Protein AF-A0A970IYX7-F1 (afdb_monomer_lite)

Foldseek 3Di:
DDDDQQWDFDDWDDDDPPDPDDDDIDTDTDGDWAWEWEDEPNHTDDDIDIHGAQAFDDDDDDDDDQQKDFDDKPDGRGRDRYYYYIYTDIDGHKAAEWEDAQPDTDPDPPGIDTQPDWFFDDFDDDPQKDWDAKDQDSVCPPDHDGTDRNRVVYHGYIYIDIFGLPQAQFAAEAAVQFFQKWAAAFDPDLLFARQVGTCVVVQVLVLLLVLCQVVVNLCDQLAPNVLRDNAPCQQQFFDPVQPRAGSQQQLDDPVNPLPDLRHNLPQQFDAWDDDLVQLATDATDGGQCRDPPNVLQCVQVVRLLSNLCQQQCCPPPVSDGCGNPSSSSSVSSVSVSCNHGSSDGPPRTDPLNSQSSSDDAMSQWHWGQDPNDTDIDGHCSDLRCRDSQDAVDKAFHHFTTDRQKDFPAKDLDPVRDDDGDGIDHPPDPDRNYIYTDIDGGD

Secondary structure (DSSP, 8-state):
---BTTEEEEEE-S--SS--S-----EEEEE-EEEEEEEETTEEEEEEEEEETTPPP-PPPPPPBTTEEEEEESS--SS--S-EEEEEEEEE--EEEEEEETTEEE--S--EE-TT--EEPPP---TTEEEEEEESSTT--S--BSEE-GGG-S-EEEEEEEEETT-----EEE-TT-BSS--BPPPS-GGG-STTTBSHHHHHHHHHHHHHHHTT-TT-TTS-GGG---SHHHHHSB-TTTTT-BS--TT--TTSSSSS--SGGGGS-SEEEE-TTT--EEEEEBTTTBSTTHHHHHHHHHHHHHHHHHHHHTTTTTT--TTSHHHHHHHHHHHHHHHHH--S-STTS-HHHHHHHT---BTTEEEEEETTEEEEEE----SS------TT-EEEPPPPB-TTEEEEEEESSTT--SPPBSEEETTS---SEEEEEEEE--

pLDDT: mean 88.24, std 10.52, range [48.34, 98.56]

Structure (mmCIF, N/CA/C/O backbone):
data_AF-A0A970IYX7-F1
#
_entry.id   AF-A0A970IYX7-F1
#
loop_
_atom_site.group_PDB
_atom_site.id
_atom_site.type_symbol
_atom_site.label_atom_id
_atom_site.label_alt_id
_atom_site.label_comp_id
_atom_site.label_asym_id
_atom_site.label_entity_id
_atom_site.label_seq_id
_atom_site.pdbx_PDB_ins_code
_atom_site.Cartn_x
_atom_site.Cartn_y
_atom_site.Cartn_z
_atom_site.occupancy
_atom_site.B_iso_or_equiv
_atom_site.auth_seq_id
_atom_site.auth_comp_id
_atom_site.auth_asym_id
_atom_site.auth_atom_id
_atom_site.pdbx_PDB_model_num
ATOM 1 N N . PRO A 1 1 ? -21.327 4.834 78.340 1.00 75.06 1 PRO A N 1
ATOM 2 C CA . PRO A 1 1 ? -22.727 5.330 78.280 1.00 75.06 1 PRO A CA 1
ATOM 3 C C . PRO A 1 1 ? -23.659 4.145 77.993 1.00 75.06 1 PRO A C 1
ATOM 5 O O . PRO A 1 1 ? -23.183 3.182 77.394 1.00 75.06 1 PRO A O 1
ATOM 8 N N . PRO A 1 2 ? -24.928 4.165 78.430 1.00 85.44 2 PRO A N 1
ATOM 9 C CA . PRO A 1 2 ? -25.876 3.100 78.114 1.00 85.44 2 PRO A CA 1
ATOM 10 C C . PRO A 1 2 ? -26.173 3.076 76.608 1.00 85.44 2 PRO A C 1
ATOM 12 O O . PRO A 1 2 ? -26.309 4.127 75.982 1.00 85.44 2 PRO A O 1
ATOM 15 N N . THR A 1 3 ? -26.286 1.885 76.025 1.00 85.75 3 THR A N 1
ATOM 16 C CA . THR A 1 3 ? -26.580 1.690 74.599 1.00 85.75 3 THR A CA 1
ATOM 17 C C . THR A 1 3 ? -28.064 1.389 74.385 1.00 85.75 3 THR A C 1
ATOM 19 O O . THR A 1 3 ? -28.708 0.752 75.217 1.00 85.75 3 THR A O 1
ATOM 22 N N . LYS A 1 4 ? -28.621 1.872 73.271 1.00 88.81 4 LYS A N 1
ATOM 23 C CA . LYS A 1 4 ? -29.986 1.578 72.818 1.00 88.81 4 LYS A CA 1
ATOM 24 C C . LYS A 1 4 ? -29.964 1.486 71.293 1.00 88.81 4 LYS A C 1
ATOM 26 O O . LYS A 1 4 ? -29.510 2.421 70.642 1.00 88.81 4 LYS A O 1
ATOM 31 N N . GLU A 1 5 ? -30.405 0.366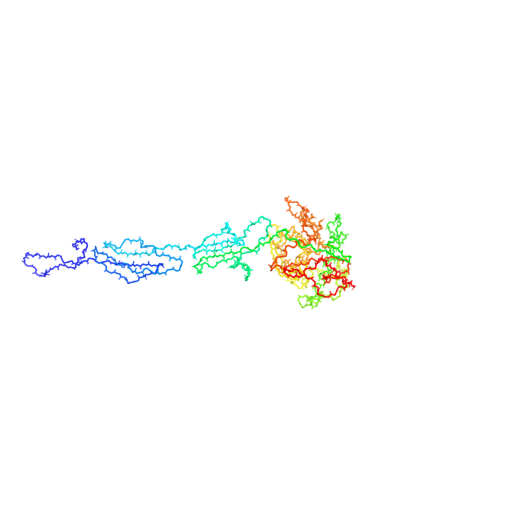 70.726 1.00 90.38 5 GLU A N 1
ATOM 32 C CA . GLU A 1 5 ? -30.377 0.161 69.271 1.00 90.38 5 GLU A CA 1
ATOM 33 C C . GLU A 1 5 ? -31.152 1.269 68.541 1.00 90.38 5 GLU A C 1
ATOM 35 O O . GLU A 1 5 ? -32.268 1.600 68.931 1.00 90.38 5 GLU A O 1
ATOM 40 N N . GLY A 1 6 ? -30.539 1.860 67.511 1.00 88.94 6 GLY A N 1
ATOM 41 C CA . GLY A 1 6 ? -31.109 2.964 66.731 1.00 88.94 6 GLY A CA 1
ATOM 42 C C . GLY A 1 6 ? -31.064 4.342 67.389 1.00 88.94 6 GLY A C 1
ATOM 43 O O . GLY A 1 6 ? -31.562 5.314 66.824 1.00 88.94 6 GLY A O 1
ATOM 44 N N . PHE A 1 7 ? -30.435 4.456 68.558 1.00 90.88 7 PHE A N 1
ATOM 45 C CA . PHE A 1 7 ? -30.369 5.692 69.323 1.00 90.88 7 PHE A CA 1
ATOM 46 C C . PHE A 1 7 ? -28.944 5.982 69.816 1.00 90.88 7 PHE A C 1
ATOM 48 O O . PHE A 1 7 ? -28.245 5.106 70.320 1.00 90.88 7 PHE A O 1
ATOM 55 N N . GLN A 1 8 ? -28.527 7.244 69.733 1.00 90.06 8 GLN A N 1
ATOM 56 C CA . GLN A 1 8 ? -27.300 7.747 70.346 1.00 90.06 8 GLN A CA 1
ATOM 57 C C . GLN A 1 8 ? -27.609 8.325 71.731 1.00 90.06 8 GLN A C 1
ATOM 59 O O . GLN A 1 8 ? -28.576 9.071 71.907 1.00 90.06 8 GLN A O 1
ATOM 64 N N . PHE A 1 9 ? -26.803 7.964 72.733 1.00 92.50 9 PHE A N 1
ATOM 65 C CA . PHE A 1 9 ? -26.903 8.541 74.075 1.00 92.50 9 PHE A CA 1
ATOM 66 C C . PHE A 1 9 ? -26.534 10.029 74.024 1.00 92.50 9 PHE A C 1
ATOM 68 O O . PHE A 1 9 ? -25.432 10.367 73.604 1.00 92.50 9 PHE A O 1
ATOM 75 N N . ASP A 1 10 ? -27.446 10.899 74.460 1.00 91.56 10 ASP A N 1
ATOM 76 C CA . ASP A 1 10 ? -27.241 12.352 74.470 1.00 91.56 10 ASP A CA 1
ATOM 77 C C . ASP A 1 10 ? -26.738 12.813 75.842 1.00 91.56 10 ASP A C 1
ATOM 79 O O . ASP A 1 10 ? -25.661 13.392 75.963 1.00 91.56 10 ASP A O 1
ATOM 83 N N . ARG A 1 11 ? -27.504 12.522 76.899 1.00 91.19 11 ARG A N 1
ATOM 84 C CA . ARG A 1 11 ? -27.172 12.894 78.281 1.00 91.19 11 ARG A CA 1
ATOM 85 C C . ARG A 1 11 ? -28.008 12.122 79.292 1.00 91.19 11 ARG A C 1
ATOM 87 O O . ARG A 1 11 ? -29.001 11.492 78.939 1.00 91.19 11 ARG A O 1
ATOM 94 N N . TRP A 1 12 ? -27.645 12.224 80.564 1.00 91.00 12 TRP A N 1
ATOM 95 C CA . TRP A 1 12 ? -28.559 11.907 81.662 1.00 91.00 12 TRP A CA 1
ATOM 96 C C . TRP A 1 12 ? -29.498 13.093 81.906 1.00 91.00 12 TRP A C 1
ATOM 98 O O . TRP A 1 12 ? -29.080 14.245 81.774 1.00 91.00 12 TRP A O 1
ATOM 108 N N . ASP A 1 13 ? -30.764 12.825 82.215 1.00 91.19 13 ASP A N 1
ATOM 109 C CA . ASP A 1 13 ? -31.702 13.856 82.655 1.00 91.19 13 ASP A CA 1
ATOM 110 C C . ASP A 1 13 ? -31.477 14.253 84.127 1.00 91.19 13 ASP A C 1
ATOM 112 O O . ASP A 1 13 ? -30.715 13.629 84.869 1.00 91.19 13 ASP A O 1
ATOM 116 N N . GLY A 1 14 ? -32.136 15.335 84.542 1.00 84.88 14 GLY A N 1
ATOM 117 C CA . GLY A 1 14 ? -32.081 15.825 85.918 1.00 84.88 14 GLY A CA 1
ATOM 118 C C . GLY A 1 14 ? -30.776 16.538 86.296 1.00 84.88 14 GLY A C 1
ATOM 119 O O . GLY A 1 14 ? -29.854 16.695 85.499 1.00 84.88 14 GLY A O 1
ATOM 120 N N . ASN A 1 15 ? -30.723 17.019 87.541 1.00 81.44 15 ASN A N 1
ATOM 121 C CA . ASN A 1 15 ? -29.535 17.622 88.141 1.00 81.44 15 ASN A CA 1
ATOM 122 C C . ASN A 1 15 ? -28.977 16.668 89.200 1.00 81.44 15 ASN A C 1
ATOM 124 O O . ASN A 1 15 ? -29.670 16.314 90.151 1.00 81.44 15 ASN A O 1
ATOM 128 N N . TYR A 1 16 ? -27.725 16.266 89.024 1.00 86.75 16 TYR A N 1
ATOM 129 C CA . TYR A 1 16 ? -27.031 15.288 89.862 1.00 86.75 16 TYR A CA 1
ATOM 130 C C . TYR A 1 16 ? -25.838 15.904 90.614 1.00 86.75 16 TYR A C 1
ATOM 132 O O . TYR A 1 16 ? -24.905 15.206 91.004 1.00 86.75 16 TYR A O 1
ATOM 140 N N . THR A 1 17 ? -25.862 17.220 90.842 1.00 84.00 17 THR A N 1
ATOM 141 C CA . THR A 1 17 ? -24.895 17.915 91.707 1.00 84.00 17 THR A CA 1
ATOM 142 C C . THR A 1 17 ? -25.417 17.999 93.152 1.00 84.00 17 THR A C 1
ATOM 144 O O . THR A 1 17 ? -26.604 18.224 93.372 1.00 84.00 17 THR A O 1
ATOM 147 N N . ASN A 1 18 ? -24.543 17.811 94.154 1.00 85.31 18 ASN A N 1
ATOM 148 C CA . ASN A 1 18 ? -24.853 17.919 95.597 1.00 85.31 18 ASN A CA 1
ATOM 149 C C . ASN A 1 18 ? -25.960 16.977 96.145 1.00 85.31 18 ASN A C 1
ATOM 151 O O . ASN A 1 18 ? -26.792 17.387 96.957 1.00 85.31 18 ASN A O 1
ATOM 155 N N . VAL A 1 19 ? -25.964 15.704 95.739 1.00 87.62 19 VAL A N 1
ATOM 156 C CA . VAL A 1 19 ? -26.977 14.697 96.123 1.00 87.62 19 VAL A CA 1
ATOM 157 C C . VAL A 1 19 ? -26.864 14.285 97.610 1.00 87.62 19 VAL A C 1
ATOM 159 O O . VAL A 1 19 ? -25.817 13.805 98.033 1.00 87.62 19 VAL A O 1
ATOM 162 N N . LYS A 1 20 ? -27.942 14.446 98.405 1.00 90.75 20 LYS A N 1
ATOM 163 C CA . LYS A 1 20 ? -28.017 14.099 99.855 1.00 90.75 20 LYS A CA 1
ATOM 164 C C . LYS A 1 20 ? -28.958 12.924 100.192 1.00 90.75 20 LYS A C 1
ATOM 166 O O . LYS A 1 20 ? -29.042 12.519 101.348 1.00 90.75 20 LYS A O 1
ATOM 171 N N . SER A 1 21 ? -29.671 12.393 99.201 1.00 88.62 21 SER A N 1
ATOM 172 C CA . SER A 1 21 ? -30.555 11.222 99.290 1.00 88.62 21 SER A CA 1
ATOM 173 C C . SER A 1 21 ? -30.658 10.548 97.917 1.00 88.62 21 SER A C 1
ATOM 175 O O . SER A 1 21 ? -30.218 11.114 96.918 1.00 88.62 21 SER A O 1
ATOM 177 N N . ASN A 1 22 ? -31.213 9.337 97.847 1.00 91.00 22 ASN A N 1
ATOM 178 C CA . ASN A 1 22 ? -31.310 8.592 96.589 1.00 91.00 22 ASN A CA 1
ATOM 179 C C . ASN A 1 22 ? -32.137 9.354 95.537 1.00 91.00 22 ASN A C 1
ATOM 181 O O . ASN A 1 22 ? -33.258 9.781 95.816 1.00 91.00 22 ASN A O 1
ATOM 185 N N . ILE A 1 23 ? -31.606 9.460 94.315 1.00 91.12 23 ILE A N 1
ATOM 186 C CA . ILE A 1 23 ? -32.285 10.033 93.144 1.00 91.12 23 ILE A CA 1
ATOM 187 C C . ILE A 1 23 ? -32.302 9.027 91.989 1.00 91.12 23 ILE A C 1
ATOM 189 O O . ILE A 1 23 ? -31.470 8.125 91.928 1.00 91.12 23 ILE A O 1
ATOM 193 N N . THR A 1 24 ? -33.243 9.188 91.059 1.00 89.31 24 THR A N 1
ATOM 194 C CA . THR A 1 24 ? -33.297 8.432 89.799 1.00 89.31 24 THR A CA 1
ATOM 195 C C . THR A 1 24 ? -33.079 9.391 88.639 1.00 89.31 24 THR A C 1
ATOM 197 O O . THR A 1 24 ? -33.793 10.385 88.535 1.00 89.31 24 THR A O 1
ATOM 200 N N . VAL A 1 25 ? -32.126 9.068 87.769 1.00 90.38 25 VAL A N 1
ATOM 201 C CA . VAL A 1 25 ? -31.893 9.754 86.491 1.00 90.38 25 VAL A CA 1
ATOM 202 C C . VAL A 1 25 ? -32.106 8.767 85.345 1.00 90.38 25 VAL A C 1
ATOM 204 O O . VAL A 1 25 ? -31.854 7.569 85.485 1.00 90.38 25 VAL A O 1
ATOM 207 N N . LYS A 1 26 ? -32.593 9.259 84.213 1.00 90.69 26 LYS A N 1
ATOM 208 C CA . LYS A 1 26 ? -32.882 8.505 82.994 1.00 90.69 26 LYS A CA 1
ATOM 209 C C . LYS A 1 26 ? -31.971 8.979 81.873 1.00 90.69 26 LYS A C 1
ATOM 211 O O . LYS A 1 26 ? -31.636 10.155 81.757 1.00 90.69 26 LYS A O 1
ATOM 216 N N . ALA A 1 27 ? -31.568 8.045 81.024 1.00 91.00 27 ALA A N 1
ATOM 217 C CA . ALA A 1 27 ? -30.823 8.374 79.823 1.00 91.00 27 ALA A CA 1
ATOM 218 C C . ALA A 1 27 ? -31.756 9.019 78.785 1.00 91.00 27 ALA A C 1
ATOM 220 O O . ALA A 1 27 ? -32.806 8.467 78.449 1.00 91.00 27 ALA A O 1
ATOM 221 N N . VAL A 1 28 ? -31.351 10.176 78.270 1.00 92.56 28 VAL A N 1
ATOM 222 C CA . VAL A 1 28 ? -31.956 10.851 77.122 1.00 92.56 28 VAL A CA 1
ATOM 223 C C . VAL A 1 28 ? -31.189 10.438 75.876 1.00 92.56 28 VAL A C 1
ATOM 225 O O . VAL A 1 28 ? -29.956 10.417 75.861 1.00 92.56 28 VAL A O 1
ATOM 228 N N . TYR A 1 29 ? -31.931 10.121 74.822 1.00 92.62 29 TYR A N 1
ATOM 229 C CA . TYR A 1 29 ? -31.383 9.640 73.565 1.00 92.62 29 TYR A CA 1
ATOM 230 C C . TYR A 1 29 ? -31.840 10.506 72.394 1.00 92.62 29 TYR A C 1
ATOM 232 O O . TYR A 1 29 ? -32.955 11.027 72.404 1.00 92.62 29 TYR A O 1
ATOM 240 N N . LYS A 1 30 ? -31.003 10.580 71.361 1.00 92.75 30 LYS A N 1
ATOM 241 C CA . LYS A 1 30 ? -31.354 11.076 70.025 1.00 92.75 30 LYS A CA 1
ATOM 242 C C . LYS A 1 30 ? -31.402 9.901 69.056 1.00 92.75 30 LYS A C 1
ATOM 244 O O . LYS A 1 30 ? -30.671 8.932 69.245 1.00 92.75 30 LYS A O 1
ATOM 249 N N . VAL A 1 31 ? -32.269 9.956 68.049 1.00 94.00 31 VAL A N 1
ATOM 250 C CA . VAL A 1 31 ? -32.280 8.939 66.987 1.00 94.00 31 VAL A CA 1
ATOM 251 C C . VAL A 1 31 ? -30.930 8.990 66.270 1.00 94.00 31 VAL A C 1
ATOM 253 O O . VAL A 1 31 ? -30.417 10.075 66.000 1.00 94.00 31 VAL A O 1
ATOM 256 N N . ALA A 1 32 ? -30.314 7.832 66.036 1.00 94.12 32 ALA A N 1
ATOM 257 C CA . ALA A 1 32 ? -29.078 7.773 65.267 1.00 94.12 32 ALA A CA 1
ATOM 258 C C . ALA A 1 32 ? -29.369 8.142 63.806 1.00 94.12 32 ALA A C 1
ATOM 260 O O . ALA A 1 32 ? -30.380 7.706 63.257 1.00 94.12 32 ALA A O 1
ATOM 261 N N . THR A 1 33 ? -28.486 8.915 63.183 1.00 95.69 33 THR A N 1
ATOM 262 C CA . THR A 1 33 ? -28.580 9.268 61.765 1.00 95.69 33 THR A CA 1
ATOM 263 C C . THR A 1 33 ? -27.381 8.733 60.993 1.00 95.69 33 THR A C 1
ATOM 265 O O . THR A 1 33 ? -26.294 8.571 61.554 1.00 95.69 33 THR A O 1
ATOM 268 N N . PHE A 1 34 ? -27.587 8.455 59.708 1.00 97.31 34 PHE A N 1
ATOM 269 C CA . PHE A 1 34 ? -26.569 7.930 58.804 1.00 97.31 34 PHE A CA 1
ATOM 270 C C . PHE A 1 34 ? -26.545 8.697 57.489 1.00 97.31 34 PHE A C 1
ATOM 272 O O . PHE A 1 34 ? -27.577 9.161 57.006 1.00 97.31 34 PHE A O 1
ATOM 279 N N . GLU A 1 35 ? -25.356 8.803 56.907 1.00 98.19 35 GLU A N 1
ATOM 280 C CA . GLU A 1 35 ? -25.150 9.411 55.596 1.00 98.19 35 GLU A CA 1
ATOM 281 C C . GLU A 1 35 ? -25.419 8.399 54.481 1.00 98.19 35 GLU A C 1
ATOM 283 O O . GLU A 1 35 ? -24.821 7.320 54.465 1.00 98.19 35 GLU A O 1
ATOM 288 N N . VAL A 1 36 ? -26.257 8.774 53.514 1.00 98.56 36 VAL A N 1
ATOM 289 C CA . VAL A 1 36 ? -26.470 8.030 52.267 1.00 98.56 36 VAL A CA 1
ATOM 290 C C . VAL A 1 36 ? -26.071 8.904 51.079 1.00 98.56 36 VAL A C 1
ATOM 292 O O . VAL A 1 36 ? -26.533 10.040 50.954 1.00 98.56 36 VAL A O 1
ATOM 295 N N . LYS A 1 37 ? -25.196 8.383 50.212 1.00 98.31 37 LYS A N 1
ATOM 296 C CA . LYS A 1 37 ? -24.679 9.080 49.021 1.00 98.31 37 LYS A CA 1
ATOM 297 C C . LYS A 1 37 ? -24.884 8.226 47.775 1.00 98.31 37 LYS A C 1
ATOM 299 O O . LYS A 1 37 ? -24.586 7.032 47.799 1.00 98.31 37 LYS A O 1
ATOM 304 N N . PHE A 1 38 ? -25.350 8.848 46.695 1.00 98.31 38 PHE A N 1
ATOM 305 C CA . PHE A 1 38 ? -25.568 8.201 45.401 1.00 98.31 38 PHE A CA 1
ATOM 306 C C . PHE A 1 38 ? -24.499 8.641 44.402 1.00 98.31 38 PHE A C 1
ATOM 308 O O . PHE A 1 38 ? -24.173 9.822 44.335 1.00 98.31 38 PHE A O 1
ATOM 315 N N . PHE A 1 39 ? -23.961 7.707 43.623 1.00 97.00 39 PHE A N 1
ATOM 316 C CA . PHE A 1 39 ? -22.920 7.967 42.631 1.00 97.00 39 PHE A CA 1
ATOM 317 C C . PHE A 1 39 ? -23.300 7.401 41.264 1.00 97.00 39 PHE A C 1
ATOM 319 O O . PHE A 1 39 ? -23.872 6.318 41.159 1.00 97.00 39 PHE A O 1
ATOM 326 N N . ALA A 1 40 ? -22.923 8.105 40.202 1.00 95.12 40 ALA A N 1
ATOM 327 C CA . ALA A 1 40 ? -22.955 7.609 38.832 1.00 95.12 40 ALA A CA 1
ATOM 328 C C . ALA A 1 40 ? -21.603 7.896 38.171 1.00 95.12 40 ALA A C 1
ATOM 330 O O . ALA A 1 40 ? -21.107 9.019 38.234 1.00 95.12 40 ALA A O 1
ATOM 331 N N . ASN A 1 41 ? -20.988 6.873 37.569 1.00 90.25 41 ASN A N 1
ATOM 332 C CA . ASN A 1 41 ? -19.665 6.966 36.939 1.00 90.25 41 ASN A CA 1
ATOM 333 C C . ASN A 1 41 ? -18.585 7.619 37.839 1.00 90.25 41 ASN A C 1
ATOM 335 O O . ASN A 1 41 ? -17.823 8.478 37.405 1.00 90.25 41 ASN A O 1
ATOM 339 N N . GLY A 1 42 ? -18.567 7.258 39.129 1.00 91.94 42 GLY A N 1
ATOM 340 C CA . GLY A 1 42 ? -17.609 7.780 40.113 1.00 91.94 42 GLY A CA 1
ATOM 341 C C . GLY A 1 42 ? -17.885 9.202 40.623 1.00 91.94 42 GLY A C 1
ATOM 342 O O . GLY A 1 42 ? -17.170 9.670 41.507 1.00 91.94 42 GLY A O 1
ATOM 343 N N . VAL A 1 43 ? -18.931 9.875 40.134 1.00 94.12 43 VAL A N 1
ATOM 344 C CA . VAL A 1 43 ? -19.323 11.228 40.558 1.00 94.12 43 VAL A CA 1
ATOM 345 C C . VAL A 1 43 ? -20.568 11.156 41.435 1.00 94.12 43 VAL A C 1
ATOM 347 O O . VAL A 1 43 ? -21.527 10.463 41.093 1.00 94.12 43 VAL A O 1
ATOM 350 N N . GLN A 1 44 ? -20.563 11.862 42.570 1.00 96.06 44 GLN A N 1
ATOM 351 C CA . GLN A 1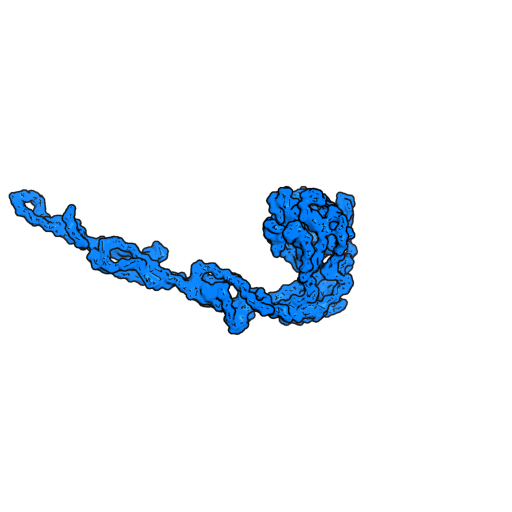 44 ? -21.747 11.943 43.423 1.00 96.06 44 GLN A CA 1
ATOM 352 C C . GLN A 1 44 ? -22.857 12.686 42.678 1.00 96.06 44 GLN A C 1
ATOM 354 O O . GLN A 1 44 ? -22.630 13.767 42.135 1.00 96.06 44 GLN A O 1
ATOM 359 N N . ILE A 1 45 ? -24.058 12.119 42.681 1.00 95.44 45 ILE A N 1
ATOM 360 C CA . ILE A 1 45 ? -25.246 12.748 42.118 1.00 95.44 45 ILE A CA 1
ATOM 361 C C . ILE A 1 45 ? -26.237 13.088 43.231 1.00 95.44 45 ILE A C 1
ATOM 363 O O . ILE A 1 45 ? -26.507 12.287 44.127 1.00 95.44 45 ILE A O 1
ATOM 367 N N . GLY A 1 46 ? -26.780 14.302 43.169 1.00 94.25 46 GLY A N 1
ATOM 368 C CA . GLY A 1 46 ? -27.602 14.849 44.243 1.00 94.25 46 GLY A CA 1
ATOM 369 C C . GLY A 1 46 ? -26.830 15.108 45.545 1.00 94.25 46 GLY A C 1
ATOM 370 O O . GLY A 1 46 ? -25.617 14.909 45.659 1.00 94.25 46 GLY A O 1
ATOM 371 N N . GLU A 1 47 ? -27.569 15.581 46.542 1.00 96.31 47 GLU A N 1
ATOM 372 C CA . GLU A 1 47 ? -27.030 15.923 47.858 1.00 96.31 47 GLU A CA 1
ATOM 373 C C . GLU A 1 47 ? -26.842 14.690 48.754 1.00 96.31 47 GLU A C 1
ATOM 375 O O . GLU A 1 47 ? -27.510 13.665 48.595 1.00 96.31 47 GLU A O 1
ATOM 380 N N . THR A 1 48 ? -25.954 14.810 49.746 1.00 97.75 48 THR A N 1
ATOM 381 C CA . THR A 1 48 ? -25.824 13.792 50.803 1.00 97.75 48 THR A CA 1
ATOM 382 C C . THR A 1 48 ? -27.094 13.769 51.645 1.00 97.75 48 THR A C 1
ATOM 384 O O . THR A 1 48 ? -27.482 14.788 52.216 1.00 97.75 48 THR A O 1
ATOM 387 N N . GLN A 1 49 ? -27.719 12.601 51.772 1.00 98.00 49 GLN A N 1
ATOM 388 C CA . GLN A 1 49 ? -28.916 12.437 52.590 1.00 98.00 49 GLN A CA 1
ATOM 389 C C . GLN A 1 49 ? -28.541 12.016 54.008 1.00 98.00 49 GLN A C 1
ATOM 391 O O . GLN A 1 49 ? -27.726 11.115 54.197 1.00 98.00 49 GLN A O 1
ATOM 396 N N . ILE A 1 50 ? -29.160 12.653 55.004 1.00 97.38 50 ILE A N 1
ATOM 397 C CA . ILE A 1 50 ? -29.035 12.288 56.419 1.00 97.38 50 ILE A CA 1
ATOM 398 C C . ILE A 1 50 ? -30.316 11.570 56.833 1.00 97.38 50 ILE A C 1
ATOM 400 O O . ILE A 1 50 ? -31.368 12.195 56.961 1.00 97.38 50 ILE A O 1
ATOM 404 N N . ILE A 1 51 ? -30.228 10.256 57.019 1.00 97.56 51 ILE A N 1
ATOM 405 C CA . ILE A 1 51 ? -31.379 9.376 57.233 1.00 97.56 51 ILE A CA 1
ATOM 406 C C . ILE A 1 51 ? -31.396 8.885 58.682 1.00 97.56 51 ILE A C 1
ATOM 408 O O . ILE A 1 51 ? -30.390 8.393 59.191 1.00 97.56 51 ILE A O 1
ATOM 412 N N . GLU A 1 52 ? -32.535 9.026 59.363 1.00 97.19 52 GLU A N 1
ATOM 413 C CA . GLU A 1 52 ? -32.757 8.453 60.696 1.00 97.19 52 GLU A CA 1
ATOM 414 C C . GLU A 1 52 ? -32.751 6.914 60.660 1.00 97.19 52 GLU A C 1
ATOM 416 O O . GLU A 1 52 ? -33.196 6.303 59.688 1.00 97.19 52 GLU A O 1
ATOM 421 N N . TYR A 1 53 ? -32.288 6.276 61.739 1.00 96.25 53 TYR A N 1
ATOM 422 C CA . TYR A 1 53 ? -32.219 4.816 61.850 1.00 96.25 53 TYR A CA 1
ATOM 423 C C . TYR A 1 53 ? -33.555 4.146 61.483 1.00 96.25 53 TYR A C 1
ATOM 425 O O . TYR A 1 53 ? -34.603 4.435 62.065 1.00 96.25 53 TYR A O 1
ATOM 433 N N . GLY A 1 54 ? -33.494 3.203 60.543 1.00 94.81 54 GLY A N 1
ATOM 434 C CA . GLY A 1 54 ? -34.621 2.401 60.074 1.00 94.81 54 GLY A CA 1
ATOM 435 C C . GLY A 1 54 ? -35.536 3.090 59.057 1.00 94.81 54 GLY A C 1
ATOM 436 O O . GLY A 1 54 ? -36.547 2.500 58.681 1.00 94.81 54 GLY A O 1
ATOM 437 N N . LYS A 1 55 ? -35.217 4.314 58.614 1.00 97.56 55 LYS A N 1
ATOM 438 C CA . LYS A 1 55 ? -35.914 4.998 57.511 1.00 97.56 55 LYS A CA 1
ATOM 439 C C . LYS A 1 55 ? -35.277 4.679 56.158 1.00 97.56 55 LYS A C 1
ATOM 441 O O . LYS A 1 55 ? -34.166 4.155 56.096 1.00 97.56 55 LYS A O 1
ATOM 446 N N . ASP A 1 56 ? -35.992 5.014 55.090 1.00 98.25 56 ASP A N 1
ATOM 447 C CA . ASP A 1 56 ? -35.562 4.803 53.708 1.00 98.25 56 ASP A CA 1
ATOM 448 C C . ASP A 1 56 ? -34.922 6.076 53.144 1.00 98.25 56 ASP A C 1
ATOM 450 O O . ASP A 1 56 ? -35.337 7.189 53.481 1.00 98.25 56 ASP A O 1
ATOM 454 N N . ALA A 1 57 ? -33.925 5.916 52.277 1.00 97.56 57 ALA A N 1
ATOM 455 C CA . ALA A 1 57 ? -33.417 6.998 51.441 1.00 97.56 57 ALA A CA 1
ATOM 456 C C . ALA A 1 57 ? -34.245 7.120 50.150 1.00 97.56 57 ALA A C 1
ATOM 458 O O . ALA A 1 57 ? -34.981 6.207 49.776 1.00 97.56 57 ALA A O 1
ATOM 459 N N . VAL A 1 58 ? -34.102 8.237 49.437 1.00 96.50 58 VAL A N 1
ATOM 460 C CA . VAL A 1 58 ? -34.778 8.458 48.148 1.00 96.50 58 VAL A CA 1
ATOM 461 C C . VAL A 1 58 ? -33.731 8.649 47.062 1.00 96.50 58 VAL A C 1
ATOM 463 O O . VAL A 1 58 ? -32.981 9.619 47.097 1.00 96.50 58 VAL A O 1
ATOM 466 N N . ALA A 1 59 ? -33.662 7.745 46.089 1.00 96.00 59 ALA A N 1
ATOM 467 C CA . ALA A 1 59 ? -32.695 7.883 45.006 1.00 96.00 59 ALA A CA 1
ATOM 468 C C . ALA A 1 59 ? -32.999 9.112 44.118 1.00 96.00 59 ALA A C 1
ATOM 470 O O . ALA A 1 59 ? -34.166 9.371 43.809 1.00 96.00 59 ALA A O 1
ATOM 471 N N . PRO A 1 60 ? -31.975 9.867 43.677 1.00 95.00 60 PRO A N 1
ATOM 472 C CA . PRO A 1 60 ? -32.142 10.907 42.666 1.00 95.00 60 PRO A CA 1
ATOM 473 C C . PRO A 1 60 ? -32.397 10.294 41.278 1.00 95.00 60 PRO A C 1
ATOM 475 O O . PRO A 1 60 ? -32.232 9.091 41.066 1.00 95.00 60 PRO A O 1
ATOM 478 N N . GLN A 1 61 ? -32.758 11.131 40.302 1.00 93.44 61 GLN A N 1
ATOM 479 C CA . GLN A 1 61 ? -32.809 10.702 38.904 1.00 93.44 61 GLN A CA 1
ATOM 480 C C . GLN A 1 61 ? -31.398 10.333 38.427 1.00 93.44 61 GLN A C 1
ATOM 482 O O . GLN A 1 61 ? -30.470 11.138 38.539 1.00 93.44 61 GLN A O 1
ATOM 487 N N . ALA A 1 62 ? -31.238 9.122 37.893 1.00 91.44 62 ALA A N 1
ATOM 488 C CA . ALA A 1 62 ? -29.978 8.708 37.294 1.00 91.44 62 ALA A CA 1
ATOM 489 C C . ALA A 1 62 ? -29.684 9.558 36.041 1.00 91.44 62 ALA A C 1
ATOM 491 O O . ALA A 1 62 ? -30.598 9.795 35.242 1.00 91.44 62 ALA A O 1
ATOM 492 N N . PRO A 1 63 ? -28.443 10.040 35.857 1.00 91.56 63 PRO A N 1
ATOM 493 C CA . PRO A 1 63 ? -28.082 10.791 34.663 1.00 91.56 63 PRO A CA 1
ATOM 494 C C . PRO A 1 63 ? -28.136 9.904 33.415 1.00 91.56 63 PRO A C 1
ATOM 496 O O . PRO A 1 63 ? -27.916 8.695 33.472 1.00 91.56 63 PRO A O 1
ATOM 499 N N . THR A 1 64 ? -28.385 10.519 32.263 1.00 89.19 64 THR A N 1
ATOM 500 C CA . THR A 1 64 ? -28.208 9.853 30.973 1.00 89.19 64 THR A CA 1
ATOM 501 C C . THR A 1 64 ? -26.723 9.777 30.637 1.00 89.19 64 THR A C 1
ATOM 503 O O . THR A 1 64 ? -25.985 10.752 30.794 1.00 89.19 64 THR A O 1
ATOM 506 N N . LEU A 1 65 ? -26.276 8.615 30.167 1.00 91.62 65 LEU A N 1
ATOM 507 C CA . LEU A 1 65 ? -24.910 8.404 29.701 1.00 91.62 65 LEU A CA 1
ATOM 508 C C . LEU A 1 65 ? -2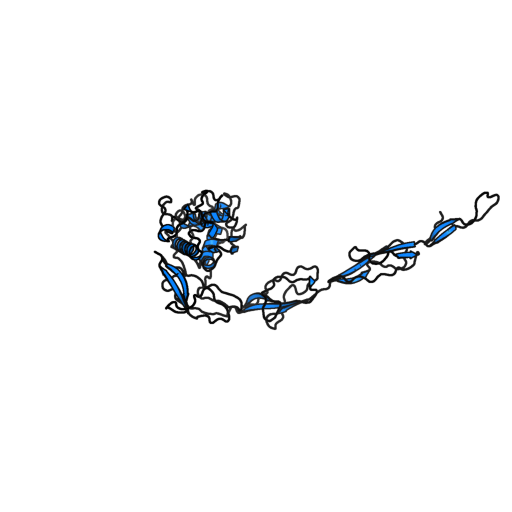4.950 8.034 28.210 1.00 91.62 65 LEU A C 1
ATOM 510 O O . LEU A 1 65 ? -25.729 7.157 27.834 1.00 91.62 65 LEU A O 1
ATOM 514 N N . PRO A 1 66 ? -24.145 8.674 27.340 1.00 93.00 66 PRO A N 1
ATOM 515 C CA . PRO A 1 66 ? -24.078 8.305 25.928 1.00 93.00 66 PRO A CA 1
ATOM 516 C C . PRO A 1 66 ? -23.809 6.805 25.748 1.00 93.00 66 PRO A C 1
ATOM 518 O O . PRO A 1 66 ? -22.903 6.250 26.369 1.00 93.00 66 PRO A O 1
ATOM 521 N N . GLY A 1 67 ? -24.633 6.143 24.932 1.00 94.12 67 GLY A N 1
ATOM 522 C CA . GLY A 1 67 ? -24.515 4.711 24.642 1.00 94.12 67 GLY A CA 1
ATOM 523 C C . GLY A 1 67 ? -24.817 3.767 25.810 1.00 94.12 67 GLY A C 1
ATOM 524 O O . GLY A 1 67 ? -24.530 2.577 25.697 1.00 94.12 67 GLY A O 1
ATOM 525 N N . LYS A 1 68 ? -25.375 4.257 26.926 1.00 94.75 68 LYS A N 1
ATOM 526 C CA . LYS A 1 68 ? -25.666 3.453 28.120 1.00 94.75 68 LYS A CA 1
ATOM 527 C C . LYS A 1 68 ? -27.053 3.780 28.676 1.00 94.75 68 LYS A C 1
ATOM 529 O O . LYS A 1 68 ? -27.437 4.941 28.778 1.00 94.75 68 LYS A O 1
ATOM 534 N N . GLU A 1 69 ? -27.789 2.756 29.085 1.00 93.94 69 GLU A N 1
ATOM 535 C CA . GLU A 1 69 ? -29.094 2.890 29.734 1.00 93.94 69 GLU A CA 1
ATOM 536 C C . GLU A 1 69 ? -28.976 2.582 31.228 1.00 93.94 69 GLU A C 1
ATOM 538 O O . GLU A 1 69 ? -28.286 1.641 31.627 1.00 93.94 69 GLU A O 1
ATOM 543 N N . PHE A 1 70 ? -29.613 3.398 32.073 1.00 95.88 70 PHE A N 1
ATOM 544 C CA . PHE A 1 70 ? -29.658 3.134 33.509 1.00 95.88 70 PHE A CA 1
ATOM 545 C C . PHE A 1 70 ? -30.458 1.858 33.769 1.00 95.88 70 PHE A C 1
ATOM 547 O O . PHE A 1 70 ? -31.616 1.759 33.378 1.00 95.88 70 PHE A O 1
ATOM 554 N N . SER A 1 71 ? -29.846 0.901 34.463 1.00 95.62 71 SER A N 1
ATOM 555 C CA . SER A 1 71 ? -30.483 -0.369 34.792 1.00 95.62 71 SER A CA 1
ATOM 556 C C . SER A 1 71 ? -31.104 -0.324 36.189 1.00 95.62 71 SER A C 1
ATOM 558 O O . SER A 1 71 ? -32.315 -0.461 36.339 1.00 95.62 71 SER A O 1
ATOM 560 N N . HIS A 1 72 ? -30.281 -0.133 37.221 1.00 96.00 72 HIS A N 1
ATOM 561 C CA . HIS A 1 72 ? -30.705 -0.120 38.624 1.00 96.00 72 HIS A CA 1
ATOM 562 C C . HIS A 1 72 ? -29.601 0.451 39.527 1.00 96.00 72 HIS A C 1
ATOM 564 O O . HIS A 1 72 ? -28.500 0.769 39.078 1.00 96.00 72 HIS A O 1
ATOM 570 N N . TRP A 1 73 ? -29.897 0.590 40.817 1.00 97.38 73 TRP A N 1
ATOM 571 C CA . TRP A 1 73 ? -28.917 0.908 41.855 1.00 97.38 73 TRP A CA 1
ATOM 572 C C . TRP A 1 73 ? -28.275 -0.373 42.397 1.00 97.38 73 TRP A C 1
ATOM 574 O O . TRP A 1 73 ? -28.965 -1.369 42.576 1.00 97.38 73 TRP A O 1
ATOM 584 N N . ASP A 1 74 ? -26.974 -0.350 42.692 1.00 98.06 74 ASP A N 1
ATOM 585 C CA . ASP A 1 74 ? -26.204 -1.532 43.121 1.00 98.06 74 ASP A CA 1
ATOM 586 C C . ASP A 1 74 ? -26.592 -2.086 44.505 1.00 98.06 74 ASP A C 1
ATOM 588 O O . ASP A 1 74 ? -26.211 -3.205 44.856 1.00 98.06 74 ASP A O 1
ATOM 592 N N . LYS A 1 75 ? -27.308 -1.298 45.313 1.00 96.94 75 LYS A N 1
ATOM 593 C CA . LYS A 1 75 ? -27.682 -1.623 46.691 1.00 96.94 75 LYS A CA 1
ATOM 594 C C . LYS A 1 75 ? -29.089 -1.149 47.005 1.00 96.94 75 LYS A C 1
ATOM 596 O O . LYS A 1 75 ? -29.510 -0.076 46.576 1.00 96.94 75 LYS A O 1
ATOM 601 N N . GLU A 1 76 ? -29.751 -1.911 47.867 1.00 96.62 76 GLU A N 1
ATOM 602 C CA . GLU A 1 76 ? -30.965 -1.478 48.549 1.00 96.62 76 GLU A CA 1
ATOM 603 C C . GLU A 1 76 ? -30.669 -0.282 49.459 1.00 96.62 76 GLU A C 1
ATOM 605 O O . GLU A 1 76 ? -29.656 -0.247 50.163 1.00 96.62 76 GLU A O 1
ATOM 610 N N . PHE A 1 77 ? -31.576 0.690 49.469 1.00 97.12 77 PHE A N 1
ATOM 611 C CA . PHE A 1 77 ? -31.446 1.923 50.250 1.00 97.12 77 PHE A CA 1
ATOM 612 C C . PHE A 1 77 ? -32.663 2.185 51.152 1.00 97.12 77 PHE A C 1
ATOM 614 O O . PHE A 1 77 ? -32.925 3.313 51.570 1.00 97.12 77 PHE A O 1
ATOM 621 N N . THR A 1 78 ? -33.386 1.119 51.493 1.00 97.06 78 THR A N 1
ATOM 622 C CA . THR A 1 78 ? -34.452 1.099 52.504 1.00 97.06 78 THR A CA 1
ATOM 623 C C . THR A 1 78 ? -33.923 0.622 53.861 1.00 97.06 78 THR A C 1
ATOM 625 O O . THR A 1 78 ? -32.967 -0.153 53.905 1.00 97.06 78 THR A O 1
ATOM 628 N N . ASN A 1 79 ? -34.569 1.006 54.967 1.00 95.94 79 ASN A N 1
ATOM 629 C CA . ASN A 1 79 ? -34.248 0.569 56.334 1.00 95.94 79 ASN A CA 1
ATOM 630 C C . ASN A 1 79 ? -32.768 0.794 56.719 1.00 95.94 79 ASN A C 1
ATOM 632 O O . ASN A 1 79 ? -32.042 -0.135 57.082 1.00 95.94 79 ASN A O 1
ATOM 636 N N . ILE A 1 80 ? -32.308 2.043 56.635 1.00 97.69 80 ILE A N 1
ATOM 637 C CA . ILE A 1 80 ? -30.901 2.417 56.817 1.00 97.69 80 ILE A CA 1
ATOM 638 C C . ILE A 1 80 ? -30.456 2.273 58.280 1.00 97.69 80 ILE A C 1
ATOM 640 O O . ILE A 1 80 ? -31.042 2.855 59.193 1.00 97.69 80 ILE A O 1
ATOM 644 N N . LYS A 1 81 ? -29.372 1.521 58.509 1.00 95.38 81 LYS A N 1
ATOM 645 C CA . LYS A 1 81 ? -28.791 1.256 59.845 1.00 95.38 81 LYS A CA 1
ATOM 646 C C . LYS A 1 81 ? -27.297 1.584 59.962 1.00 95.38 81 LYS A C 1
ATOM 648 O O . LYS A 1 81 ? -26.703 1.371 61.019 1.00 95.38 81 LYS A O 1
ATOM 653 N N . SER A 1 82 ? -26.693 2.065 58.881 1.00 95.94 82 SER A N 1
ATOM 654 C CA . SER A 1 82 ? -25.294 2.485 58.784 1.00 95.94 82 SER A CA 1
ATOM 655 C C . SER A 1 82 ? -25.131 3.438 57.601 1.00 95.94 82 SER A C 1
ATOM 657 O O . SER A 1 82 ? -26.005 3.495 56.738 1.00 95.94 82 SER A O 1
ATOM 659 N N . ASN A 1 83 ? -24.001 4.145 57.521 1.00 97.88 83 ASN A N 1
ATOM 660 C CA . ASN A 1 83 ? -23.678 4.942 56.334 1.00 97.88 83 ASN A CA 1
ATOM 661 C C . ASN A 1 83 ? -23.660 4.056 55.077 1.00 97.88 83 ASN A C 1
ATOM 663 O O . ASN A 1 83 ? -23.204 2.909 55.137 1.00 97.88 83 ASN A O 1
ATOM 667 N N . LEU A 1 84 ? -24.138 4.590 53.953 1.00 98.06 84 LEU A N 1
ATOM 668 C CA . LEU A 1 84 ? -24.315 3.846 52.710 1.00 98.06 84 LEU A CA 1
ATOM 669 C C . LEU A 1 84 ? -23.852 4.665 51.500 1.00 98.06 84 LEU A C 1
ATOM 671 O O . LEU A 1 84 ? -24.168 5.842 51.353 1.00 98.06 84 LEU A O 1
ATOM 675 N N . VAL A 1 85 ? -23.120 4.009 50.604 1.00 98.12 85 VAL A N 1
ATOM 676 C CA . VAL A 1 85 ? -22.777 4.538 49.279 1.00 98.12 85 VAL A CA 1
ATOM 677 C C . VAL A 1 85 ? -23.414 3.628 48.244 1.00 98.12 85 VAL A C 1
ATOM 679 O O . VAL A 1 85 ? -23.129 2.427 48.254 1.00 98.12 85 VAL A O 1
ATOM 682 N N . VAL A 1 86 ? -24.259 4.198 47.392 1.00 98.06 86 VAL A N 1
ATOM 683 C CA . VAL A 1 86 ? -25.047 3.503 46.368 1.00 98.06 86 VAL A CA 1
ATOM 684 C C . VAL A 1 86 ? -24.584 3.972 44.988 1.00 98.06 86 VAL A C 1
ATOM 686 O O . VAL A 1 86 ? -24.460 5.172 44.756 1.00 98.06 86 VAL A O 1
ATOM 689 N N . ASN A 1 87 ? -24.320 3.049 44.069 1.00 97.44 87 ASN A N 1
ATOM 690 C CA . ASN A 1 87 ? -23.817 3.328 42.726 1.00 97.44 87 ASN A CA 1
ATOM 691 C C . ASN A 1 87 ? -24.846 2.944 41.661 1.00 97.44 87 ASN A C 1
ATOM 693 O O . ASN A 1 87 ? -25.498 1.906 41.757 1.00 97.44 87 ASN A O 1
ATOM 697 N N . ALA A 1 88 ? -24.977 3.770 40.627 1.00 97.44 88 ALA A N 1
ATOM 698 C CA . ALA A 1 88 ? -25.794 3.462 39.462 1.00 97.44 88 ALA A CA 1
ATOM 699 C C . ALA A 1 88 ? -25.122 2.379 38.607 1.00 97.44 88 ALA A C 1
ATOM 701 O O . ALA A 1 88 ? -23.939 2.486 38.274 1.00 97.44 88 ALA A O 1
ATOM 702 N N . VAL A 1 89 ? -25.900 1.377 38.210 1.00 96.25 89 VAL A N 1
ATOM 703 C CA . VAL A 1 89 ? -25.513 0.319 37.275 1.00 96.25 89 VAL A CA 1
ATOM 704 C C . VAL A 1 89 ? -26.132 0.627 35.915 1.00 96.25 89 VAL A C 1
ATOM 706 O O . VAL A 1 89 ? -27.331 0.895 35.821 1.00 96.25 89 VAL A O 1
ATOM 709 N N . TYR A 1 90 ? -25.319 0.575 34.860 1.00 95.50 90 TYR A N 1
ATOM 710 C CA . TYR A 1 90 ? -25.741 0.851 33.486 1.00 95.50 90 TYR A CA 1
ATOM 711 C C . TYR A 1 90 ? -25.528 -0.357 32.578 1.00 95.50 90 TYR A C 1
ATOM 713 O O . TYR A 1 90 ? -24.581 -1.123 32.761 1.00 95.50 90 TYR A O 1
ATOM 721 N N . THR A 1 91 ? -26.375 -0.477 31.562 1.00 94.88 91 THR A N 1
ATOM 722 C CA . THR A 1 91 ? -26.256 -1.460 30.483 1.00 94.88 91 THR A CA 1
ATOM 723 C C . THR A 1 91 ? -25.821 -0.754 29.201 1.00 94.88 91 THR A C 1
ATOM 725 O O . THR A 1 91 ? -26.339 0.313 28.878 1.00 94.88 91 THR A O 1
ATOM 728 N N . LEU A 1 92 ? -24.854 -1.326 28.478 1.00 95.69 92 LEU A N 1
ATOM 729 C CA . LEU A 1 92 ? -24.443 -0.821 27.165 1.00 95.69 92 LEU A CA 1
ATOM 730 C C . LEU A 1 92 ? -25.572 -1.004 26.150 1.00 95.69 92 LEU A C 1
ATOM 732 O O . LEU A 1 92 ? -26.138 -2.091 26.033 1.00 95.69 92 LEU A O 1
ATOM 736 N N . LEU A 1 93 ? -25.863 0.052 25.396 1.00 96.25 93 LEU A N 1
ATOM 737 C CA . LEU A 1 93 ? -26.736 -0.032 24.235 1.00 96.25 93 LEU A CA 1
ATOM 738 C C . LEU A 1 93 ? -25.966 -0.651 23.069 1.00 96.25 93 LEU A C 1
ATOM 740 O O . LEU A 1 93 ? -24.809 -0.307 22.824 1.00 96.25 93 LEU A O 1
ATOM 744 N N . THR A 1 94 ? -26.632 -1.560 22.362 1.00 97.12 94 THR A N 1
ATOM 745 C CA . THR A 1 94 ? -26.103 -2.222 21.168 1.00 97.12 94 THR A CA 1
ATOM 746 C C . THR A 1 94 ? -26.812 -1.682 19.932 1.00 97.12 94 THR A C 1
ATOM 748 O O . THR A 1 94 ? -28.032 -1.515 19.928 1.00 97.12 94 THR A O 1
ATOM 751 N N . TYR A 1 95 ? -26.043 -1.396 18.888 1.00 97.88 95 TYR A N 1
ATOM 752 C CA . TYR A 1 95 ? -26.517 -0.872 17.611 1.00 97.88 95 TYR A CA 1
ATOM 753 C C . TYR A 1 95 ? -26.152 -1.845 16.496 1.00 97.88 95 TYR A C 1
ATOM 755 O O . TYR A 1 95 ? -25.084 -2.448 16.526 1.00 97.88 95 TYR A O 1
ATOM 763 N N . GLU A 1 96 ? -27.041 -2.010 15.522 1.00 98.19 96 GLU A N 1
ATOM 764 C CA . GLU A 1 96 ? -26.879 -2.968 14.426 1.00 98.19 96 GLU A CA 1
ATOM 765 C C . GLU A 1 96 ? -26.003 -2.406 13.293 1.00 98.19 96 GLU A C 1
ATOM 767 O O . GLU A 1 96 ? -26.067 -1.219 12.970 1.00 98.19 96 GLU A O 1
ATOM 772 N N . ILE A 1 97 ? -25.230 -3.278 12.648 1.00 98.44 97 ILE A N 1
ATOM 773 C CA . ILE A 1 97 ? -24.522 -3.018 11.393 1.00 98.44 97 ILE A CA 1
ATOM 774 C C . ILE A 1 97 ? -25.059 -4.004 10.354 1.00 98.44 97 ILE A C 1
ATOM 776 O O . ILE A 1 97 ? -24.876 -5.216 10.482 1.00 98.44 97 ILE A O 1
ATOM 780 N N . LYS A 1 98 ? -25.720 -3.490 9.313 1.00 98.19 98 LYS A N 1
ATOM 781 C CA . LYS A 1 98 ? -26.194 -4.291 8.177 1.00 98.19 98 LYS A CA 1
ATOM 782 C C . LYS A 1 98 ? -25.280 -4.127 6.980 1.00 98.19 98 LYS A C 1
ATOM 784 O O . LYS A 1 98 ? -24.899 -3.010 6.648 1.00 98.19 98 LYS A O 1
ATOM 789 N N . TYR A 1 99 ? -25.017 -5.231 6.296 1.00 98.12 99 TYR A N 1
ATOM 790 C CA . TYR A 1 99 ? -24.205 -5.274 5.087 1.00 98.12 99 TYR A CA 1
ATOM 791 C C . TYR A 1 99 ? -25.063 -5.707 3.906 1.00 98.12 99 TYR A C 1
ATOM 793 O O . TYR A 1 99 ? -25.855 -6.640 4.034 1.00 98.12 99 TYR A O 1
ATOM 801 N N . TYR A 1 100 ? -24.878 -5.061 2.762 1.00 96.94 100 TYR A N 1
ATOM 802 C CA . TYR A 1 100 ? -25.590 -5.346 1.525 1.00 96.94 100 TYR A CA 1
ATOM 803 C C . TYR A 1 100 ? -24.618 -5.563 0.370 1.00 96.94 100 TYR A C 1
ATOM 805 O O . TYR A 1 100 ? -23.561 -4.936 0.314 1.00 96.94 100 TYR A O 1
ATOM 813 N N . PHE A 1 101 ? -24.996 -6.423 -0.566 1.00 94.12 101 PHE A N 1
ATOM 814 C CA . PHE A 1 101 ? -24.503 -6.397 -1.937 1.00 94.12 101 PHE A CA 1
ATOM 815 C C . PHE A 1 101 ? -25.718 -6.260 -2.847 1.00 94.12 101 PHE A C 1
ATOM 817 O O . PHE A 1 101 ? -26.592 -7.127 -2.826 1.00 94.12 101 PHE A O 1
ATOM 824 N N . GLU A 1 102 ? -25.793 -5.147 -3.579 1.00 87.88 102 GLU A N 1
ATOM 825 C CA . GLU A 1 102 ? -27.030 -4.719 -4.244 1.00 87.88 102 GLU A CA 1
ATOM 826 C C . GLU A 1 102 ? -28.192 -4.718 -3.229 1.00 87.88 102 GLU A C 1
ATOM 828 O O . GLU A 1 102 ? -28.069 -4.124 -2.157 1.00 87.88 102 GLU A O 1
ATOM 833 N N . ASP A 1 103 ? -29.280 -5.433 -3.513 1.00 89.81 103 ASP A N 1
ATOM 834 C CA . ASP A 1 103 ? -30.442 -5.549 -2.625 1.00 89.81 103 ASP A CA 1
ATOM 835 C C . ASP A 1 103 ? -30.359 -6.741 -1.647 1.00 89.81 103 ASP A C 1
ATOM 837 O O . ASP A 1 103 ? -31.283 -6.979 -0.864 1.00 89.81 103 ASP A O 1
ATOM 841 N N . GLN A 1 104 ? -29.273 -7.524 -1.673 1.00 92.56 104 GLN A N 1
ATOM 842 C CA . GLN A 1 104 ? -29.119 -8.724 -0.844 1.00 92.56 104 GLN A CA 1
ATOM 843 C C . GLN A 1 104 ? -28.397 -8.419 0.468 1.00 92.56 104 GLN A C 1
ATOM 845 O O . GLN A 1 104 ? -27.288 -7.888 0.469 1.00 92.56 104 GLN A O 1
ATOM 850 N N . VAL A 1 105 ? -28.990 -8.829 1.593 1.00 96.19 105 VAL A N 1
ATOM 851 C CA . VAL A 1 105 ? -28.345 -8.746 2.912 1.00 96.19 105 VAL A CA 1
ATOM 852 C C . VAL A 1 105 ? -27.246 -9.803 3.016 1.00 96.19 105 VAL A C 1
ATOM 854 O O . VAL A 1 105 ? -27.491 -10.995 2.826 1.00 96.19 105 VAL A O 1
ATOM 857 N N . LEU A 1 106 ? -26.041 -9.372 3.376 1.00 95.19 106 LEU A N 1
ATOM 858 C CA . LEU A 1 106 ? -24.889 -10.234 3.606 1.00 95.19 106 LEU A CA 1
ATOM 859 C C . LEU A 1 106 ? -24.789 -10.622 5.083 1.00 95.19 106 LEU A C 1
ATOM 861 O O . LEU A 1 106 ? -24.961 -9.795 5.979 1.00 95.19 106 LEU A O 1
ATOM 865 N N . ASN A 1 107 ? -24.440 -11.881 5.344 1.00 95.31 107 ASN A N 1
ATOM 866 C CA . ASN A 1 107 ? -24.128 -12.343 6.694 1.00 95.31 107 ASN A CA 1
ATOM 867 C C . ASN A 1 107 ? -22.651 -12.074 7.012 1.00 95.31 107 ASN A C 1
ATOM 869 O O . ASN A 1 107 ? -21.806 -12.929 6.747 1.00 95.31 107 ASN A O 1
ATOM 873 N N . HIS A 1 108 ? -22.348 -10.888 7.540 1.00 95.62 108 HIS A N 1
ATOM 874 C CA . HIS A 1 108 ? -20.983 -10.439 7.833 1.00 95.62 108 HIS A CA 1
ATOM 875 C C . HIS A 1 108 ? -20.823 -9.956 9.278 1.00 95.62 108 HIS A C 1
ATOM 877 O O . HIS A 1 108 ? -21.807 -9.684 9.966 1.00 95.62 108 HIS A O 1
ATOM 883 N N . THR A 1 109 ? -19.579 -9.864 9.748 1.00 93.75 109 THR A N 1
ATOM 884 C CA . THR A 1 109 ? -19.242 -9.448 11.117 1.00 93.75 109 THR A CA 1
ATOM 885 C C . THR A 1 109 ? -18.198 -8.327 11.122 1.00 93.75 109 THR A C 1
ATOM 887 O O . THR A 1 109 ? -17.262 -8.395 10.321 1.00 93.75 109 THR A O 1
ATOM 890 N N . PRO A 1 110 ? -18.277 -7.364 12.059 1.00 96.31 110 PRO A N 1
ATOM 891 C CA . PRO A 1 110 ? -19.238 -7.279 13.167 1.00 96.31 110 PRO A CA 1
ATOM 892 C C . PRO A 1 110 ? -20.634 -6.836 12.708 1.00 96.31 110 PRO A C 1
ATOM 894 O O . PRO A 1 110 ? -20.759 -5.910 11.927 1.00 96.31 110 PRO A O 1
ATOM 897 N N . ASN A 1 111 ? -21.695 -7.475 13.207 1.00 96.75 111 ASN A N 1
ATOM 898 C CA . ASN A 1 111 ? -23.081 -7.099 12.882 1.00 96.75 111 ASN A CA 1
ATOM 899 C C . ASN A 1 111 ? -23.751 -6.240 13.966 1.00 96.75 111 ASN A C 1
ATOM 901 O O . ASN A 1 111 ? -24.889 -5.815 13.794 1.00 96.75 111 ASN A O 1
ATOM 905 N N . HIS A 1 112 ? -23.057 -5.991 15.077 1.00 97.62 112 HIS A N 1
ATOM 906 C CA . HIS A 1 112 ? -23.477 -5.091 16.142 1.00 97.62 112 HIS A CA 1
ATOM 907 C C . HIS A 1 112 ? -22.256 -4.407 16.756 1.00 97.62 112 HIS A C 1
ATOM 909 O O . HIS A 1 112 ? -21.146 -4.935 16.667 1.00 97.62 112 HIS A O 1
ATOM 915 N N . TYR A 1 113 ? -22.478 -3.268 17.406 1.00 97.44 113 TYR A N 1
ATOM 916 C CA . TYR A 1 113 ? -21.460 -2.551 18.166 1.00 97.44 113 TYR A CA 1
ATOM 917 C C . TYR A 1 113 ? -22.059 -1.810 19.372 1.00 97.44 113 TYR A C 1
ATOM 919 O O . TYR A 1 113 ? -23.270 -1.590 19.455 1.00 97.44 113 TYR A O 1
ATOM 927 N N . THR A 1 114 ? -21.200 -1.404 20.298 1.00 97.81 114 THR A N 1
ATOM 928 C CA . THR A 1 114 ? -21.476 -0.522 21.437 1.00 97.81 114 THR A CA 1
ATOM 929 C C . THR A 1 114 ? -20.562 0.705 21.393 1.00 97.81 114 THR A C 1
ATOM 931 O O . THR A 1 114 ? -19.566 0.723 20.675 1.00 97.81 114 THR A O 1
ATOM 934 N N . ILE A 1 115 ? -20.863 1.734 22.191 1.00 96.12 115 ILE A N 1
ATOM 935 C CA . ILE A 1 115 ? -20.041 2.960 22.248 1.00 96.12 115 ILE A CA 1
ATOM 936 C C . ILE A 1 115 ? -18.569 2.702 22.640 1.00 96.12 115 ILE A C 1
ATOM 938 O O . ILE A 1 115 ? -17.705 3.505 22.306 1.00 96.12 115 ILE A O 1
ATOM 942 N N . ASP A 1 116 ? -18.284 1.593 23.331 1.00 95.12 116 ASP A N 1
ATOM 943 C CA . ASP A 1 116 ? -16.946 1.257 23.833 1.00 95.12 116 ASP A CA 1
ATOM 944 C C . ASP A 1 116 ? -16.117 0.431 22.808 1.00 95.12 116 ASP A C 1
ATOM 946 O O . ASP A 1 116 ? -14.962 0.097 23.081 1.00 95.12 116 ASP A O 1
ATOM 950 N N . ASP A 1 117 ? -16.675 0.103 21.632 1.00 95.88 117 ASP A N 1
ATOM 951 C CA . ASP A 1 117 ? -16.018 -0.734 20.616 1.00 95.88 117 ASP A CA 1
ATOM 952 C C . ASP A 1 117 ? -15.119 0.052 19.649 1.00 95.88 117 ASP A C 1
ATOM 954 O O . ASP A 1 117 ? -15.338 1.221 19.351 1.00 95.88 117 ASP A O 1
ATOM 958 N N . THR A 1 118 ? -14.123 -0.632 19.080 1.00 94.38 118 THR A N 1
ATOM 959 C CA . THR A 1 118 ? -13.410 -0.190 17.869 1.00 94.38 118 THR A CA 1
ATOM 960 C C . THR A 1 118 ? -13.871 -1.053 16.699 1.00 94.38 118 THR A C 1
ATOM 962 O O . THR A 1 118 ? -13.715 -2.274 16.732 1.00 94.38 118 THR A O 1
ATOM 965 N N . ILE A 1 119 ? -14.460 -0.436 15.673 1.00 94.06 119 ILE A N 1
ATOM 966 C CA . ILE A 1 119 ? -15.117 -1.158 14.579 1.00 94.06 119 ILE A CA 1
ATOM 967 C C . ILE A 1 119 ? -14.203 -1.179 13.356 1.00 94.06 119 ILE A C 1
ATOM 969 O O . ILE A 1 119 ? -14.104 -0.190 12.635 1.00 94.06 119 ILE A O 1
ATOM 973 N N . THR A 1 120 ? -13.572 -2.323 13.091 1.00 88.88 120 THR A N 1
ATOM 974 C CA . THR A 1 120 ? -12.774 -2.544 11.876 1.00 88.88 120 THR A CA 1
ATOM 975 C C . THR A 1 120 ? -13.566 -3.362 10.864 1.00 88.88 120 THR A C 1
ATOM 977 O O . THR A 1 120 ? -14.065 -4.446 11.176 1.00 88.88 120 THR A O 1
ATOM 980 N N . LEU A 1 121 ? -13.658 -2.865 9.633 1.00 93.19 121 LEU A N 1
ATOM 981 C CA . LEU A 1 121 ? -14.377 -3.536 8.558 1.00 93.19 121 LEU A CA 1
ATOM 982 C C . LEU A 1 121 ? -13.440 -4.438 7.756 1.00 93.19 121 LEU A C 1
ATOM 984 O O . LEU A 1 121 ? -12.402 -4.006 7.260 1.00 93.19 121 LEU A O 1
ATOM 988 N N . THR A 1 122 ? -13.832 -5.701 7.593 1.00 90.00 122 THR A N 1
ATOM 989 C CA . THR A 1 122 ? -13.086 -6.671 6.782 1.00 90.00 122 THR A CA 1
ATOM 990 C C . THR A 1 122 ? -13.760 -6.898 5.428 1.00 90.00 122 THR A C 1
ATOM 992 O O . THR A 1 122 ? -14.981 -6.728 5.318 1.00 90.00 122 THR A O 1
ATOM 995 N N . PRO A 1 123 ? -13.004 -7.281 4.383 1.00 86.31 123 PRO A N 1
ATOM 996 C CA . PRO A 1 123 ? -13.576 -7.709 3.112 1.00 86.31 123 PRO A CA 1
ATOM 997 C C . PRO A 1 123 ? -14.546 -8.881 3.268 1.00 86.31 123 PRO A C 1
ATOM 999 O O . PRO A 1 123 ? -14.257 -9.827 4.000 1.00 86.31 123 PRO A O 1
ATOM 1002 N N . TYR A 1 124 ? -15.647 -8.862 2.520 1.00 88.38 124 TYR A N 1
ATOM 1003 C CA . TYR A 1 124 ? -16.529 -10.019 2.367 1.00 88.38 124 TYR A CA 1
ATOM 1004 C C . TYR A 1 124 ? -16.309 -10.624 0.983 1.00 88.38 124 TYR A C 1
ATOM 1006 O O . TYR A 1 124 ? -16.241 -9.905 -0.007 1.00 88.38 124 TYR A O 1
ATOM 1014 N N . GLN A 1 125 ? -16.093 -11.936 0.912 1.00 84.88 125 GLN A N 1
ATOM 1015 C CA . GLN A 1 125 ? -15.710 -12.610 -0.329 1.00 84.88 125 GLN A CA 1
ATOM 1016 C C . GLN A 1 125 ? -16.948 -13.210 -0.993 1.00 84.88 125 GLN A C 1
ATOM 1018 O O . GLN A 1 125 ? -17.654 -14.006 -0.375 1.00 84.88 125 GLN A O 1
ATOM 1023 N N . ILE A 1 126 ? -17.180 -12.865 -2.258 1.00 83.12 126 ILE A N 1
ATOM 1024 C CA . ILE A 1 126 ? -18.233 -13.455 -3.090 1.00 83.12 126 ILE A CA 1
ATOM 1025 C C . ILE A 1 126 ? -17.546 -14.164 -4.255 1.00 83.12 126 ILE A C 1
ATOM 1027 O O . ILE A 1 126 ? -16.696 -13.586 -4.930 1.00 83.12 126 ILE A O 1
ATOM 1031 N N . GLN A 1 127 ? -17.880 -15.437 -4.476 1.00 80.75 127 GLN A N 1
ATOM 1032 C CA . GLN A 1 127 ? -17.304 -16.202 -5.579 1.00 80.75 127 GLN A CA 1
ATOM 1033 C C . GLN A 1 127 ? -17.616 -15.519 -6.917 1.00 80.75 127 GLN A C 1
ATOM 1035 O O . GLN A 1 127 ? -18.764 -15.177 -7.175 1.00 80.75 127 GLN A O 1
ATOM 1040 N N . GLY A 1 128 ? -16.597 -15.356 -7.764 1.00 69.44 128 GLY A N 1
ATOM 1041 C CA . GLY A 1 128 ? -16.739 -14.680 -9.056 1.00 69.44 128 GLY A CA 1
ATOM 1042 C C . GLY A 1 128 ? -16.699 -13.155 -8.969 1.00 69.44 128 GLY A C 1
ATOM 1043 O O . GLY A 1 128 ? -16.844 -12.507 -9.992 1.00 69.44 128 GLY A O 1
ATOM 1044 N N . TYR A 1 129 ? -16.461 -12.572 -7.790 1.00 74.75 129 TYR A N 1
ATOM 1045 C CA . TYR A 1 129 ? -16.357 -11.126 -7.632 1.00 74.75 129 TYR A CA 1
ATOM 1046 C C . TYR A 1 129 ? -15.088 -10.702 -6.885 1.00 74.75 129 TYR A C 1
ATOM 1048 O O . TYR A 1 129 ? -14.618 -11.380 -5.972 1.00 74.75 129 TYR A O 1
ATOM 1056 N N . ILE A 1 130 ? -14.559 -9.532 -7.240 1.00 68.94 130 ILE A N 1
ATOM 1057 C CA . ILE A 1 130 ? -13.486 -8.842 -6.519 1.00 68.94 130 ILE A CA 1
ATOM 1058 C C . ILE A 1 130 ? -14.126 -7.805 -5.588 1.00 68.94 130 ILE A C 1
ATOM 1060 O O . ILE A 1 130 ? -14.883 -6.950 -6.044 1.00 68.94 130 ILE A O 1
ATOM 1064 N N . PHE A 1 131 ? -13.834 -7.878 -4.285 1.00 81.62 131 PHE A N 1
ATOM 1065 C CA . PHE A 1 131 ? -14.315 -6.914 -3.287 1.00 81.62 131 PHE A CA 1
ATOM 1066 C C . PHE A 1 131 ? -13.491 -5.626 -3.316 1.00 81.62 131 PHE A C 1
ATOM 1068 O O . PHE A 1 131 ? -12.263 -5.675 -3.249 1.00 81.62 131 PHE A O 1
ATOM 1075 N N . LEU A 1 132 ? -14.165 -4.477 -3.358 1.00 77.06 132 LEU A N 1
ATOM 1076 C CA . LEU A 1 132 ? -13.531 -3.169 -3.556 1.00 77.06 132 LEU A CA 1
ATOM 1077 C C . LEU A 1 132 ? -13.713 -2.204 -2.385 1.00 77.06 132 LEU A C 1
ATOM 1079 O O . LEU A 1 132 ? -13.073 -1.156 -2.356 1.00 77.06 132 LEU A O 1
ATOM 1083 N N . GLY A 1 133 ? -14.565 -2.545 -1.418 1.00 87.12 133 GLY A N 1
ATOM 1084 C CA . GLY A 1 133 ? -14.764 -1.756 -0.206 1.00 87.12 133 GLY A CA 1
ATOM 1085 C C . GLY A 1 133 ? -16.222 -1.664 0.231 1.00 87.12 133 GLY A C 1
ATOM 1086 O O . GLY A 1 133 ? -17.142 -2.012 -0.510 1.00 87.12 133 GLY A O 1
ATOM 1087 N N . TRP A 1 134 ? -16.416 -1.180 1.457 1.00 95.12 134 TRP A N 1
ATOM 1088 C CA . TRP A 1 134 ? -17.727 -0.878 2.031 1.00 95.12 134 TRP A CA 1
ATOM 1089 C C . TRP A 1 134 ? -18.060 0.598 1.864 1.00 95.12 134 TRP A C 1
ATOM 1091 O O . TRP A 1 134 ? -17.192 1.439 2.048 1.00 95.12 134 TRP A O 1
ATOM 1101 N N . TYR A 1 135 ? -19.315 0.921 1.576 1.00 95.69 135 TYR A N 1
ATOM 1102 C CA . TYR A 1 135 ? -19.800 2.284 1.373 1.00 95.69 135 TYR A CA 1
ATOM 1103 C C . TYR A 1 135 ? -21.010 2.559 2.264 1.00 95.69 135 TYR A C 1
ATOM 1105 O O . TYR A 1 135 ? -21.818 1.672 2.514 1.00 95.69 135 TYR A O 1
ATOM 1113 N N . LEU A 1 136 ? -21.170 3.806 2.710 1.00 95.69 136 LEU A N 1
ATOM 1114 C CA . LEU A 1 136 ? -22.297 4.230 3.559 1.00 95.69 136 LEU A CA 1
ATOM 1115 C C . LEU A 1 136 ? -23.586 4.539 2.769 1.00 95.69 136 LEU A C 1
ATOM 1117 O O . LEU A 1 136 ? -24.592 4.929 3.355 1.00 95.69 136 LEU A O 1
ATOM 1121 N N . ASN A 1 137 ? -23.554 4.420 1.439 1.00 92.56 137 ASN A N 1
ATOM 1122 C CA . ASN A 1 137 ? -24.680 4.691 0.545 1.00 92.56 137 ASN A CA 1
ATOM 1123 C C . ASN A 1 137 ? -24.735 3.655 -0.583 1.00 92.56 137 ASN A C 1
ATOM 1125 O O . ASN A 1 137 ? -23.689 3.182 -1.030 1.00 92.56 137 ASN A O 1
ATOM 1129 N N . SER A 1 138 ? -25.946 3.346 -1.050 1.00 92.12 138 SER A N 1
ATOM 1130 C CA . SER A 1 138 ? -26.204 2.405 -2.150 1.00 92.12 138 SER A CA 1
ATOM 1131 C C . SER A 1 138 ? -25.619 2.868 -3.484 1.00 92.12 138 SER A C 1
ATOM 1133 O O . SER A 1 138 ? -25.348 2.048 -4.353 1.00 92.12 138 SER A O 1
ATOM 1135 N N . GLU A 1 139 ? -25.339 4.166 -3.613 1.00 88.81 139 GLU A N 1
ATOM 1136 C CA . GLU A 1 139 ? -24.821 4.775 -4.840 1.00 88.81 139 GLU A CA 1
ATOM 1137 C C . GLU A 1 139 ? -23.295 4.622 -4.940 1.00 88.81 139 GLU A C 1
ATOM 1139 O O . GLU A 1 139 ? -22.690 5.013 -5.936 1.00 88.81 139 GLU A O 1
ATOM 1144 N N . LEU A 1 140 ? -22.665 4.042 -3.910 1.00 84.44 140 LEU A N 1
ATOM 1145 C CA . LEU A 1 140 ? -21.237 3.730 -3.847 1.00 84.44 140 LEU A CA 1
ATOM 1146 C C . LEU A 1 140 ? -20.337 4.959 -4.080 1.00 84.44 140 LEU A C 1
ATOM 1148 O O . LEU A 1 140 ? -19.263 4.878 -4.684 1.00 84.44 140 LEU A O 1
ATOM 1152 N N . THR A 1 141 ? -20.778 6.111 -3.569 1.00 78.62 141 THR A N 1
ATOM 1153 C CA . THR A 1 141 ? -20.085 7.408 -3.650 1.00 78.62 141 THR A CA 1
ATOM 1154 C C . THR A 1 141 ? -19.372 7.769 -2.341 1.00 78.62 141 THR A C 1
ATOM 1156 O O . THR A 1 141 ? -19.602 7.141 -1.309 1.00 78.62 141 THR A O 1
ATOM 1159 N N . ASN A 1 142 ? -18.527 8.810 -2.366 1.00 79.38 142 ASN A N 1
ATOM 1160 C CA . ASN A 1 142 ? -17.751 9.328 -1.220 1.00 79.38 142 ASN A CA 1
ATOM 1161 C C . ASN A 1 142 ? -16.633 8.410 -0.691 1.00 79.38 142 ASN A C 1
ATOM 1163 O O . ASN A 1 142 ? -16.097 8.653 0.386 1.00 79.38 142 ASN A O 1
ATOM 1167 N N . GLY A 1 143 ? -16.232 7.414 -1.486 1.00 78.56 143 GLY A N 1
ATOM 1168 C CA . GLY A 1 143 ? -15.122 6.514 -1.170 1.00 78.56 143 GLY A CA 1
ATOM 1169 C C . GLY A 1 143 ? -15.481 5.415 -0.159 1.00 78.56 143 GLY A C 1
ATOM 1170 O O . GLY A 1 143 ? -16.492 5.516 0.540 1.00 78.56 143 GLY A O 1
ATOM 1171 N N . PRO A 1 144 ? -14.683 4.334 -0.108 1.00 87.50 144 PRO A N 1
ATOM 1172 C CA . PRO A 1 144 ? -14.928 3.242 0.816 1.00 87.50 144 PRO A CA 1
ATOM 1173 C C . PRO A 1 144 ? -14.550 3.625 2.254 1.00 87.50 144 PRO A C 1
ATOM 1175 O O . PRO A 1 144 ? -13.610 4.385 2.484 1.00 87.50 144 PRO A O 1
ATOM 1178 N N . VAL A 1 145 ? -15.251 3.044 3.224 1.00 91.25 145 VAL A N 1
ATOM 1179 C CA . VAL A 1 145 ? -14.952 3.145 4.655 1.00 91.25 145 VAL A CA 1
ATOM 1180 C C . VAL A 1 145 ? -14.264 1.876 5.152 1.00 91.25 145 VAL A C 1
ATOM 1182 O O . VAL A 1 145 ? -14.605 0.761 4.751 1.00 91.25 145 VAL A O 1
ATOM 1185 N N . THR A 1 146 ? -13.294 2.046 6.047 1.00 88.81 146 THR A N 1
ATOM 1186 C CA . THR A 1 146 ? -12.574 0.945 6.711 1.00 88.81 146 THR A CA 1
ATOM 1187 C C . THR A 1 146 ? -12.899 0.845 8.200 1.00 88.81 146 THR A C 1
ATOM 1189 O O . THR A 1 146 ? -12.679 -0.203 8.807 1.00 88.81 146 THR A O 1
ATOM 1192 N N . GLU A 1 147 ? -13.456 1.912 8.776 1.00 91.31 147 GLU A N 1
ATOM 1193 C CA . GLU A 1 147 ? -13.811 2.047 10.189 1.00 91.31 147 GLU A CA 1
ATOM 1194 C C . GLU A 1 147 ? -15.131 2.818 10.328 1.00 91.31 147 GLU A C 1
ATOM 1196 O O . GLU A 1 147 ? -15.515 3.564 9.422 1.00 91.31 147 GLU A O 1
ATOM 1201 N N . LEU A 1 148 ? -15.826 2.628 11.452 1.00 95.62 148 LEU A N 1
ATOM 1202 C CA . LEU A 1 148 ? -17.063 3.338 11.796 1.00 95.62 148 LEU A CA 1
ATOM 1203 C C . LEU A 1 148 ? -16.891 4.083 13.120 1.00 95.62 148 LEU A C 1
ATOM 1205 O O . LEU A 1 148 ? -16.151 3.625 13.990 1.00 95.62 148 LEU A O 1
ATOM 1209 N N . ASP A 1 149 ? -17.603 5.198 13.280 1.00 95.31 149 ASP A N 1
ATOM 1210 C CA . ASP A 1 149 ? -17.576 5.993 14.507 1.00 95.31 149 ASP A CA 1
ATOM 1211 C C . ASP A 1 149 ? -18.651 5.496 15.496 1.00 95.31 149 ASP A C 1
ATOM 1213 O O . ASP A 1 149 ? -19.844 5.770 15.326 1.00 95.31 149 ASP A O 1
ATOM 1217 N N . PRO A 1 150 ? -18.273 4.787 16.575 1.00 95.50 150 PRO A N 1
ATOM 1218 C CA . PRO A 1 150 ? -19.241 4.260 17.530 1.00 95.50 150 PRO A CA 1
ATOM 1219 C C . PRO A 1 150 ? -19.984 5.364 18.306 1.00 95.50 150 PRO A C 1
ATOM 1221 O O . PRO A 1 150 ? -21.027 5.099 18.912 1.00 95.50 150 PRO A O 1
ATOM 1224 N N . THR A 1 151 ? -19.500 6.610 18.280 1.00 95.62 151 THR A N 1
ATOM 1225 C CA . THR A 1 151 ? -20.103 7.734 19.007 1.00 95.62 151 THR A CA 1
ATOM 1226 C C . THR A 1 151 ? -21.329 8.331 18.315 1.00 95.62 151 THR A C 1
ATOM 1228 O O . THR A 1 151 ? -22.053 9.111 18.935 1.00 95.62 151 THR A O 1
ATOM 1231 N N . GLU A 1 152 ? -21.641 7.914 17.081 1.00 94.75 152 GLU A N 1
ATOM 1232 C CA . GLU A 1 152 ? -22.865 8.334 16.383 1.00 94.75 152 GLU A CA 1
ATOM 1233 C C . GLU A 1 152 ? -24.144 7.692 16.953 1.00 94.75 152 GLU A C 1
ATOM 1235 O O . GLU A 1 152 ? -25.241 8.172 16.663 1.00 94.75 152 GLU A O 1
ATOM 1240 N N . LEU A 1 153 ? -24.016 6.636 17.773 1.00 94.88 153 LEU A N 1
ATOM 1241 C CA . LEU A 1 153 ? -25.117 6.001 18.517 1.00 94.88 153 LEU A CA 1
ATOM 1242 C C . LEU A 1 153 ? -26.356 5.683 17.656 1.00 94.88 153 LEU A C 1
ATOM 1244 O O . LEU A 1 153 ? -27.493 5.978 18.035 1.00 94.88 153 LEU A O 1
ATOM 1248 N N . LYS A 1 154 ? -26.137 5.085 16.482 1.00 96.62 154 LYS A N 1
ATOM 1249 C CA . LYS A 1 154 ? -27.190 4.712 15.530 1.00 96.62 154 LYS A CA 1
ATOM 1250 C C . LYS A 1 154 ? -26.827 3.418 14.793 1.00 96.62 154 LYS A C 1
ATOM 1252 O O . LYS A 1 154 ? -25.659 3.066 14.715 1.00 96.62 154 LYS A O 1
ATOM 1257 N N . PRO A 1 155 ? -27.793 2.724 14.179 1.00 97.94 155 PRO A N 1
ATOM 1258 C CA . PRO A 1 155 ? -27.471 1.635 13.267 1.00 97.94 155 PRO A CA 1
ATOM 1259 C C . PRO A 1 155 ? -26.689 2.116 12.036 1.00 97.94 155 PRO A C 1
ATOM 1261 O O . PRO A 1 155 ? -26.939 3.211 11.522 1.00 97.94 155 PRO A O 1
ATOM 1264 N N . TYR A 1 156 ? -25.812 1.258 11.517 1.00 98.06 156 TYR A N 1
ATOM 1265 C CA . TYR A 1 156 ? -25.126 1.457 10.240 1.00 98.06 156 TYR A CA 1
ATOM 1266 C C . TYR A 1 156 ? -25.682 0.539 9.153 1.00 98.06 156 TYR A C 1
ATOM 1268 O O . TYR A 1 156 ? -26.018 -0.621 9.397 1.00 98.06 156 TYR A O 1
ATOM 1276 N N . ILE A 1 157 ? -25.738 1.062 7.929 1.00 97.88 157 ILE A N 1
ATOM 1277 C CA . ILE A 1 157 ? -26.026 0.293 6.718 1.00 97.88 157 ILE A CA 1
ATOM 1278 C C . ILE A 1 157 ? -24.843 0.481 5.772 1.00 97.88 157 ILE A C 1
ATOM 1280 O O . ILE A 1 157 ? -24.493 1.610 5.431 1.00 97.88 157 ILE A O 1
ATOM 1284 N N . LEU A 1 158 ? -24.226 -0.629 5.380 1.00 98.12 158 LEU A N 1
ATOM 1285 C CA . LEU A 1 158 ? -23.056 -0.682 4.520 1.00 98.12 158 LEU A CA 1
ATOM 1286 C C . LEU A 1 158 ? -23.373 -1.429 3.232 1.00 98.12 158 LEU A C 1
ATOM 1288 O O . LEU A 1 158 ? -23.991 -2.488 3.254 1.00 98.12 158 LEU A O 1
ATOM 1292 N N . TYR A 1 159 ? -22.885 -0.899 2.120 1.00 97.50 159 TYR A N 1
ATOM 1293 C CA . TYR A 1 159 ? -23.035 -1.463 0.787 1.00 97.50 159 TYR A CA 1
ATOM 1294 C C . TYR A 1 159 ? -21.659 -1.869 0.276 1.00 97.50 159 TYR A C 1
ATOM 1296 O O . TYR A 1 159 ? -20.741 -1.052 0.203 1.00 97.50 159 TYR A O 1
ATOM 1304 N N . GLY A 1 160 ? -21.481 -3.152 -0.007 1.00 94.50 160 GLY A N 1
ATOM 1305 C CA . GLY A 1 160 ? -20.251 -3.682 -0.562 1.00 94.50 160 GLY A CA 1
ATOM 1306 C C . GLY A 1 160 ? -20.201 -3.396 -2.053 1.00 94.50 160 GLY A C 1
ATOM 1307 O O . GLY A 1 160 ? -21.130 -3.731 -2.788 1.00 94.50 160 GLY A O 1
ATOM 1308 N N . LYS A 1 161 ? -19.103 -2.791 -2.501 1.00 87.00 161 LYS A N 1
ATOM 1309 C CA . LYS A 1 161 ? -18.806 -2.638 -3.919 1.00 87.00 161 LYS A CA 1
ATOM 1310 C C . LYS A 1 161 ? -18.037 -3.858 -4.389 1.00 87.00 161 LYS A C 1
ATOM 1312 O O . LYS A 1 161 ? -16.963 -4.166 -3.868 1.00 87.00 161 LYS A O 1
ATOM 1317 N N . TYR A 1 162 ? -18.601 -4.528 -5.378 1.00 81.44 162 TYR A N 1
ATOM 1318 C CA . TYR A 1 162 ? -18.022 -5.709 -5.986 1.00 81.44 162 TYR A CA 1
ATOM 1319 C C . TYR A 1 162 ? -17.935 -5.526 -7.482 1.00 81.44 162 TYR A C 1
ATOM 1321 O O . TYR A 1 162 ? -18.642 -4.723 -8.087 1.00 81.44 162 TYR A O 1
ATOM 1329 N N . LEU A 1 163 ? -17.055 -6.313 -8.058 1.00 70.19 163 LEU A N 1
ATOM 1330 C CA . LEU A 1 163 ? -16.786 -6.316 -9.469 1.00 70.19 163 LEU A CA 1
ATOM 1331 C C . LEU A 1 163 ? -16.793 -7.745 -9.959 1.00 70.19 163 LEU A C 1
ATOM 1333 O O . LEU A 1 163 ? -16.045 -8.559 -9.425 1.00 70.19 163 LEU A O 1
ATOM 1337 N N . ASP A 1 164 ? -17.617 -8.019 -10.961 1.00 69.31 164 ASP A N 1
ATOM 1338 C CA . ASP A 1 164 ? -17.652 -9.319 -11.613 1.00 69.31 164 ASP A CA 1
ATOM 1339 C C . ASP A 1 164 ? -16.270 -9.614 -12.219 1.00 69.31 164 ASP A C 1
ATOM 1341 O O . ASP A 1 164 ? -15.756 -8.861 -13.053 1.00 69.31 164 ASP A O 1
ATOM 1345 N N . ALA A 1 165 ? -15.651 -10.694 -11.749 1.00 59.66 165 ALA A N 1
ATOM 1346 C CA . ALA A 1 165 ? -14.330 -11.135 -12.170 1.00 59.66 165 ALA A CA 1
ATOM 1347 C C . ALA A 1 165 ? -14.308 -11.587 -13.641 1.00 59.66 165 ALA A C 1
ATOM 1349 O O . ALA A 1 165 ? -13.233 -11.611 -14.242 1.00 59.66 165 ALA A O 1
ATOM 1350 N N . ASP A 1 166 ? -15.475 -11.896 -14.217 1.00 59.38 166 ASP A N 1
ATOM 1351 C CA . ASP A 1 166 ? -15.653 -12.308 -15.607 1.00 59.38 166 ASP A CA 1
ATOM 1352 C C . ASP A 1 166 ? -16.017 -11.128 -16.535 1.00 59.38 166 ASP A C 1
ATOM 1354 O O . ASP A 1 166 ? -16.131 -11.308 -17.751 1.00 59.38 166 ASP A O 1
ATOM 1358 N N . THR A 1 167 ? -16.148 -9.895 -16.017 1.00 58.59 167 THR A N 1
ATOM 1359 C CA . THR A 1 167 ? -16.252 -8.699 -16.873 1.00 58.59 167 THR A CA 1
ATOM 1360 C C . THR A 1 167 ? -14.888 -8.397 -17.492 1.00 58.59 167 THR A C 1
ATOM 1362 O O . THR A 1 167 ? -14.024 -7.771 -16.879 1.00 58.59 167 THR A O 1
ATOM 1365 N N . VAL A 1 168 ? -14.692 -8.857 -18.728 1.00 56.31 168 VAL A N 1
ATOM 1366 C CA . VAL A 1 168 ? -13.428 -8.733 -19.464 1.00 56.31 168 VAL A CA 1
ATOM 1367 C C . VAL A 1 168 ? -13.549 -7.705 -20.586 1.00 56.31 168 VAL A C 1
ATOM 1369 O O . VAL A 1 168 ? -14.337 -7.874 -21.516 1.00 56.31 168 VAL A O 1
ATOM 1372 N N . TYR A 1 169 ? -12.702 -6.677 -20.546 1.00 65.56 169 TYR A N 1
ATOM 1373 C CA . TYR A 1 169 ? -12.475 -5.776 -21.675 1.00 65.56 169 TYR A CA 1
ATOM 1374 C C . TYR A 1 169 ? -11.187 -6.166 -22.395 1.00 65.56 169 TYR A C 1
ATOM 1376 O O . TYR A 1 169 ? -10.099 -5.838 -21.942 1.00 65.56 169 TYR A O 1
ATOM 1384 N N . ASN A 1 170 ? -11.294 -6.856 -23.530 1.00 71.38 170 ASN A N 1
ATOM 1385 C CA . ASN A 1 170 ? -10.113 -7.206 -24.319 1.00 71.38 170 ASN A CA 1
ATOM 1386 C C . ASN A 1 170 ? -9.594 -5.980 -25.078 1.00 71.38 170 ASN A C 1
ATOM 1388 O O . ASN A 1 170 ? -10.349 -5.327 -25.802 1.00 71.38 170 ASN A O 1
ATOM 1392 N N . ILE A 1 171 ? -8.300 -5.698 -24.929 1.00 81.88 171 ILE A N 1
ATOM 1393 C CA . ILE A 1 171 ? -7.598 -4.660 -25.682 1.00 81.88 171 ILE A CA 1
ATOM 1394 C C . ILE A 1 171 ? -6.468 -5.316 -26.452 1.00 81.88 171 ILE A C 1
ATOM 1396 O O . ILE A 1 171 ? -5.570 -5.918 -25.865 1.00 81.88 171 ILE A O 1
ATOM 1400 N N . ASP A 1 172 ? -6.494 -5.147 -27.767 1.00 87.25 172 ASP A N 1
ATOM 1401 C CA . ASP A 1 172 ? -5.408 -5.567 -28.634 1.00 87.25 172 ASP A CA 1
ATOM 1402 C C . ASP A 1 172 ? -4.259 -4.556 -28.541 1.00 87.25 172 ASP A C 1
ATOM 1404 O O . ASP A 1 172 ? -4.438 -3.360 -28.774 1.00 87.25 172 ASP A O 1
ATOM 1408 N N . PHE A 1 173 ? -3.048 -5.023 -28.253 1.00 90.75 173 PHE A N 1
ATOM 1409 C CA . PHE A 1 173 ? -1.865 -4.164 -28.205 1.00 90.75 173 PHE A CA 1
ATOM 1410 C C . PHE A 1 173 ? -0.984 -4.363 -29.437 1.00 90.75 173 PHE A C 1
ATOM 1412 O O . PHE A 1 173 ? -0.384 -5.417 -29.638 1.00 90.75 173 PHE A O 1
ATOM 1419 N N . GLU A 1 174 ? -0.855 -3.315 -30.246 1.00 95.56 174 GLU A N 1
ATOM 1420 C CA . GLU A 1 174 ? 0.122 -3.232 -31.325 1.00 95.56 174 GLU A CA 1
ATOM 1421 C C . GLU A 1 174 ? 1.431 -2.649 -30.792 1.00 95.56 174 GLU A C 1
ATOM 1423 O O . GLU A 1 174 ? 1.568 -1.438 -30.597 1.00 95.56 174 GLU A O 1
ATOM 1428 N N . LEU A 1 175 ? 2.419 -3.514 -30.561 1.00 95.44 175 LEU A N 1
ATOM 1429 C CA . LEU A 1 175 ? 3.686 -3.103 -29.954 1.00 95.44 175 LEU A CA 1
ATOM 1430 C C . LEU A 1 175 ? 4.594 -2.319 -30.902 1.00 95.44 175 LEU A C 1
ATOM 1432 O O . LEU A 1 175 ? 5.588 -1.763 -30.440 1.00 95.44 175 LEU A O 1
ATOM 1436 N N . ASN A 1 176 ? 4.303 -2.274 -32.207 1.00 96.88 176 ASN A N 1
ATOM 1437 C CA . ASN A 1 176 ? 5.098 -1.544 -33.203 1.00 96.88 176 ASN A CA 1
ATOM 1438 C C . ASN A 1 176 ? 6.611 -1.835 -33.095 1.00 96.88 176 ASN A C 1
ATOM 1440 O O . ASN A 1 176 ? 7.440 -0.923 -33.042 1.00 96.88 176 ASN A O 1
ATOM 1444 N N . GLY A 1 177 ? 6.967 -3.122 -33.021 1.00 95.00 177 GLY A N 1
ATOM 1445 C CA . GLY A 1 177 ? 8.353 -3.592 -32.890 1.00 95.00 177 GLY A CA 1
ATOM 1446 C C . GLY A 1 177 ? 8.904 -3.616 -31.460 1.00 95.00 177 GLY A C 1
ATOM 1447 O O . GLY A 1 177 ? 10.077 -3.933 -31.278 1.00 95.00 177 GLY A O 1
ATOM 1448 N N . GLY A 1 178 ? 8.091 -3.277 -30.458 1.00 95.00 178 GLY A N 1
ATOM 1449 C CA . GLY A 1 178 ? 8.404 -3.514 -29.053 1.00 95.00 178 GLY A CA 1
ATOM 1450 C C . GLY A 1 178 ? 8.162 -4.958 -28.616 1.00 95.00 178 GLY A C 1
ATOM 1451 O O . GLY A 1 178 ? 7.651 -5.793 -29.361 1.00 95.00 178 GLY A O 1
ATOM 1452 N N . SER A 1 179 ? 8.513 -5.226 -27.367 1.00 93.25 179 SER A N 1
ATOM 1453 C CA . SER A 1 179 ? 8.304 -6.481 -26.663 1.00 93.25 179 SER A CA 1
ATOM 1454 C C . SER A 1 179 ? 7.731 -6.191 -25.286 1.00 93.25 179 SER A C 1
ATOM 1456 O O . SER A 1 179 ? 7.995 -5.170 -24.663 1.00 93.25 179 SER A O 1
ATOM 1458 N N . TRP A 1 180 ? 6.957 -7.126 -24.781 1.00 90.38 180 TRP A N 1
ATOM 1459 C CA . TRP A 1 180 ? 6.407 -7.096 -23.436 1.00 90.38 180 TRP A CA 1
ATOM 1460 C C . TRP A 1 180 ? 7.406 -7.454 -22.332 1.00 90.38 180 TRP A C 1
ATOM 1462 O O . TRP A 1 180 ? 7.155 -7.291 -21.138 1.00 90.38 180 TRP A O 1
ATOM 1472 N N . THR A 1 181 ? 8.532 -8.007 -22.752 1.00 90.25 181 THR A N 1
ATOM 1473 C CA . THR A 1 181 ? 9.490 -8.685 -21.901 1.00 90.25 181 THR A CA 1
ATOM 1474 C C . THR A 1 181 ? 10.891 -8.373 -22.400 1.00 90.25 181 THR A C 1
ATOM 1476 O O . THR A 1 181 ? 11.105 -8.186 -23.604 1.00 90.25 181 THR A O 1
ATOM 1479 N N . TRP A 1 182 ? 11.845 -8.293 -21.481 1.00 92.94 182 TRP A N 1
ATOM 1480 C CA . TRP A 1 182 ? 13.254 -8.222 -21.841 1.00 92.94 182 TRP A CA 1
ATOM 1481 C C . TRP A 1 182 ? 13.788 -9.629 -22.127 1.00 92.94 182 TRP A C 1
ATOM 1483 O O . TRP A 1 182 ? 13.252 -10.641 -21.669 1.00 92.94 182 TRP A O 1
ATOM 1493 N N . THR A 1 183 ? 14.858 -9.700 -22.906 1.00 92.88 183 THR A N 1
ATOM 1494 C CA . THR A 1 183 ? 15.545 -10.951 -23.220 1.00 92.88 183 THR A CA 1
ATOM 1495 C C . THR A 1 183 ? 16.318 -11.420 -21.996 1.00 92.88 183 THR A C 1
ATOM 1497 O O . THR A 1 183 ? 17.009 -10.621 -21.366 1.00 92.88 183 THR A O 1
ATOM 1500 N N . ALA A 1 184 ? 16.251 -12.710 -21.675 1.00 92.88 184 ALA A N 1
ATOM 1501 C CA . ALA A 1 184 ? 17.012 -13.333 -20.596 1.00 92.88 184 ALA A CA 1
ATOM 1502 C C . ALA A 1 184 ? 17.504 -14.717 -21.040 1.00 92.88 184 ALA A C 1
ATOM 1504 O O . ALA A 1 184 ? 16.704 -15.606 -21.331 1.00 92.88 184 ALA A O 1
ATOM 1505 N N . ASN A 1 185 ? 18.822 -14.888 -21.089 1.00 92.19 185 ASN A N 1
ATOM 1506 C CA . ASN A 1 185 ? 19.500 -16.128 -21.448 1.00 92.19 185 ASN A CA 1
ATOM 1507 C C . ASN A 1 185 ? 19.989 -16.863 -20.187 1.00 92.19 185 ASN A C 1
ATOM 1509 O O . ASN A 1 185 ? 20.220 -16.224 -19.157 1.00 92.19 185 ASN A O 1
ATOM 1513 N N . PRO A 1 186 ? 20.191 -18.193 -20.247 1.00 89.81 186 PRO A N 1
ATOM 1514 C CA . PRO A 1 186 ? 20.764 -18.943 -19.134 1.00 89.81 186 PRO A CA 1
ATOM 1515 C C . PRO A 1 186 ? 22.125 -18.382 -18.705 1.00 89.81 186 PRO A C 1
ATOM 1517 O O . PRO A 1 186 ? 23.021 -18.216 -19.534 1.00 89.81 186 PRO A O 1
ATOM 1520 N N . MET A 1 187 ? 22.289 -18.125 -17.407 1.00 89.62 187 MET A N 1
ATOM 1521 C CA . MET A 1 187 ? 23.565 -17.683 -16.849 1.00 89.62 187 MET A CA 1
ATOM 1522 C C . MET A 1 187 ? 24.519 -18.849 -16.620 1.00 89.62 187 MET A C 1
ATOM 1524 O O . MET A 1 187 ? 24.141 -19.874 -16.056 1.00 89.62 187 MET A O 1
ATOM 1528 N N . THR A 1 188 ? 25.788 -18.640 -16.969 1.00 84.62 188 THR A N 1
ATOM 1529 C CA . THR A 1 188 ? 26.884 -19.574 -16.662 1.00 84.62 188 THR A CA 1
ATOM 1530 C C . THR A 1 188 ? 27.842 -19.061 -15.586 1.00 84.62 188 THR A C 1
ATOM 1532 O O . THR A 1 188 ? 28.550 -19.860 -14.982 1.00 84.62 188 THR A O 1
ATOM 1535 N N . ASP A 1 189 ? 27.857 -17.752 -15.312 1.00 86.19 189 ASP A N 1
ATOM 1536 C CA . ASP A 1 189 ? 28.688 -17.139 -14.268 1.00 86.19 189 ASP A CA 1
ATOM 1537 C C . ASP A 1 189 ? 27.977 -15.939 -13.617 1.00 86.19 189 ASP A C 1
ATOM 1539 O O . ASP A 1 189 ? 27.900 -14.854 -14.193 1.00 86.19 189 ASP A O 1
ATOM 1543 N N . GLY A 1 190 ? 27.483 -16.148 -12.391 1.00 84.00 190 GLY A N 1
ATOM 1544 C CA . GLY A 1 190 ? 26.839 -15.140 -11.538 1.00 84.00 190 GLY A CA 1
ATOM 1545 C C . GLY A 1 190 ? 27.726 -13.955 -11.159 1.00 84.00 190 GLY A C 1
ATOM 1546 O O . GLY A 1 190 ? 27.217 -12.882 -10.844 1.00 84.00 190 GLY A O 1
ATOM 1547 N N . SER A 1 191 ? 29.050 -14.132 -11.169 1.00 85.00 191 SER A N 1
ATOM 1548 C CA . SER A 1 191 ? 29.998 -13.127 -10.677 1.00 85.00 191 SER A CA 1
ATOM 1549 C C . SER A 1 191 ? 30.183 -11.942 -11.624 1.00 85.00 191 SER A C 1
ATOM 1551 O O . SER A 1 191 ? 30.655 -10.895 -11.197 1.00 85.00 191 SER A O 1
ATOM 1553 N N . LYS A 1 192 ? 29.787 -12.085 -12.894 1.00 86.62 192 LYS A N 1
ATOM 1554 C CA . LYS A 1 192 ? 29.946 -11.064 -13.944 1.00 86.62 192 LYS A CA 1
ATOM 1555 C C . LYS A 1 192 ? 28.703 -10.208 -14.176 1.00 86.62 192 LYS A C 1
ATOM 1557 O O . LYS A 1 192 ? 28.653 -9.453 -15.138 1.00 86.62 192 LYS A O 1
ATOM 1562 N N . GLY A 1 193 ? 27.700 -10.337 -13.310 1.00 90.69 193 GLY A N 1
ATOM 1563 C CA . GLY A 1 193 ? 26.416 -9.683 -13.525 1.00 90.69 193 GLY A CA 1
ATOM 1564 C C . GLY A 1 193 ? 25.629 -10.282 -14.688 1.00 90.69 193 GLY A C 1
ATOM 1565 O O . GLY A 1 193 ? 25.983 -11.331 -15.227 1.00 90.69 193 GLY A O 1
ATOM 1566 N N . ILE A 1 194 ? 24.520 -9.633 -15.031 1.00 93.38 194 ILE A N 1
ATOM 1567 C CA . ILE A 1 194 ? 23.560 -10.136 -16.020 1.00 93.38 194 ILE A CA 1
ATOM 1568 C C . ILE A 1 194 ? 23.678 -9.468 -17.395 1.00 93.38 194 ILE A C 1
ATOM 1570 O O . ILE A 1 194 ? 23.026 -9.922 -18.330 1.00 93.38 194 ILE A O 1
ATOM 1574 N N . VAL A 1 195 ? 24.499 -8.423 -17.549 1.00 90.94 195 VAL A N 1
ATOM 1575 C CA . VAL A 1 195 ? 24.563 -7.595 -18.773 1.00 90.94 195 VAL A CA 1
ATOM 1576 C C . VAL A 1 195 ? 24.902 -8.373 -20.052 1.00 90.94 195 VAL A C 1
ATOM 1578 O O . VAL A 1 195 ? 24.462 -8.005 -21.135 1.00 90.94 195 VAL A O 1
ATOM 1581 N N . SER A 1 196 ? 25.637 -9.482 -19.949 1.00 90.94 196 SER A N 1
ATOM 1582 C CA . SER A 1 196 ? 25.962 -10.359 -21.086 1.00 90.94 196 SER A CA 1
ATOM 1583 C C . SER A 1 196 ? 24.898 -11.423 -21.373 1.00 90.94 196 SER A C 1
ATOM 1585 O O . SER A 1 196 ? 24.934 -12.073 -22.417 1.00 90.94 196 SER A O 1
ATOM 1587 N N . TYR A 1 197 ? 23.940 -11.600 -20.463 1.00 94.06 197 TYR A N 1
ATOM 1588 C CA . TYR A 1 197 ? 22.888 -12.613 -20.539 1.00 94.06 197 TYR A CA 1
ATOM 1589 C C . TYR A 1 197 ? 21.500 -12.003 -20.748 1.00 94.06 197 TYR A C 1
ATOM 1591 O O . TYR A 1 197 ? 20.560 -12.725 -21.074 1.00 94.06 197 TYR A O 1
ATOM 1599 N N . SER A 1 198 ? 21.338 -10.695 -20.563 1.00 94.88 198 SER A N 1
ATOM 1600 C CA . SER A 1 198 ? 20.047 -10.026 -20.646 1.00 94.88 198 SER A CA 1
ATOM 1601 C C . SER A 1 198 ? 20.192 -8.575 -21.076 1.00 94.88 198 SER A C 1
ATOM 1603 O O . SER A 1 198 ? 21.135 -7.896 -20.680 1.00 94.88 198 SER A O 1
ATOM 1605 N N . ASN A 1 199 ? 19.206 -8.075 -21.822 1.00 94.38 199 ASN A N 1
ATOM 1606 C CA . ASN A 1 199 ? 19.098 -6.650 -22.128 1.00 94.38 199 ASN A CA 1
ATOM 1607 C C . ASN A 1 199 ? 18.375 -5.847 -21.025 1.00 94.38 199 ASN A C 1
ATOM 1609 O O . ASN A 1 199 ? 18.220 -4.636 -21.168 1.00 94.38 199 ASN A O 1
ATOM 1613 N N . LEU A 1 200 ? 17.985 -6.477 -19.906 1.00 95.12 200 LEU A N 1
ATOM 1614 C CA . LEU A 1 200 ? 17.371 -5.806 -18.755 1.00 95.12 200 LEU A CA 1
ATOM 1615 C C . LEU A 1 200 ? 18.182 -4.604 -18.242 1.00 95.12 200 LEU A C 1
ATOM 1617 O O . LEU A 1 200 ? 17.574 -3.546 -18.090 1.00 95.12 200 LEU A O 1
ATOM 1621 N N . PRO A 1 201 ? 19.513 -4.684 -18.017 1.00 93.50 201 PRO A N 1
ATOM 1622 C CA . PRO A 1 201 ? 20.272 -3.529 -17.531 1.00 93.50 201 PRO A CA 1
ATOM 1623 C C . PRO A 1 201 ? 20.141 -2.319 -18.452 1.00 93.50 201 PRO A C 1
ATOM 1625 O O . PRO A 1 201 ? 19.920 -1.200 -17.994 1.00 93.50 201 PRO A O 1
ATOM 1628 N N . HIS A 1 202 ? 20.188 -2.556 -19.762 1.00 91.12 202 HIS A N 1
ATOM 1629 C CA . HIS A 1 202 ? 20.014 -1.509 -20.755 1.00 91.12 202 HIS A CA 1
ATOM 1630 C C . HIS A 1 202 ? 18.588 -0.934 -20.724 1.00 91.12 202 HIS A C 1
ATOM 1632 O O . HIS A 1 202 ? 18.434 0.284 -20.703 1.00 91.12 202 HIS A O 1
ATOM 1638 N N . MET A 1 203 ? 17.551 -1.779 -20.659 1.00 93.56 203 MET A N 1
ATOM 1639 C CA . MET A 1 203 ? 16.153 -1.316 -20.620 1.00 93.56 203 MET A CA 1
ATOM 1640 C C . MET A 1 203 ? 15.859 -0.496 -19.367 1.00 93.56 203 MET A C 1
ATOM 1642 O O . MET A 1 203 ? 15.269 0.577 -19.462 1.00 93.56 203 MET A O 1
ATOM 1646 N N . PHE A 1 204 ? 16.349 -0.957 -18.216 1.00 95.06 204 PHE A N 1
ATOM 1647 C CA . PHE A 1 204 ? 16.243 -0.237 -16.955 1.00 95.06 204 PHE A CA 1
ATOM 1648 C C . PHE A 1 204 ? 16.957 1.117 -17.022 1.00 95.06 204 PHE A C 1
ATOM 1650 O O . PHE A 1 204 ? 16.383 2.131 -16.635 1.00 95.06 204 PHE A O 1
ATOM 1657 N N . THR A 1 205 ? 18.190 1.148 -17.541 1.00 93.44 205 THR A N 1
ATOM 1658 C CA . THR A 1 205 ? 18.980 2.385 -17.662 1.00 93.44 205 THR A CA 1
ATOM 1659 C C . THR A 1 205 ? 18.286 3.404 -18.560 1.00 93.44 205 THR A C 1
ATOM 1661 O O . THR A 1 205 ? 18.212 4.579 -18.203 1.00 93.44 205 THR A O 1
ATOM 1664 N N . LEU A 1 206 ? 17.757 2.957 -19.703 1.00 93.94 206 LEU A N 1
ATOM 1665 C CA . LEU A 1 206 ? 17.038 3.810 -20.644 1.00 93.94 206 LEU A CA 1
ATOM 1666 C C . LEU A 1 206 ? 15.768 4.375 -20.009 1.00 93.94 206 LEU A C 1
ATOM 1668 O O . LEU A 1 206 ? 15.591 5.588 -19.988 1.00 93.94 206 LEU A O 1
ATOM 1672 N N . ASP A 1 207 ? 14.918 3.526 -19.433 1.00 95.69 207 ASP A N 1
ATOM 1673 C CA . ASP A 1 207 ? 13.684 3.976 -18.783 1.00 95.69 207 ASP A CA 1
ATOM 1674 C C . ASP A 1 207 ? 13.961 4.932 -17.618 1.00 95.69 207 ASP A C 1
ATOM 1676 O O . ASP A 1 207 ? 13.242 5.913 -17.438 1.00 95.69 207 ASP A O 1
ATOM 1680 N N . PHE A 1 208 ? 15.018 4.683 -16.842 1.00 96.00 208 PHE A N 1
ATOM 1681 C CA . PHE A 1 208 ? 15.398 5.570 -15.751 1.00 96.00 208 PHE A CA 1
ATOM 1682 C C . PHE A 1 208 ? 15.892 6.924 -16.269 1.00 96.00 208 PHE A C 1
ATOM 1684 O O . PHE A 1 208 ? 15.474 7.957 -15.753 1.00 96.00 208 PHE A O 1
ATOM 1691 N N . PHE A 1 209 ? 16.707 6.952 -17.328 1.00 95.19 209 PHE A N 1
ATOM 1692 C CA . PHE A 1 209 ? 17.096 8.202 -17.986 1.00 95.19 209 PHE A CA 1
ATOM 1693 C C . PHE A 1 209 ? 15.872 8.994 -18.468 1.00 95.19 209 PHE A C 1
ATOM 1695 O O . PHE A 1 209 ? 15.786 10.198 -18.228 1.00 95.19 209 PHE A O 1
ATOM 1702 N N . ILE A 1 210 ? 14.902 8.322 -19.094 1.00 95.38 210 ILE A N 1
ATOM 1703 C CA . ILE A 1 210 ? 13.660 8.949 -19.562 1.00 95.38 210 ILE A CA 1
ATOM 1704 C C . ILE A 1 210 ? 12.832 9.473 -18.391 1.00 95.38 210 ILE A C 1
ATOM 1706 O O . ILE A 1 210 ? 12.373 10.609 -18.441 1.00 95.38 210 ILE A O 1
ATOM 1710 N N . TYR A 1 211 ? 12.709 8.710 -17.302 1.00 96.44 211 TYR A N 1
ATOM 1711 C CA . TYR A 1 211 ? 12.083 9.188 -16.071 1.00 96.44 211 TYR A CA 1
ATOM 1712 C C . TYR A 1 211 ? 12.760 10.462 -15.552 1.00 96.44 211 TYR A C 1
ATOM 1714 O O . TYR A 1 211 ? 12.072 11.426 -15.222 1.00 96.44 211 TYR A O 1
ATOM 1722 N N . LEU A 1 212 ? 14.094 10.503 -15.509 1.00 96.25 212 LEU A N 1
ATOM 1723 C CA . LEU A 1 212 ? 14.818 11.690 -15.061 1.00 96.25 212 LEU A CA 1
ATOM 1724 C C . LEU A 1 212 ? 14.594 12.882 -15.997 1.00 96.25 212 LEU A C 1
ATOM 1726 O O . LEU A 1 212 ? 14.381 13.992 -15.521 1.00 96.25 212 LEU A O 1
ATOM 1730 N N . ARG A 1 213 ? 14.637 12.663 -17.315 1.00 95.19 213 ARG A N 1
ATOM 1731 C CA . ARG A 1 213 ? 14.403 13.692 -18.335 1.00 95.19 213 ARG A CA 1
ATOM 1732 C C . ARG A 1 213 ? 13.004 14.286 -18.214 1.00 95.19 213 ARG A C 1
ATOM 1734 O O . ARG A 1 213 ? 12.864 15.498 -18.126 1.00 95.19 213 ARG A O 1
ATOM 1741 N N . ASP A 1 214 ? 11.991 13.429 -18.187 1.00 94.56 214 ASP A N 1
ATOM 1742 C CA . ASP A 1 214 ? 10.584 13.831 -18.237 1.00 94.56 214 ASP A CA 1
ATOM 1743 C C . ASP A 1 214 ? 10.110 14.485 -16.925 1.00 94.56 214 ASP A C 1
ATOM 1745 O O . ASP A 1 214 ? 9.067 15.134 -16.909 1.00 94.56 214 ASP A O 1
ATOM 1749 N N . ASN A 1 215 ? 10.876 14.338 -15.837 1.00 96.25 215 ASN A N 1
ATOM 1750 C CA . ASN A 1 215 ? 10.622 14.972 -14.538 1.00 96.25 215 ASN A CA 1
ATOM 1751 C C . ASN A 1 215 ? 11.617 16.104 -14.206 1.00 96.25 215 ASN A C 1
ATOM 1753 O O . ASN A 1 215 ? 11.704 16.513 -13.049 1.00 96.25 215 ASN A O 1
ATOM 1757 N N . ASP A 1 216 ? 12.394 16.592 -15.182 1.00 96.50 216 ASP A N 1
ATOM 1758 C CA . ASP A 1 216 ? 13.388 17.665 -15.003 1.00 96.50 216 ASP A CA 1
ATOM 1759 C C . ASP A 1 216 ? 14.458 17.366 -13.924 1.00 96.50 216 ASP A C 1
ATOM 1761 O O . ASP A 1 216 ? 14.968 18.251 -13.231 1.00 96.50 216 ASP A O 1
ATOM 1765 N N . LEU A 1 217 ? 14.835 16.092 -13.773 1.00 96.31 217 LEU A N 1
ATOM 1766 C CA . LEU A 1 217 ? 15.758 15.615 -12.737 1.00 96.31 217 LEU A CA 1
ATOM 1767 C C . LEU A 1 217 ? 17.217 15.480 -13.194 1.00 96.31 217 LEU A C 1
ATOM 1769 O O . LEU A 1 217 ? 18.095 15.339 -12.344 1.00 96.31 217 LEU A O 1
ATOM 1773 N N . LEU A 1 218 ? 17.513 15.559 -14.497 1.00 95.00 218 LEU A N 1
ATOM 1774 C CA . LEU A 1 218 ? 18.872 15.351 -15.037 1.00 95.00 218 LEU A CA 1
ATOM 1775 C C . LEU A 1 218 ? 19.919 16.351 -14.511 1.00 95.00 218 LEU A C 1
ATOM 1777 O O . LEU A 1 218 ? 21.102 16.019 -14.436 1.00 95.00 218 LEU A O 1
ATOM 1781 N N . THR A 1 219 ? 19.489 17.557 -14.136 1.00 95.12 219 THR A N 1
ATOM 1782 C CA . THR A 1 219 ? 20.329 18.607 -13.529 1.00 95.12 219 THR A CA 1
ATOM 1783 C C . THR A 1 219 ? 19.816 19.036 -12.155 1.00 95.12 219 THR A C 1
ATOM 1785 O O . THR A 1 219 ? 20.140 20.125 -11.678 1.00 95.12 219 THR A O 1
ATOM 1788 N N . SER A 1 220 ? 18.953 18.229 -11.534 1.00 95.12 220 SER A N 1
ATOM 1789 C CA . SER A 1 220 ? 18.341 18.588 -10.258 1.00 95.12 220 SER A CA 1
ATOM 1790 C C . SER A 1 220 ? 19.404 18.689 -9.160 1.00 95.12 220 SER A C 1
ATOM 1792 O O . SER A 1 220 ? 20.274 17.818 -9.072 1.00 95.12 220 SER A O 1
ATOM 1794 N N . PRO A 1 221 ? 19.336 19.709 -8.281 1.00 94.75 221 PRO A N 1
ATOM 1795 C CA . PRO A 1 221 ? 20.299 19.883 -7.195 1.00 94.75 221 PRO A CA 1
ATOM 1796 C C . PRO A 1 221 ? 20.205 18.791 -6.121 1.00 94.75 221 PRO A C 1
ATOM 1798 O O . PRO A 1 221 ? 21.059 18.743 -5.241 1.00 94.75 221 PRO A O 1
ATOM 1801 N N . VAL A 1 222 ? 19.179 17.930 -6.169 1.00 92.25 222 VAL A N 1
ATOM 1802 C CA . VAL A 1 222 ? 19.081 16.763 -5.278 1.00 92.25 222 VAL A CA 1
ATOM 1803 C C . VAL A 1 222 ? 20.175 15.737 -5.583 1.00 92.25 222 VAL A C 1
ATOM 1805 O O . VAL A 1 222 ? 20.667 15.081 -4.670 1.00 92.25 222 VAL A O 1
ATOM 1808 N N . VAL A 1 223 ? 20.599 15.636 -6.848 1.00 93.06 223 VAL A N 1
ATOM 1809 C CA . VAL A 1 223 ? 21.736 14.813 -7.268 1.00 93.06 223 VAL A CA 1
ATOM 1810 C C . VAL A 1 223 ? 22.979 15.690 -7.320 1.00 93.06 223 VAL A C 1
ATOM 1812 O O . VAL A 1 223 ? 22.943 16.801 -7.854 1.00 93.06 223 VAL A O 1
ATOM 1815 N N . ASN A 1 224 ? 24.095 15.191 -6.795 1.00 93.25 224 ASN A N 1
ATOM 1816 C CA . ASN A 1 224 ? 25.367 15.895 -6.851 1.00 93.25 224 ASN A CA 1
ATOM 1817 C C . ASN A 1 224 ? 25.759 16.216 -8.303 1.00 93.25 224 ASN A C 1
ATOM 1819 O O . ASN A 1 224 ? 25.687 15.354 -9.183 1.00 93.25 224 ASN A O 1
ATOM 1823 N N . SER A 1 225 ? 26.220 17.443 -8.553 1.00 93.75 225 SER A N 1
ATOM 1824 C CA . SER A 1 225 ? 26.481 17.935 -9.910 1.00 93.75 225 SER A CA 1
ATOM 1825 C C . SER A 1 225 ? 27.554 17.159 -10.670 1.00 93.75 225 SER A C 1
ATOM 1827 O O . SER A 1 225 ? 27.526 17.130 -11.897 1.00 93.75 225 SER A O 1
ATOM 1829 N N . MET A 1 226 ? 28.466 16.470 -9.977 1.00 90.81 226 MET A N 1
ATOM 1830 C CA . MET A 1 226 ? 29.461 15.612 -10.632 1.00 90.81 226 MET A CA 1
ATOM 1831 C C . MET A 1 226 ? 28.844 14.406 -11.363 1.00 90.81 226 MET A C 1
ATOM 1833 O O . MET A 1 226 ? 29.440 13.886 -12.314 1.00 90.81 226 MET A O 1
ATOM 1837 N N . PHE A 1 227 ? 27.648 13.977 -10.949 1.00 89.94 227 PHE A N 1
ATOM 1838 C CA . PHE A 1 227 ? 26.926 12.863 -11.562 1.00 89.94 227 PHE A CA 1
ATOM 1839 C C . PHE A 1 227 ? 25.976 13.310 -12.667 1.00 89.94 227 PHE A C 1
ATOM 1841 O O . PHE A 1 227 ? 25.474 12.458 -13.384 1.00 89.94 227 PHE A O 1
ATOM 1848 N N . HIS A 1 228 ? 25.751 14.615 -12.859 1.00 92.38 228 HIS A N 1
ATOM 1849 C CA . HIS A 1 228 ? 24.840 15.105 -13.895 1.00 92.38 228 HIS A CA 1
ATOM 1850 C C . HIS A 1 228 ? 25.307 14.652 -15.284 1.00 92.38 228 HIS A C 1
ATOM 1852 O O . HIS A 1 228 ? 26.443 14.899 -15.698 1.00 92.38 228 HIS A O 1
ATOM 1858 N N . ARG A 1 229 ? 24.414 13.972 -16.001 1.00 90.81 229 ARG A N 1
ATOM 1859 C CA . ARG A 1 229 ? 24.556 13.556 -17.399 1.00 90.81 229 ARG A CA 1
ATOM 1860 C C . ARG A 1 229 ? 23.248 13.924 -18.080 1.00 90.81 229 ARG A C 1
ATOM 1862 O O . ARG A 1 229 ? 22.195 13.446 -17.667 1.00 90.81 229 ARG A O 1
ATOM 1869 N N . THR A 1 230 ? 23.291 14.828 -19.052 1.00 92.19 230 THR A N 1
ATOM 1870 C CA . THR A 1 230 ? 22.072 15.435 -19.619 1.00 92.19 230 THR A CA 1
ATOM 1871 C C . THR A 1 230 ? 21.690 14.847 -20.968 1.00 92.19 230 THR A C 1
ATOM 1873 O O . THR A 1 230 ? 20.582 15.074 -21.448 1.00 92.19 230 THR A O 1
ATOM 1876 N N . THR A 1 231 ? 22.581 14.057 -21.563 1.00 93.12 231 THR A N 1
ATOM 1877 C CA . THR A 1 231 ? 22.331 13.328 -22.804 1.00 93.12 231 THR A CA 1
ATOM 1878 C C . THR A 1 231 ? 22.356 11.826 -22.562 1.00 93.12 231 THR A C 1
ATOM 1880 O O . THR A 1 231 ? 23.049 11.339 -21.666 1.00 93.12 231 THR A O 1
ATOM 1883 N N . TRP A 1 232 ? 21.621 11.079 -23.388 1.00 92.00 232 TRP A N 1
ATOM 1884 C CA . TRP A 1 232 ? 21.633 9.619 -23.331 1.00 92.00 232 TRP A CA 1
ATOM 1885 C C . TRP A 1 232 ? 23.039 9.061 -23.545 1.00 92.00 232 TRP A C 1
ATOM 1887 O O . TRP A 1 232 ? 23.499 8.263 -22.737 1.00 92.00 232 TRP A O 1
ATOM 1897 N N . ALA A 1 233 ? 23.745 9.550 -24.570 1.00 91.31 233 ALA A N 1
ATOM 1898 C CA . ALA A 1 233 ? 25.100 9.117 -24.890 1.00 91.31 233 ALA A CA 1
ATOM 1899 C C . ALA A 1 233 ? 26.064 9.237 -23.697 1.00 91.31 233 ALA A C 1
ATOM 1901 O O . ALA A 1 233 ? 26.861 8.335 -23.459 1.00 91.31 233 ALA A O 1
ATOM 1902 N N . GLU A 1 234 ? 25.983 10.320 -22.920 1.00 90.38 234 GLU A N 1
ATOM 1903 C CA . GLU A 1 234 ? 26.794 10.498 -21.711 1.00 90.38 234 GLU A CA 1
ATOM 1904 C C . GLU A 1 234 ? 26.325 9.612 -20.548 1.00 90.38 234 GLU A C 1
ATOM 1906 O O . GLU A 1 234 ? 27.152 9.111 -19.787 1.00 90.38 234 GLU A O 1
ATOM 1911 N N . PHE A 1 235 ? 25.010 9.424 -20.402 1.00 89.88 235 PHE A N 1
ATOM 1912 C CA . PHE A 1 235 ? 24.408 8.619 -19.337 1.00 89.88 235 PHE A CA 1
ATOM 1913 C C . PHE A 1 235 ? 24.727 7.125 -19.506 1.00 89.88 235 PHE A C 1
ATOM 1915 O O . PHE A 1 235 ? 25.061 6.440 -18.539 1.00 89.88 235 PHE A O 1
ATOM 1922 N N . SER A 1 236 ? 24.671 6.627 -20.744 1.00 88.06 236 SER A N 1
ATOM 1923 C CA . SER A 1 236 ? 24.884 5.221 -21.096 1.00 88.06 236 SER A CA 1
ATOM 1924 C C . SER A 1 236 ? 26.329 4.878 -21.468 1.00 88.06 236 SER A C 1
ATOM 1926 O O . SER A 1 236 ? 26.629 3.709 -21.711 1.00 88.06 236 SER A O 1
ATOM 1928 N N . ALA A 1 237 ? 27.220 5.868 -21.588 1.00 86.56 237 ALA A N 1
ATOM 1929 C CA . ALA A 1 237 ? 28.608 5.629 -21.972 1.00 86.56 237 ALA A CA 1
ATOM 1930 C C . ALA A 1 237 ? 29.326 4.729 -20.958 1.00 86.56 237 ALA A C 1
ATOM 1932 O O . ALA A 1 237 ? 29.104 4.822 -19.752 1.00 86.56 237 ALA A O 1
ATOM 1933 N N . GLN A 1 238 ? 30.228 3.884 -21.461 1.00 80.38 238 GLN A N 1
ATOM 1934 C CA . GLN A 1 238 ? 31.071 3.045 -20.616 1.00 80.38 238 GLN A CA 1
ATOM 1935 C C . GLN A 1 238 ? 32.076 3.902 -19.844 1.00 80.38 238 GLN A C 1
ATOM 1937 O O . GLN A 1 238 ? 32.828 4.689 -20.422 1.00 80.38 238 GLN A O 1
ATOM 1942 N N . ASN A 1 239 ? 32.116 3.693 -18.538 1.00 71.94 239 ASN A N 1
ATOM 1943 C CA . ASN A 1 239 ? 33.056 4.274 -17.615 1.00 71.94 239 ASN A CA 1
ATOM 1944 C C . ASN A 1 239 ? 34.390 3.500 -17.680 1.00 71.94 239 ASN A C 1
ATOM 1946 O O . ASN A 1 239 ? 34.472 2.342 -17.253 1.00 71.94 239 ASN A O 1
ATOM 1950 N N . PRO A 1 240 ? 35.473 4.127 -18.174 1.00 63.72 240 PRO A N 1
ATOM 1951 C CA . PRO A 1 240 ? 36.769 3.475 -18.326 1.00 63.72 240 PRO A CA 1
ATOM 1952 C C . PRO A 1 240 ? 37.434 3.152 -16.980 1.00 63.72 240 PRO A C 1
ATOM 1954 O O . PRO A 1 240 ? 38.378 2.366 -16.945 1.00 63.72 240 PRO A O 1
ATOM 1957 N N . TYR A 1 241 ? 36.956 3.735 -15.875 1.00 62.88 241 TYR A N 1
ATOM 1958 C CA . TYR A 1 241 ? 37.486 3.505 -14.529 1.00 62.88 241 TYR A CA 1
ATOM 1959 C C . TYR A 1 241 ? 36.801 2.343 -13.797 1.00 62.88 241 TYR A C 1
ATOM 1961 O O . TYR A 1 241 ? 37.279 1.924 -12.746 1.00 62.88 241 TYR A O 1
ATOM 1969 N N . HIS A 1 242 ? 35.724 1.794 -14.367 1.00 64.88 242 HIS A N 1
ATOM 1970 C CA . HIS A 1 242 ? 34.903 0.745 -13.764 1.00 64.88 242 HIS A CA 1
ATOM 1971 C C . HIS A 1 242 ? 34.691 -0.424 -14.738 1.00 64.88 242 HIS A C 1
ATOM 1973 O O . HIS A 1 242 ? 33.572 -0.804 -15.029 1.00 64.88 242 HIS A O 1
ATOM 1979 N N . ASN A 1 243 ? 35.771 -0.981 -15.303 1.00 62.09 243 ASN A N 1
ATOM 1980 C CA . ASN A 1 243 ? 35.751 -2.221 -16.104 1.00 62.09 243 ASN A CA 1
ATOM 1981 C C . ASN A 1 243 ? 34.662 -2.331 -17.207 1.00 62.09 243 ASN A C 1
ATOM 1983 O O . ASN A 1 243 ? 34.308 -3.444 -17.595 1.00 62.09 243 ASN A O 1
ATOM 1987 N N . GLY A 1 244 ? 34.178 -1.212 -17.761 1.00 60.72 244 GLY A N 1
ATOM 1988 C CA . GLY A 1 244 ? 33.137 -1.207 -18.798 1.00 60.72 244 GLY A CA 1
ATOM 1989 C C . GLY A 1 244 ? 31.695 -1.041 -18.297 1.00 60.72 244 GLY A C 1
ATOM 1990 O O . GLY A 1 244 ? 30.779 -1.161 -19.110 1.00 60.72 244 GLY A O 1
ATOM 1991 N N . ASP A 1 245 ? 31.490 -0.739 -17.012 1.00 69.44 245 ASP A N 1
ATOM 1992 C CA . ASP A 1 245 ? 30.199 -0.333 -16.433 1.00 69.44 245 ASP A CA 1
ATOM 1993 C C . ASP A 1 245 ? 29.712 1.001 -17.032 1.00 69.44 245 ASP A C 1
ATOM 1995 O O . ASP A 1 245 ? 30.542 1.771 -17.511 1.00 69.44 245 ASP A O 1
ATOM 1999 N N . PRO A 1 246 ? 28.411 1.344 -17.018 1.00 72.12 246 PRO A N 1
ATOM 2000 C CA . PRO A 1 246 ? 27.959 2.669 -17.450 1.00 72.12 246 PRO A CA 1
ATOM 2001 C C . PRO A 1 246 ? 28.423 3.784 -16.496 1.00 72.12 246 PRO A C 1
ATOM 2003 O O . PRO A 1 246 ? 28.658 3.554 -15.314 1.00 72.12 246 PRO A O 1
ATOM 2006 N N . TYR A 1 247 ? 28.518 5.023 -16.988 1.00 72.00 247 TYR A N 1
ATOM 2007 C CA . TYR A 1 247 ? 28.813 6.195 -16.151 1.00 72.00 247 TYR A CA 1
ATOM 2008 C C . TYR A 1 247 ? 27.712 6.517 -15.141 1.00 72.00 247 TYR A C 1
ATOM 2010 O O . TYR A 1 247 ? 28.011 7.073 -14.088 1.00 72.00 247 TYR A O 1
ATOM 2018 N N . ALA A 1 248 ? 26.458 6.199 -15.455 1.00 71.19 248 ALA A N 1
ATOM 2019 C CA . ALA A 1 248 ? 25.348 6.327 -14.523 1.00 71.19 248 ALA A CA 1
ATOM 2020 C C . ALA A 1 248 ? 25.281 5.114 -13.583 1.00 71.19 248 ALA A C 1
ATOM 2022 O O . ALA A 1 248 ? 24.350 4.310 -13.653 1.00 71.19 248 ALA A O 1
ATOM 2023 N N . LEU A 1 249 ? 26.283 4.979 -12.715 1.00 79.94 249 LEU A N 1
ATOM 2024 C CA . LEU A 1 249 ? 26.246 4.011 -11.625 1.00 79.94 249 LEU A CA 1
ATOM 2025 C C . LEU A 1 249 ? 25.181 4.429 -10.607 1.00 79.94 249 LEU A C 1
ATOM 2027 O O . LEU A 1 249 ? 25.071 5.598 -10.225 1.00 79.94 249 LEU A O 1
ATOM 2031 N N . TYR A 1 250 ? 24.371 3.478 -10.155 1.00 85.94 250 TYR A N 1
ATOM 2032 C CA . TYR A 1 250 ? 23.278 3.768 -9.228 1.00 85.94 250 TYR A CA 1
ATOM 2033 C C . TYR A 1 250 ? 23.770 3.941 -7.788 1.00 85.94 250 TYR A C 1
ATOM 2035 O O . TYR A 1 250 ? 23.109 4.593 -6.971 1.00 85.94 250 TYR A O 1
ATOM 2043 N N . ASN A 1 251 ? 24.918 3.348 -7.468 1.00 84.06 251 ASN A N 1
ATOM 2044 C CA . ASN A 1 251 ? 25.550 3.385 -6.157 1.00 84.06 251 ASN A CA 1
ATOM 2045 C C . ASN A 1 251 ? 26.450 4.604 -5.916 1.00 84.06 251 ASN A C 1
ATOM 2047 O O . ASN A 1 251 ? 26.912 4.779 -4.787 1.00 84.06 251 ASN A O 1
ATOM 2051 N N . ASP A 1 252 ? 26.718 5.405 -6.944 1.00 86.50 252 ASP A N 1
ATOM 2052 C CA . ASP A 1 252 ? 27.595 6.567 -6.846 1.00 86.50 252 ASP A CA 1
ATOM 2053 C C . ASP A 1 252 ? 27.026 7.607 -5.875 1.00 86.50 252 ASP A C 1
ATOM 2055 O O . ASP A 1 252 ? 25.870 8.013 -5.977 1.00 86.50 252 ASP A O 1
ATOM 2059 N N . THR A 1 253 ? 27.852 8.052 -4.926 1.00 88.00 253 THR A N 1
ATOM 2060 C CA . THR A 1 253 ? 27.549 9.174 -4.028 1.00 88.00 253 THR A CA 1
ATOM 2061 C C . THR A 1 253 ? 28.794 10.024 -3.819 1.00 88.00 253 THR A C 1
ATOM 2063 O O . THR A 1 253 ? 29.914 9.531 -3.946 1.00 88.00 253 THR A O 1
ATOM 2066 N N . SER A 1 254 ? 28.641 11.296 -3.447 1.00 87.25 254 SER A N 1
ATOM 2067 C CA . SER A 1 254 ? 29.805 12.180 -3.260 1.00 87.25 254 SER A CA 1
ATOM 2068 C C . SER A 1 254 ? 30.717 11.764 -2.103 1.00 87.25 254 SER A C 1
ATOM 2070 O O . SER A 1 254 ? 31.883 12.157 -2.050 1.00 87.25 254 SER A O 1
ATOM 2072 N N . SER A 1 255 ? 30.198 10.957 -1.173 1.00 84.94 255 SER A N 1
ATOM 2073 C CA . SER A 1 255 ? 30.934 10.467 -0.008 1.00 84.94 255 SER A CA 1
ATOM 2074 C C . SER A 1 255 ? 31.546 9.079 -0.204 1.00 84.94 255 SER A C 1
ATOM 2076 O O . SER A 1 255 ? 32.251 8.615 0.695 1.00 84.94 255 SER A O 1
ATOM 2078 N N . ASN A 1 256 ? 31.235 8.380 -1.305 1.00 77.94 256 ASN A N 1
ATOM 2079 C CA . ASN A 1 256 ? 31.623 6.987 -1.584 1.00 77.94 256 ASN A CA 1
ATOM 2080 C C . ASN A 1 256 ? 31.270 5.970 -0.473 1.00 77.94 256 ASN A C 1
ATOM 2082 O O . ASN A 1 256 ? 31.818 4.871 -0.428 1.00 77.94 256 ASN A O 1
ATOM 2086 N N . THR A 1 257 ? 30.406 6.338 0.477 1.00 69.06 257 THR A N 1
ATOM 2087 C CA . THR A 1 257 ? 30.174 5.578 1.725 1.00 69.06 257 THR A CA 1
ATOM 2088 C C . THR A 1 257 ? 28.699 5.494 2.119 1.00 69.06 257 THR A C 1
ATOM 2090 O O . THR A 1 257 ? 28.379 4.991 3.193 1.00 69.06 257 THR A O 1
ATOM 2093 N N . GLY A 1 258 ? 27.787 6.015 1.288 1.00 69.19 258 GLY A N 1
ATOM 2094 C CA . GLY A 1 258 ? 26.344 6.074 1.565 1.00 69.19 258 GLY A CA 1
ATOM 2095 C C . GLY A 1 258 ? 25.932 6.928 2.766 1.00 69.19 258 GLY A C 1
ATOM 2096 O O . GLY A 1 258 ? 24.751 6.986 3.095 1.00 69.19 258 GLY A O 1
ATOM 2097 N N . GLN A 1 259 ? 26.887 7.615 3.405 1.00 73.81 259 GLN A N 1
ATOM 2098 C CA . GLN A 1 259 ? 26.625 8.611 4.448 1.00 73.81 259 GLN A CA 1
ATOM 2099 C C . GLN A 1 259 ? 25.866 9.814 3.885 1.00 73.81 259 GLN A C 1
ATOM 2101 O O . GLN A 1 259 ? 24.956 10.332 4.530 1.00 73.81 259 GLN A O 1
ATOM 2106 N N . THR A 1 260 ? 26.213 10.210 2.661 1.00 83.44 260 THR A N 1
ATOM 2107 C CA . THR A 1 260 ? 25.469 11.182 1.865 1.00 83.44 260 THR A CA 1
ATOM 2108 C C . THR A 1 260 ? 24.797 10.415 0.734 1.00 83.44 260 THR A C 1
ATOM 2110 O O . THR A 1 260 ? 25.490 9.832 -0.096 1.00 83.44 260 THR A O 1
ATOM 2113 N N . ASN A 1 261 ? 23.464 10.369 0.715 1.00 86.38 261 ASN A N 1
ATOM 2114 C CA . ASN A 1 261 ? 22.712 9.781 -0.393 1.00 86.38 261 ASN A CA 1
ATOM 2115 C C . ASN A 1 261 ? 22.303 10.880 -1.384 1.00 86.38 261 ASN A C 1
ATOM 2117 O O . ASN A 1 261 ? 21.134 11.240 -1.467 1.00 86.38 261 ASN A O 1
ATOM 2121 N N . ASP A 1 262 ? 23.295 11.446 -2.072 1.00 91.38 262 ASP A N 1
ATOM 2122 C CA . ASP A 1 262 ? 23.147 12.493 -3.092 1.00 91.38 262 ASP A CA 1
ATOM 2123 C C . ASP A 1 262 ? 23.383 11.966 -4.524 1.00 91.38 262 ASP A C 1
ATOM 2125 O O . ASP A 1 262 ? 23.661 12.731 -5.447 1.00 91.38 262 ASP A O 1
ATOM 2129 N N . GLY A 1 263 ? 23.282 10.648 -4.706 1.00 91.19 263 GLY A N 1
ATOM 2130 C CA . GLY A 1 263 ? 23.403 9.945 -5.984 1.00 91.19 263 GLY A CA 1
ATOM 2131 C C . GLY A 1 263 ? 22.069 9.682 -6.676 1.00 91.19 263 GLY A C 1
ATOM 2132 O O . GLY A 1 263 ? 21.019 10.133 -6.224 1.00 91.19 263 GLY A O 1
ATOM 2133 N N . TYR A 1 264 ? 22.075 8.887 -7.745 1.00 92.12 264 TYR A N 1
ATOM 2134 C CA . TYR A 1 264 ? 20.845 8.537 -8.465 1.00 92.12 264 TYR A CA 1
ATOM 2135 C C . TYR A 1 264 ? 19.901 7.609 -7.687 1.00 92.12 264 TYR A C 1
ATOM 2137 O O . TYR A 1 264 ? 18.682 7.722 -7.825 1.00 92.12 264 TYR A O 1
ATOM 2145 N N . SER A 1 265 ? 20.432 6.730 -6.831 1.00 92.00 265 SER A N 1
ATOM 2146 C CA . SER A 1 265 ? 19.618 5.780 -6.054 1.00 92.00 265 SER A CA 1
ATOM 2147 C C . SER A 1 265 ? 18.595 6.436 -5.122 1.00 92.00 265 SER A C 1
ATOM 2149 O O . SER A 1 265 ? 17.591 5.811 -4.779 1.00 92.00 265 SER A O 1
ATOM 2151 N N . GLN A 1 266 ? 18.782 7.703 -4.737 1.00 92.31 266 GLN A N 1
ATOM 2152 C CA . GLN A 1 266 ? 17.791 8.432 -3.940 1.00 92.31 266 GLN A CA 1
ATOM 2153 C C . GLN A 1 266 ? 16.452 8.629 -4.678 1.00 92.31 266 GLN A C 1
ATOM 2155 O O . GLN A 1 266 ? 15.421 8.763 -4.024 1.00 92.31 266 GLN A O 1
ATOM 2160 N N . LEU A 1 267 ? 16.472 8.616 -6.019 1.00 95.44 267 LEU A N 1
ATOM 2161 C CA . LEU A 1 267 ? 15.319 8.859 -6.895 1.00 95.44 267 LEU A CA 1
ATOM 2162 C C . LEU A 1 267 ? 14.556 7.578 -7.260 1.00 95.44 267 LEU A C 1
ATOM 2164 O O . LEU A 1 267 ? 13.563 7.628 -7.987 1.00 95.44 267 LEU A O 1
ATOM 2168 N N . PHE A 1 268 ? 15.009 6.420 -6.777 1.00 95.50 268 PHE A N 1
ATOM 2169 C CA . PHE A 1 268 ? 14.365 5.143 -7.066 1.00 95.50 268 PHE A CA 1
ATOM 2170 C C . PHE A 1 268 ? 12.989 5.011 -6.432 1.00 95.50 268 PHE A C 1
ATOM 2172 O O . PHE A 1 268 ? 12.094 4.472 -7.067 1.00 95.50 268 PHE A O 1
ATOM 2179 N N . PHE A 1 269 ? 12.808 5.491 -5.209 1.00 95.44 269 PHE A N 1
ATOM 2180 C CA . PHE A 1 269 ? 11.516 5.494 -4.534 1.00 95.44 269 PHE A CA 1
ATOM 2181 C C . PHE A 1 269 ? 11.528 6.478 -3.377 1.00 95.44 269 PHE A C 1
ATOM 2183 O O . PHE A 1 269 ? 12.602 6.817 -2.879 1.00 95.44 269 PHE A O 1
ATOM 2190 N N . ASP A 1 270 ? 10.358 6.887 -2.898 1.00 94.00 270 ASP A N 1
ATOM 2191 C CA . ASP A 1 270 ? 10.230 7.725 -1.706 1.00 94.00 270 ASP A CA 1
ATOM 2192 C C . ASP A 1 270 ? 10.197 6.855 -0.454 1.00 94.00 270 ASP A C 1
ATOM 2194 O O . ASP A 1 270 ? 11.048 7.014 0.431 1.00 94.00 270 ASP A O 1
ATOM 2198 N N . THR A 1 271 ? 9.284 5.879 -0.432 1.00 93.38 271 THR A N 1
ATOM 2199 C CA . THR A 1 271 ? 9.113 4.915 0.658 1.00 93.38 271 THR A CA 1
ATOM 2200 C C . THR A 1 271 ? 8.977 3.489 0.129 1.00 93.38 271 THR A C 1
ATOM 2202 O O . THR A 1 271 ? 8.583 3.248 -1.010 1.00 93.38 271 THR A O 1
ATOM 2205 N N . ALA A 1 272 ? 9.344 2.528 0.971 1.00 94.62 272 ALA A N 1
ATOM 2206 C CA . ALA A 1 272 ? 9.137 1.111 0.726 1.00 94.62 272 ALA A CA 1
ATOM 2207 C C . ALA A 1 272 ? 8.859 0.412 2.058 1.00 94.62 272 ALA A C 1
ATOM 2209 O O . ALA A 1 272 ? 9.267 0.896 3.115 1.00 94.62 272 ALA A O 1
ATOM 2210 N N . THR A 1 273 ? 8.179 -0.725 2.015 1.00 93.88 273 THR A N 1
ATOM 2211 C CA . THR A 1 273 ? 7.949 -1.591 3.174 1.00 93.88 273 THR A CA 1
ATOM 2212 C C . THR A 1 273 ? 8.119 -3.047 2.773 1.00 93.88 273 THR A C 1
ATOM 2214 O O . THR A 1 273 ? 8.008 -3.408 1.600 1.00 93.88 273 THR A O 1
ATOM 2217 N N . GLY A 1 274 ? 8.402 -3.902 3.747 1.00 90.62 274 GLY A N 1
ATOM 2218 C CA . GLY A 1 274 ? 8.548 -5.323 3.498 1.00 90.62 274 GLY A CA 1
ATOM 2219 C C . GLY A 1 274 ? 8.621 -6.140 4.774 1.00 90.62 274 GLY A C 1
ATOM 2220 O O . GLY A 1 274 ? 8.728 -5.597 5.877 1.00 90.62 274 GLY A O 1
ATOM 2221 N N . ASP A 1 275 ? 8.566 -7.454 4.613 1.00 88.69 275 ASP A N 1
ATOM 2222 C CA . ASP A 1 275 ? 8.683 -8.404 5.706 1.00 88.69 275 ASP A CA 1
ATOM 2223 C C . ASP A 1 275 ? 10.149 -8.452 6.189 1.00 88.69 275 ASP A C 1
ATOM 2225 O O . ASP A 1 275 ? 11.060 -8.838 5.443 1.00 88.69 275 ASP A O 1
ATOM 2229 N N . PRO A 1 276 ? 10.429 -8.064 7.447 1.00 87.00 276 PRO A N 1
ATOM 2230 C CA . PRO A 1 276 ? 11.789 -8.025 7.969 1.00 87.00 276 PRO A CA 1
ATOM 2231 C C . PRO A 1 276 ? 12.414 -9.416 8.157 1.00 87.00 276 PRO A C 1
ATOM 2233 O O . PRO A 1 276 ? 13.648 -9.509 8.216 1.00 87.00 276 PRO A O 1
ATOM 2236 N N . VAL A 1 277 ? 11.601 -10.472 8.263 1.00 85.38 277 VAL A N 1
ATOM 2237 C CA . VAL A 1 277 ? 12.027 -11.862 8.470 1.00 85.38 277 VAL A CA 1
ATOM 2238 C C . VAL A 1 277 ? 12.456 -12.490 7.153 1.00 85.38 277 VAL A C 1
ATOM 2240 O O . VAL A 1 277 ? 13.548 -13.057 7.087 1.00 85.38 277 VAL A O 1
ATOM 2243 N N . THR A 1 278 ? 11.621 -12.367 6.121 1.00 84.00 278 THR A N 1
ATOM 2244 C CA . THR A 1 278 ? 11.836 -13.005 4.813 1.00 84.00 278 THR A CA 1
ATOM 2245 C C . THR A 1 278 ? 12.597 -12.114 3.829 1.00 84.00 278 THR A C 1
ATOM 2247 O O . THR A 1 278 ? 13.197 -12.618 2.882 1.00 84.00 278 THR A O 1
ATOM 2250 N N . GLY A 1 279 ? 12.609 -10.794 4.051 1.00 86.75 279 GLY A N 1
ATOM 2251 C CA . GLY A 1 279 ? 13.169 -9.820 3.113 1.00 86.75 279 GLY A CA 1
ATOM 2252 C C . GLY A 1 279 ? 12.264 -9.530 1.915 1.00 86.75 279 GLY A C 1
ATOM 2253 O O . GLY A 1 279 ? 12.712 -8.894 0.961 1.00 86.75 279 GLY A O 1
ATOM 2254 N N . GLU A 1 280 ? 11.016 -9.998 1.940 1.00 88.94 280 GLU A N 1
ATOM 2255 C CA . GLU A 1 280 ? 10.051 -9.763 0.874 1.00 88.94 280 GLU A CA 1
ATOM 2256 C C . GLU A 1 280 ? 9.561 -8.312 0.864 1.00 88.94 280 GLU A C 1
ATOM 2258 O O . GLU A 1 280 ? 9.170 -7.769 1.893 1.00 88.94 280 GLU A O 1
ATOM 2263 N N . LEU A 1 281 ? 9.572 -7.684 -0.314 1.00 91.88 281 LEU A N 1
ATOM 2264 C CA . LEU A 1 281 ? 8.989 -6.361 -0.523 1.00 91.88 281 LEU A CA 1
ATOM 2265 C C . LEU A 1 281 ? 7.456 -6.461 -0.516 1.00 91.88 281 LEU A C 1
ATOM 2267 O O . LEU A 1 281 ? 6.894 -7.250 -1.276 1.00 91.88 281 LEU A O 1
ATOM 2271 N N . ILE A 1 282 ? 6.805 -5.626 0.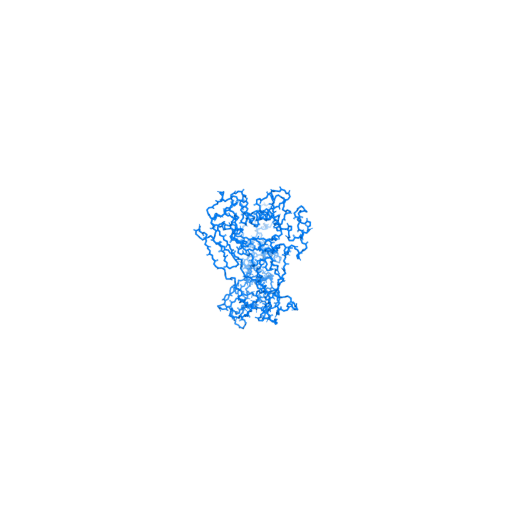293 1.00 87.62 282 ILE A N 1
ATOM 2272 C CA . ILE A 1 282 ? 5.343 -5.530 0.400 1.00 87.62 282 ILE A CA 1
ATOM 2273 C C . ILE A 1 282 ? 4.823 -4.342 -0.416 1.00 87.62 282 ILE A C 1
ATOM 2275 O O . ILE A 1 282 ? 3.916 -4.518 -1.223 1.00 87.62 282 ILE A O 1
ATOM 2279 N N . ASP A 1 283 ? 5.409 -3.152 -0.249 1.00 90.31 283 ASP A N 1
ATOM 2280 C CA . ASP A 1 283 ? 5.005 -1.952 -0.994 1.00 90.31 283 ASP A CA 1
ATOM 2281 C C . ASP A 1 283 ? 6.196 -1.040 -1.317 1.00 90.31 283 ASP A C 1
ATOM 2283 O O . ASP A 1 283 ? 7.222 -1.063 -0.635 1.00 90.31 283 ASP A O 1
ATOM 2287 N N . ILE A 1 284 ? 6.045 -0.234 -2.368 1.00 92.00 284 ILE A N 1
ATOM 2288 C CA . ILE A 1 284 ? 7.001 0.772 -2.839 1.00 92.00 284 ILE A CA 1
ATOM 2289 C C . ILE A 1 284 ? 6.241 1.949 -3.464 1.00 92.00 284 ILE A C 1
ATOM 2291 O O . ILE A 1 284 ? 5.351 1.750 -4.293 1.00 92.00 284 ILE A O 1
ATOM 2295 N N . GLN A 1 285 ? 6.557 3.175 -3.054 1.00 93.44 285 GLN A N 1
ATOM 2296 C CA . GLN A 1 285 ? 5.801 4.386 -3.397 1.00 93.44 285 GLN A CA 1
ATOM 2297 C C . GLN A 1 285 ? 6.748 5.512 -3.813 1.00 93.44 285 GLN A C 1
ATOM 2299 O O . GLN A 1 285 ? 7.828 5.663 -3.234 1.00 93.44 285 GLN A O 1
ATOM 2304 N N . GLY A 1 286 ? 6.309 6.323 -4.779 1.00 94.31 286 GLY A N 1
ATOM 2305 C CA . GLY A 1 286 ? 7.047 7.489 -5.266 1.00 94.31 286 GLY A CA 1
ATOM 2306 C C . GLY A 1 286 ? 8.334 7.135 -6.014 1.00 94.31 286 GLY A C 1
ATOM 2307 O O . GLY A 1 286 ? 8.710 5.969 -6.113 1.00 94.31 286 GLY A O 1
ATOM 2308 N N . GLY A 1 287 ? 9.017 8.137 -6.564 1.00 96.12 287 GLY A N 1
ATOM 2309 C CA . GLY A 1 287 ? 10.218 7.936 -7.382 1.00 96.12 287 GLY A CA 1
ATOM 2310 C C . GLY A 1 287 ? 9.993 7.072 -8.634 1.00 96.12 287 GLY A C 1
ATOM 2311 O O . GLY A 1 287 ? 8.862 6.791 -9.032 1.00 96.12 287 GLY A O 1
ATOM 2312 N N . PHE A 1 288 ? 11.085 6.625 -9.253 1.00 97.38 288 PHE A N 1
ATOM 2313 C CA . PHE A 1 288 ? 11.042 5.818 -10.477 1.00 97.38 288 PHE A CA 1
ATOM 2314 C C . PHE A 1 288 ? 10.300 4.485 -10.289 1.00 97.38 288 PHE A C 1
ATOM 2316 O O . PHE A 1 288 ? 9.367 4.179 -11.017 1.00 97.38 288 PHE A O 1
ATOM 2323 N N . LEU A 1 289 ? 10.674 3.695 -9.286 1.00 96.75 289 LEU A N 1
ATOM 2324 C CA . LEU A 1 289 ? 10.179 2.332 -9.063 1.00 96.75 289 LEU A CA 1
ATOM 2325 C C . LEU A 1 289 ? 8.887 2.268 -8.246 1.00 96.75 289 LEU A C 1
ATOM 2327 O O . LEU A 1 289 ? 8.309 1.191 -8.117 1.00 96.75 289 LEU A O 1
ATOM 2331 N N . GLY A 1 290 ? 8.433 3.389 -7.689 1.00 94.12 290 GLY A N 1
ATOM 2332 C CA . GLY A 1 290 ? 7.143 3.500 -7.010 1.00 94.12 290 GLY A CA 1
ATOM 2333 C C . GLY A 1 290 ? 6.067 4.216 -7.827 1.00 94.12 290 GLY A C 1
ATOM 2334 O O . GLY A 1 290 ? 4.968 4.398 -7.308 1.00 94.12 290 GLY A O 1
ATOM 2335 N N . THR A 1 291 ? 6.349 4.587 -9.083 1.00 91.44 291 THR A N 1
ATOM 2336 C CA . THR A 1 291 ? 5.407 5.292 -9.970 1.00 91.44 291 THR A CA 1
ATOM 2337 C C . THR A 1 291 ? 5.126 4.490 -11.240 1.00 91.44 291 THR A C 1
ATOM 2339 O O . THR A 1 291 ? 6.034 3.927 -11.852 1.00 91.44 291 THR A O 1
ATOM 2342 N N . GLU A 1 292 ? 3.863 4.427 -11.660 1.00 88.06 292 GLU A N 1
ATOM 2343 C CA . GLU A 1 292 ? 3.485 3.763 -12.910 1.00 88.06 292 GLU A CA 1
ATOM 2344 C C . GLU A 1 292 ? 3.923 4.566 -14.149 1.00 88.06 292 GLU A C 1
ATOM 2346 O O . GLU A 1 292 ? 3.942 5.797 -14.113 1.00 88.06 292 GLU A O 1
ATOM 2351 N N . PRO A 1 293 ? 4.269 3.901 -15.268 1.00 88.06 293 PRO A N 1
ATOM 2352 C CA . PRO A 1 293 ? 4.196 2.451 -15.500 1.00 88.06 293 PRO A CA 1
ATOM 2353 C C . PRO A 1 293 ? 5.444 1.668 -15.038 1.00 88.06 293 PRO A C 1
ATOM 2355 O O . PRO A 1 293 ? 5.513 0.446 -15.189 1.00 88.06 293 PRO A O 1
ATOM 2358 N N . TYR A 1 294 ? 6.467 2.353 -14.519 1.00 93.12 294 TYR A N 1
ATOM 2359 C CA . TYR A 1 294 ? 7.748 1.743 -14.153 1.00 93.12 294 TYR A CA 1
ATOM 2360 C C . TYR A 1 294 ? 7.633 0.820 -12.934 1.00 93.12 294 TYR A C 1
ATOM 2362 O O . TYR A 1 294 ? 8.276 -0.232 -12.913 1.00 93.12 294 TYR A O 1
ATOM 2370 N N . LYS A 1 295 ? 6.776 1.169 -11.963 1.00 91.25 295 LYS A N 1
ATOM 2371 C CA . LYS A 1 295 ? 6.467 0.348 -10.783 1.00 91.25 295 LYS A CA 1
ATOM 2372 C C . LYS A 1 295 ? 6.045 -1.057 -11.190 1.00 91.25 295 LYS A C 1
ATOM 2374 O O . LYS A 1 295 ? 6.738 -2.015 -10.847 1.00 91.25 295 LYS A O 1
ATOM 2379 N N . SER A 1 296 ? 4.967 -1.198 -11.961 1.00 86.31 296 SER A N 1
ATOM 2380 C CA . SER A 1 296 ? 4.495 -2.519 -12.383 1.00 86.31 296 SER A CA 1
ATOM 2381 C C . SER A 1 296 ? 5.480 -3.221 -13.318 1.00 86.31 296 SER A C 1
ATOM 2383 O O . SER A 1 296 ? 5.681 -4.429 -13.202 1.00 86.31 296 SER A O 1
ATOM 2385 N N . LYS A 1 297 ? 6.140 -2.480 -14.218 1.00 90.44 297 LYS A N 1
ATOM 2386 C CA . LYS A 1 297 ? 7.123 -3.028 -15.168 1.00 90.44 297 LYS A CA 1
ATOM 2387 C C . LYS A 1 297 ? 8.323 -3.684 -14.481 1.00 90.44 297 LYS A C 1
ATOM 2389 O O . LYS A 1 297 ? 8.746 -4.766 -14.885 1.00 90.44 297 LYS A O 1
ATOM 2394 N N . TYR A 1 298 ? 8.868 -3.050 -13.443 1.00 94.25 298 TYR A N 1
ATOM 2395 C CA . TYR A 1 298 ? 10.080 -3.511 -12.762 1.00 94.25 298 TYR A CA 1
ATOM 2396 C C . TYR A 1 298 ? 9.815 -4.229 -11.436 1.00 94.25 298 TYR A C 1
ATOM 2398 O O . TYR A 1 298 ? 10.769 -4.685 -10.807 1.00 94.25 298 TYR A O 1
ATOM 2406 N N . LEU A 1 299 ? 8.558 -4.410 -11.015 1.00 90.62 299 LEU A N 1
ATOM 2407 C CA . LEU A 1 299 ? 8.226 -5.051 -9.738 1.00 90.62 299 LEU A CA 1
ATOM 2408 C C . LEU A 1 299 ? 8.923 -6.414 -9.523 1.00 90.62 299 LEU A C 1
ATOM 2410 O O . LEU A 1 299 ? 9.500 -6.600 -8.445 1.00 90.62 299 LEU A O 1
ATOM 2414 N N . PRO A 1 300 ? 8.972 -7.346 -10.504 1.00 91.88 300 PRO A N 1
ATOM 2415 C CA . PRO A 1 300 ? 9.712 -8.601 -10.339 1.00 91.88 300 PRO A CA 1
ATOM 2416 C C . PRO A 1 300 ? 11.211 -8.390 -10.087 1.00 91.88 300 PRO A C 1
ATOM 2418 O O . PRO A 1 300 ? 11.800 -9.076 -9.248 1.00 91.88 300 PRO A O 1
ATOM 2421 N N . LEU A 1 301 ? 11.827 -7.408 -10.759 1.00 95.38 301 LEU A N 1
ATOM 2422 C CA . LEU A 1 301 ? 13.219 -7.023 -10.524 1.00 95.38 301 LEU A CA 1
ATOM 2423 C C . LEU A 1 301 ? 13.395 -6.450 -9.115 1.00 95.38 301 LEU A C 1
ATOM 2425 O O . LEU A 1 301 ? 14.273 -6.903 -8.391 1.00 95.38 301 LEU A O 1
ATOM 2429 N N . VAL A 1 302 ? 12.565 -5.498 -8.684 1.00 95.25 302 VAL A N 1
ATOM 2430 C CA . VAL A 1 302 ? 12.727 -4.866 -7.362 1.00 95.25 302 VAL A CA 1
ATOM 2431 C C . VAL A 1 302 ? 12.566 -5.887 -6.235 1.00 95.25 302 VAL A C 1
ATOM 2433 O O . VAL A 1 302 ? 13.381 -5.917 -5.312 1.00 95.25 302 VAL A O 1
ATOM 2436 N N . LYS A 1 303 ? 11.585 -6.793 -6.337 1.00 93.88 303 LYS A N 1
ATOM 2437 C CA . LYS A 1 303 ? 11.442 -7.921 -5.403 1.00 93.88 303 LYS A CA 1
ATOM 2438 C C . LYS A 1 303 ? 12.681 -8.821 -5.401 1.00 93.88 303 LYS A C 1
ATOM 2440 O O . LYS A 1 303 ? 13.128 -9.260 -4.342 1.00 93.88 303 LYS A O 1
ATOM 2445 N N . HIS A 1 304 ? 13.257 -9.086 -6.574 1.00 94.94 304 HIS A N 1
ATOM 2446 C CA . HIS A 1 304 ? 14.490 -9.860 -6.700 1.00 94.94 304 HIS A CA 1
ATOM 2447 C C . HIS A 1 304 ? 15.680 -9.166 -6.013 1.00 94.94 304 HIS A C 1
ATOM 2449 O O . HIS A 1 304 ? 16.398 -9.802 -5.238 1.00 94.94 304 HIS A O 1
ATOM 2455 N N . ILE A 1 305 ? 15.841 -7.854 -6.209 1.00 94.38 305 ILE A N 1
ATOM 2456 C CA . ILE A 1 305 ? 16.873 -7.042 -5.548 1.00 94.38 305 ILE A CA 1
ATOM 2457 C C . ILE A 1 305 ? 16.679 -7.014 -4.026 1.00 94.38 305 ILE A C 1
ATOM 2459 O O . ILE A 1 305 ? 17.654 -7.173 -3.293 1.00 94.38 305 ILE A O 1
ATOM 2463 N N . ALA A 1 306 ? 15.445 -6.888 -3.527 1.00 93.38 306 ALA A N 1
ATOM 2464 C CA . ALA A 1 306 ? 15.154 -6.938 -2.090 1.00 93.38 306 ALA A CA 1
ATOM 2465 C C . ALA A 1 306 ? 15.630 -8.258 -1.451 1.00 93.38 306 ALA A C 1
ATOM 2467 O O . ALA A 1 306 ? 16.251 -8.257 -0.383 1.00 93.38 306 ALA A O 1
ATOM 2468 N N . ARG A 1 307 ? 15.419 -9.386 -2.143 1.00 91.56 307 ARG A N 1
ATOM 2469 C CA . ARG A 1 307 ? 15.880 -10.713 -1.703 1.00 91.56 307 ARG A CA 1
ATOM 2470 C C . ARG A 1 307 ? 17.402 -10.842 -1.775 1.00 91.56 307 ARG A C 1
ATOM 2472 O O . ARG A 1 307 ? 18.011 -11.327 -0.822 1.00 91.56 307 ARG A O 1
ATOM 2479 N N . LEU A 1 308 ? 18.031 -10.371 -2.856 1.00 91.25 308 LEU A N 1
ATOM 2480 C CA . LEU A 1 308 ? 19.496 -10.317 -2.967 1.00 91.25 308 LEU A CA 1
ATOM 2481 C C . LEU A 1 308 ? 20.107 -9.541 -1.800 1.00 91.25 308 LEU A C 1
ATOM 2483 O O . LEU A 1 308 ? 21.000 -10.046 -1.124 1.00 91.25 308 LEU A O 1
ATOM 2487 N N . PHE A 1 309 ? 19.567 -8.356 -1.522 1.00 89.62 309 PHE A N 1
ATOM 2488 C CA . PHE A 1 309 ? 19.971 -7.521 -0.400 1.00 89.62 309 PHE A CA 1
ATOM 2489 C C . PHE A 1 309 ? 19.867 -8.287 0.922 1.00 89.62 309 PHE A C 1
ATOM 2491 O O . PHE A 1 309 ? 20.838 -8.356 1.678 1.00 89.62 309 PHE A O 1
ATOM 2498 N N . HIS A 1 310 ? 18.703 -8.888 1.197 1.00 88.88 310 HIS A N 1
ATOM 2499 C CA . HIS A 1 310 ? 18.458 -9.632 2.432 1.00 88.88 310 HIS A CA 1
ATOM 2500 C C . HIS A 1 310 ? 19.458 -10.781 2.622 1.00 88.88 310 HIS A C 1
ATOM 2502 O O . HIS A 1 310 ? 19.956 -10.992 3.724 1.00 88.88 310 HIS A O 1
ATOM 2508 N N . HIS A 1 311 ? 19.780 -11.517 1.559 1.00 86.94 311 HIS A N 1
ATOM 2509 C CA . HIS A 1 311 ? 20.649 -12.692 1.635 1.00 86.94 311 HIS A CA 1
ATOM 2510 C C . HIS A 1 311 ? 22.151 -12.393 1.522 1.00 86.94 311 HIS A C 1
ATOM 2512 O O . HIS A 1 311 ? 22.956 -13.301 1.762 1.00 86.94 311 HIS A O 1
ATOM 2518 N N . HIS A 1 312 ? 22.526 -11.157 1.177 1.00 82.00 312 HIS A N 1
ATOM 2519 C CA . HIS A 1 312 ? 23.916 -10.702 1.139 1.00 82.00 312 HIS A CA 1
ATOM 2520 C C . HIS A 1 312 ? 24.315 -9.910 2.387 1.00 82.00 312 HIS A C 1
ATOM 2522 O O . HIS A 1 312 ? 25.313 -10.234 3.014 1.00 82.00 312 HIS A O 1
ATOM 2528 N N . TYR A 1 313 ? 23.520 -8.905 2.773 1.00 71.69 313 TYR A N 1
ATOM 2529 C CA . TYR A 1 313 ? 23.941 -7.854 3.709 1.00 71.69 313 TYR A CA 1
ATOM 2530 C C . TYR A 1 313 ? 23.339 -7.945 5.112 1.00 71.69 313 TYR A C 1
ATOM 2532 O O . TYR A 1 313 ? 23.535 -7.044 5.932 1.00 71.69 313 TYR A O 1
ATOM 2540 N N . ARG A 1 314 ? 22.620 -9.027 5.430 1.00 66.31 314 ARG A N 1
ATOM 2541 C CA . ARG A 1 314 ? 21.980 -9.187 6.746 1.00 66.31 314 ARG A CA 1
ATOM 2542 C C . ARG A 1 314 ? 22.982 -9.131 7.905 1.00 66.31 314 ARG A C 1
ATOM 2544 O O . ARG A 1 314 ? 22.665 -8.514 8.920 1.00 66.31 314 ARG A O 1
ATOM 2551 N N . SER A 1 315 ? 24.164 -9.732 7.753 1.00 63.91 315 SER A N 1
ATOM 2552 C CA . SER A 1 315 ? 25.239 -9.707 8.756 1.00 63.91 315 SER A CA 1
ATOM 2553 C C . SER A 1 315 ? 26.085 -8.437 8.698 1.00 63.91 315 SER A C 1
ATOM 2555 O O . SER A 1 315 ? 26.404 -7.869 9.739 1.00 63.91 315 SER A O 1
ATOM 2557 N N . ASP A 1 316 ? 26.420 -7.986 7.491 1.00 64.94 316 ASP A N 1
ATOM 2558 C CA . ASP A 1 316 ? 27.494 -7.009 7.275 1.00 64.94 316 ASP A CA 1
ATOM 2559 C C . ASP A 1 316 ? 27.055 -5.572 7.593 1.00 64.94 316 ASP A C 1
ATOM 2561 O O . ASP A 1 316 ? 27.876 -4.731 7.954 1.00 64.94 316 ASP A O 1
ATOM 2565 N N . TYR A 1 317 ? 25.746 -5.303 7.540 1.00 66.56 317 TYR A N 1
ATOM 2566 C CA . TYR A 1 317 ? 25.166 -3.981 7.780 1.00 66.56 317 TYR A CA 1
ATOM 2567 C C . TYR A 1 317 ? 24.044 -4.009 8.828 1.00 66.56 317 TYR A C 1
ATOM 2569 O O . TYR A 1 317 ? 22.995 -3.402 8.638 1.00 66.56 317 TYR A O 1
ATOM 2577 N N . GLN A 1 318 ? 24.245 -4.717 9.945 1.00 67.31 318 GLN A N 1
ATOM 2578 C CA . GLN A 1 318 ? 23.383 -4.632 11.142 1.00 67.31 318 GLN A CA 1
ATOM 2579 C C . GLN A 1 318 ? 21.876 -4.859 10.891 1.00 67.31 318 GLN A C 1
ATOM 2581 O O . GLN A 1 318 ? 21.035 -4.171 11.460 1.00 67.31 318 GLN A O 1
ATOM 2586 N N . ASN A 1 319 ? 21.500 -5.833 10.058 1.00 73.44 319 ASN A N 1
ATOM 2587 C CA . ASN A 1 319 ? 20.105 -6.073 9.662 1.00 73.44 319 ASN A CA 1
ATOM 2588 C C . ASN A 1 319 ? 19.425 -4.926 8.884 1.00 73.44 319 ASN A C 1
ATOM 2590 O O . ASN A 1 319 ? 18.194 -4.845 8.886 1.00 73.44 319 ASN A O 1
ATOM 2594 N N . ASN A 1 320 ? 20.176 -4.103 8.150 1.00 82.31 320 ASN A N 1
ATOM 2595 C CA . ASN A 1 320 ? 19.581 -3.184 7.180 1.00 82.31 320 ASN A CA 1
ATOM 2596 C C . ASN A 1 320 ? 18.745 -3.927 6.121 1.00 82.31 320 ASN A C 1
ATOM 2598 O O . ASN A 1 320 ? 18.891 -5.136 5.893 1.00 82.31 320 ASN A O 1
ATOM 2602 N N . ARG A 1 321 ? 17.827 -3.195 5.493 1.00 86.50 321 ARG A N 1
ATOM 2603 C CA . ARG A 1 321 ? 16.904 -3.647 4.447 1.00 86.50 321 ARG A CA 1
ATOM 2604 C C . ARG A 1 321 ? 16.849 -2.599 3.338 1.00 86.50 321 ARG A C 1
ATOM 2606 O O . ARG A 1 321 ? 17.266 -1.458 3.535 1.00 86.50 321 ARG A O 1
ATOM 2613 N N . LEU A 1 322 ? 16.255 -2.968 2.204 1.00 89.75 322 LEU A N 1
ATOM 2614 C CA . LEU A 1 322 ? 15.996 -2.039 1.099 1.00 89.75 322 LEU A CA 1
ATOM 2615 C C . LEU A 1 322 ? 15.236 -0.785 1.577 1.00 89.75 322 LEU A C 1
ATOM 2617 O O . LEU A 1 322 ? 15.544 0.324 1.159 1.00 89.75 322 LEU A O 1
ATOM 2621 N N . TRP A 1 323 ? 14.309 -0.947 2.527 1.00 90.25 323 TRP A N 1
ATOM 2622 C CA . TRP A 1 323 ? 13.501 0.133 3.102 1.00 90.25 323 TRP A CA 1
ATOM 2623 C C . TRP A 1 323 ? 14.095 0.816 4.351 1.00 90.25 323 TRP A C 1
ATOM 2625 O O . TRP A 1 323 ? 13.391 1.542 5.049 1.00 90.25 323 TRP A O 1
ATOM 2635 N N . SER A 1 324 ? 15.385 0.644 4.656 1.00 88.56 324 SER A N 1
ATOM 2636 C CA . SER A 1 324 ? 16.055 1.294 5.803 1.00 88.56 324 SER A CA 1
ATOM 2637 C C . SER A 1 324 ? 16.361 2.793 5.591 1.00 88.56 324 SER A C 1
ATOM 2639 O O . SER A 1 324 ? 17.410 3.285 6.005 1.00 88.56 324 SER A O 1
ATOM 2641 N N . GLY A 1 325 ? 15.477 3.539 4.924 1.00 85.62 325 GLY A N 1
ATOM 2642 C CA . GLY A 1 325 ? 15.668 4.966 4.643 1.00 85.62 325 GLY A CA 1
ATOM 2643 C C . GLY A 1 325 ? 16.826 5.249 3.665 1.00 85.62 325 GLY A C 1
ATOM 2644 O O . GLY A 1 325 ? 17.053 4.454 2.748 1.00 85.62 325 GLY A O 1
ATOM 2645 N N . PRO A 1 326 ? 17.567 6.368 3.823 1.00 84.88 326 PRO A N 1
ATOM 2646 C CA . PRO A 1 326 ? 18.625 6.770 2.889 1.00 84.88 326 PRO A CA 1
ATOM 2647 C C . PRO A 1 326 ? 19.703 5.704 2.662 1.00 84.88 326 PRO A C 1
ATOM 2649 O O . PRO A 1 326 ? 20.100 5.481 1.523 1.00 84.88 326 PRO A O 1
ATOM 2652 N N . LEU A 1 327 ? 20.115 4.999 3.719 1.00 83.88 327 LEU A N 1
ATOM 2653 C CA . LEU A 1 327 ? 21.117 3.935 3.627 1.00 83.88 327 LEU A CA 1
ATOM 2654 C C . LEU A 1 327 ? 20.608 2.735 2.816 1.00 83.88 327 LEU A C 1
ATOM 2656 O O . LEU A 1 327 ? 21.348 2.181 2.007 1.00 83.88 327 LEU A O 1
ATOM 2660 N N . GLY A 1 328 ? 19.336 2.360 2.996 1.00 86.25 328 GLY A N 1
ATOM 2661 C CA . GLY A 1 328 ? 18.694 1.302 2.211 1.00 86.25 328 GLY A CA 1
ATOM 2662 C C . GLY A 1 328 ? 18.666 1.623 0.715 1.00 86.25 328 GLY A C 1
ATOM 2663 O O . GLY A 1 328 ? 18.992 0.760 -0.097 1.00 86.25 328 GLY A O 1
ATOM 2664 N N . LYS A 1 329 ? 18.379 2.884 0.355 1.00 88.12 329 LYS A N 1
ATOM 2665 C CA . LYS A 1 329 ? 18.406 3.371 -1.036 1.00 88.12 329 LYS A CA 1
ATOM 2666 C C . LYS A 1 329 ? 19.805 3.286 -1.647 1.00 88.12 329 LYS A C 1
ATOM 2668 O O . LYS A 1 329 ? 19.961 2.697 -2.713 1.00 88.12 329 LYS A O 1
ATOM 2673 N N . THR A 1 330 ? 20.833 3.794 -0.964 1.00 87.25 330 THR A N 1
ATOM 2674 C CA . THR A 1 330 ? 22.209 3.711 -1.482 1.00 87.25 330 THR A CA 1
ATOM 2675 C C . THR A 1 330 ? 22.666 2.265 -1.656 1.00 87.25 330 THR A C 1
ATOM 2677 O O . THR A 1 330 ? 23.217 1.904 -2.695 1.00 87.25 330 THR A O 1
ATOM 2680 N N . LEU A 1 331 ? 22.395 1.410 -0.669 1.00 86.12 331 LEU A N 1
ATOM 2681 C CA . LEU A 1 331 ? 22.736 -0.008 -0.750 1.00 86.12 331 LEU A CA 1
ATOM 2682 C C . LEU A 1 331 ? 21.909 -0.745 -1.817 1.00 86.12 331 LEU A C 1
ATOM 2684 O O . LEU A 1 331 ? 22.414 -1.696 -2.404 1.00 86.12 331 LEU A O 1
ATOM 2688 N N . MET A 1 332 ? 20.679 -0.314 -2.123 1.00 89.56 332 MET A N 1
ATOM 2689 C CA . MET A 1 332 ? 19.943 -0.818 -3.287 1.00 89.56 332 MET A CA 1
ATOM 2690 C C . MET A 1 332 ? 20.674 -0.485 -4.587 1.00 89.56 332 MET A C 1
ATOM 2692 O O . MET A 1 332 ? 20.827 -1.381 -5.413 1.00 89.56 332 MET A O 1
ATOM 2696 N N . GLY A 1 333 ? 21.138 0.760 -4.758 1.00 89.81 333 GLY A N 1
ATOM 2697 C CA . GLY A 1 333 ? 21.979 1.141 -5.897 1.00 89.81 333 GLY A CA 1
ATOM 2698 C C . GLY A 1 333 ? 23.197 0.227 -6.009 1.00 89.81 333 GLY A C 1
ATOM 2699 O O . GLY A 1 333 ? 23.436 -0.354 -7.061 1.00 89.81 333 GLY A O 1
ATOM 2700 N N . PHE A 1 334 ? 23.867 -0.019 -4.877 1.00 86.62 334 PHE A N 1
ATOM 2701 C CA . PHE A 1 334 ? 24.976 -0.966 -4.795 1.00 86.62 334 PHE A CA 1
ATOM 2702 C C . PHE A 1 334 ? 24.561 -2.359 -5.280 1.00 86.62 334 PHE A C 1
ATOM 2704 O O . PHE A 1 334 ? 25.095 -2.832 -6.277 1.00 86.62 334 PHE A O 1
ATOM 2711 N N . VAL A 1 335 ? 23.576 -3.015 -4.657 1.00 89.88 335 VAL A N 1
ATOM 2712 C CA . VAL A 1 335 ? 23.130 -4.364 -5.067 1.00 89.88 335 VAL A CA 1
ATOM 2713 C C . VAL A 1 335 ? 22.748 -4.410 -6.547 1.00 89.88 335 VAL A C 1
ATOM 2715 O O . VAL A 1 335 ? 23.061 -5.394 -7.215 1.00 89.88 335 VAL A O 1
ATOM 2718 N N . LEU A 1 336 ? 22.094 -3.368 -7.062 1.00 91.88 336 LEU A N 1
ATOM 2719 C CA . LEU A 1 336 ? 21.658 -3.291 -8.451 1.00 91.88 336 LEU A CA 1
ATOM 2720 C C . LEU A 1 336 ? 22.843 -3.250 -9.425 1.00 91.88 336 LEU A C 1
ATOM 2722 O O . LEU A 1 336 ? 22.868 -4.049 -10.357 1.00 91.88 336 LEU A O 1
ATOM 2726 N N . ASP A 1 337 ? 23.853 -2.414 -9.174 1.00 88.38 337 ASP A N 1
ATOM 2727 C CA . ASP A 1 337 ? 25.071 -2.363 -9.998 1.00 88.38 337 ASP A CA 1
ATOM 2728 C C . ASP A 1 337 ? 25.842 -3.682 -9.941 1.00 88.38 337 ASP A C 1
ATOM 2730 O O . ASP A 1 337 ? 26.250 -4.236 -10.964 1.00 88.38 337 ASP A O 1
ATOM 2734 N N . GLY A 1 338 ? 25.974 -4.240 -8.735 1.00 88.56 338 GLY A N 1
ATOM 2735 C CA . GLY A 1 338 ? 26.570 -5.554 -8.532 1.00 88.56 338 GLY A CA 1
ATOM 2736 C C . GLY A 1 338 ? 25.835 -6.618 -9.334 1.00 88.56 338 GLY A C 1
ATOM 2737 O O . GLY A 1 338 ? 26.473 -7.439 -9.990 1.00 88.56 338 GLY A O 1
ATOM 2738 N N . TYR A 1 339 ? 24.502 -6.585 -9.321 1.00 93.00 339 TYR A N 1
ATOM 2739 C CA . TYR A 1 339 ? 23.641 -7.521 -10.027 1.00 93.00 339 TYR A CA 1
ATOM 2740 C C . TYR A 1 339 ? 23.733 -7.385 -11.551 1.00 93.00 339 TYR A C 1
ATOM 2742 O O . TYR A 1 339 ? 23.915 -8.392 -12.240 1.00 93.00 339 TYR A O 1
ATOM 2750 N N . PHE A 1 340 ? 23.664 -6.161 -12.070 1.00 92.94 340 PHE A N 1
ATOM 2751 C CA . PHE A 1 340 ? 23.704 -5.871 -13.500 1.00 92.94 340 PHE A CA 1
ATOM 2752 C C . PHE A 1 340 ? 25.078 -6.101 -14.115 1.00 92.94 340 PHE A C 1
ATOM 2754 O O . PHE A 1 340 ? 25.165 -6.802 -15.125 1.00 92.94 340 PHE A O 1
ATOM 2761 N N . TYR A 1 341 ? 26.136 -5.600 -13.484 1.00 89.00 341 TYR A N 1
ATOM 2762 C CA . TYR A 1 341 ? 27.452 -5.492 -14.116 1.00 89.00 341 TYR A CA 1
ATOM 2763 C C . TYR A 1 341 ? 28.546 -6.330 -13.437 1.00 89.00 341 TYR A C 1
ATOM 2765 O O . TYR A 1 341 ? 29.628 -6.511 -13.984 1.00 89.00 341 TYR A O 1
ATOM 2773 N N . GLY A 1 342 ? 28.270 -6.926 -12.271 1.00 86.88 342 GLY A N 1
ATOM 2774 C CA . GLY A 1 342 ? 29.241 -7.797 -11.595 1.00 86.88 342 GLY A CA 1
ATOM 2775 C C . GLY A 1 342 ? 30.336 -7.039 -10.847 1.00 86.88 342 GLY A C 1
ATOM 2776 O O . GLY A 1 342 ? 31.412 -7.582 -10.606 1.00 86.88 342 GLY A O 1
ATOM 2777 N N . THR A 1 343 ? 30.064 -5.799 -10.439 1.00 80.25 343 THR A N 1
ATOM 2778 C CA . THR A 1 343 ? 30.998 -4.945 -9.681 1.00 80.25 343 THR A CA 1
ATOM 2779 C C . THR A 1 343 ? 31.279 -5.445 -8.264 1.00 80.25 343 THR A C 1
ATOM 2781 O O . THR A 1 343 ? 32.205 -4.978 -7.601 1.00 80.25 343 THR A O 1
ATOM 2784 N N . GLN A 1 344 ? 30.503 -6.426 -7.796 1.00 76.94 344 GLN A N 1
ATOM 2785 C CA . GLN A 1 344 ? 30.607 -7.020 -6.468 1.00 76.94 344 GLN A CA 1
ATOM 2786 C C . GLN A 1 344 ? 30.943 -8.501 -6.519 1.00 76.94 344 GLN A C 1
ATOM 2788 O O . GLN A 1 344 ? 30.392 -9.268 -7.312 1.00 76.94 344 GLN A O 1
ATOM 2793 N N . SER A 1 345 ? 31.801 -8.912 -5.584 1.00 76.25 345 SER A N 1
ATOM 2794 C CA . SER A 1 345 ? 32.120 -10.320 -5.396 1.00 76.25 345 SER A CA 1
ATOM 2795 C C . SER A 1 345 ? 30.903 -11.106 -4.917 1.00 76.25 345 SER A C 1
ATOM 2797 O O . SER A 1 345 ? 30.183 -10.696 -4.010 1.00 76.25 345 SER A O 1
ATOM 2799 N N . VAL A 1 346 ? 30.739 -12.306 -5.465 1.00 81.19 346 VAL A N 1
ATOM 2800 C CA . VAL A 1 346 ? 29.742 -13.283 -5.011 1.00 81.19 346 VAL A CA 1
ATOM 2801 C C . VAL A 1 346 ? 30.264 -14.211 -3.907 1.00 81.19 346 VAL A C 1
ATOM 2803 O O . VAL A 1 346 ? 29.513 -15.029 -3.378 1.00 81.19 346 VAL A O 1
ATOM 2806 N N . SER A 1 347 ? 31.547 -14.101 -3.544 1.00 79.56 347 SER A N 1
ATOM 2807 C CA . SER A 1 347 ? 32.212 -15.020 -2.611 1.00 79.56 347 SER A CA 1
ATOM 2808 C C . SER A 1 347 ? 31.772 -14.861 -1.155 1.00 79.56 347 SER A C 1
ATOM 2810 O O . SER A 1 347 ? 31.811 -15.836 -0.410 1.00 79.56 347 SER A O 1
ATOM 2812 N N . SER A 1 348 ? 31.370 -13.658 -0.741 1.00 71.12 348 SER A N 1
ATOM 2813 C CA . SER A 1 348 ? 30.943 -13.352 0.633 1.00 71.12 348 SER A CA 1
ATOM 2814 C C . SER A 1 348 ? 29.451 -13.599 0.887 1.00 71.12 348 SER A C 1
ATOM 2816 O O . SER A 1 348 ? 29.006 -13.494 2.024 1.00 71.12 348 SER A O 1
ATOM 2818 N N . GLY A 1 349 ? 28.661 -13.935 -0.139 1.00 76.06 349 GLY A N 1
ATOM 2819 C CA . GLY A 1 349 ? 27.222 -14.164 0.003 1.00 76.06 349 GLY A CA 1
ATOM 2820 C C . GLY A 1 349 ? 26.836 -15.601 0.367 1.00 76.06 349 GLY A C 1
ATOM 2821 O O . GLY A 1 349 ? 27.579 -16.557 0.127 1.00 76.06 349 GLY A O 1
ATOM 2822 N N . SER A 1 350 ? 25.623 -15.756 0.906 1.00 84.75 350 SER A N 1
ATOM 2823 C CA . SER A 1 350 ? 25.004 -17.065 1.158 1.00 84.75 350 SER A CA 1
ATOM 2824 C C . SER A 1 350 ? 24.788 -17.872 -0.132 1.00 84.75 350 SER A C 1
ATOM 2826 O O . SER A 1 350 ? 24.787 -17.330 -1.238 1.00 84.75 350 SER A O 1
ATOM 2828 N N . ASP A 1 351 ? 24.547 -19.179 -0.020 1.00 89.56 351 ASP A N 1
ATOM 2829 C CA . ASP A 1 351 ? 24.250 -19.999 -1.204 1.00 89.56 351 ASP A CA 1
ATOM 2830 C C . ASP A 1 351 ? 22.938 -19.592 -1.887 1.00 89.56 351 ASP A C 1
ATOM 2832 O O . ASP A 1 351 ? 22.838 -19.662 -3.112 1.00 89.56 351 ASP A O 1
ATOM 2836 N N . ILE A 1 352 ? 21.964 -19.085 -1.121 1.00 91.62 352 ILE A N 1
ATOM 2837 C CA . ILE A 1 352 ? 20.756 -18.464 -1.681 1.00 91.62 352 ILE A CA 1
ATOM 2838 C C . ILE A 1 352 ? 21.124 -17.211 -2.472 1.00 91.62 352 ILE A C 1
ATOM 2840 O O . ILE A 1 352 ? 20.652 -17.041 -3.593 1.00 91.62 352 ILE A O 1
ATOM 2844 N N . PHE A 1 353 ? 21.992 -16.351 -1.932 1.00 91.25 353 PHE A N 1
ATOM 2845 C CA . PHE A 1 353 ? 22.451 -15.170 -2.657 1.00 91.25 353 PHE A CA 1
ATOM 2846 C C . PHE A 1 353 ? 23.111 -15.544 -3.988 1.00 91.25 353 PHE A C 1
ATOM 2848 O O . PHE A 1 353 ? 22.779 -14.955 -5.009 1.00 91.25 353 PHE A O 1
ATOM 2855 N N . LYS A 1 354 ? 23.984 -16.558 -4.014 1.00 89.88 354 LYS A N 1
ATOM 2856 C CA . LYS A 1 354 ? 24.624 -17.024 -5.258 1.00 89.88 354 LYS A CA 1
ATOM 2857 C C . LYS A 1 354 ? 23.602 -17.540 -6.277 1.00 89.88 354 LYS A C 1
ATOM 2859 O O . LYS A 1 354 ? 23.720 -17.229 -7.458 1.00 89.88 354 LYS A O 1
ATOM 2864 N N . GLN A 1 355 ? 22.589 -18.286 -5.831 1.00 91.38 355 GLN A N 1
ATOM 2865 C CA . GLN A 1 355 ? 21.499 -18.758 -6.696 1.00 91.38 355 GLN A CA 1
ATOM 2866 C C . GLN A 1 355 ? 20.656 -17.599 -7.247 1.00 91.38 355 GLN A C 1
ATOM 2868 O O . GLN A 1 355 ? 20.356 -17.566 -8.440 1.00 91.38 355 GLN A O 1
ATOM 2873 N N . LEU A 1 356 ? 20.317 -16.618 -6.404 1.00 92.81 356 LEU A N 1
ATOM 2874 C CA . LEU A 1 356 ? 19.626 -15.402 -6.836 1.00 92.81 356 LEU A CA 1
ATOM 2875 C C . LEU A 1 356 ? 20.483 -14.620 -7.841 1.00 92.81 356 LEU A C 1
ATOM 2877 O O . LEU A 1 356 ? 19.984 -14.238 -8.890 1.00 92.81 356 LEU A O 1
ATOM 2881 N N . ARG A 1 357 ? 21.790 -14.469 -7.591 1.00 91.81 357 ARG A N 1
ATOM 2882 C CA . ARG A 1 357 ? 22.729 -13.808 -8.514 1.00 91.81 357 ARG A CA 1
ATOM 2883 C C . ARG A 1 357 ? 22.814 -14.481 -9.881 1.00 91.81 357 AR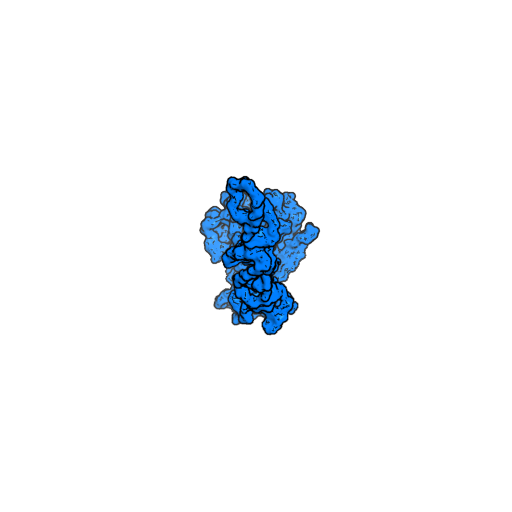G A C 1
ATOM 2885 O O . ARG A 1 357 ? 23.170 -13.795 -10.831 1.00 91.81 357 ARG A O 1
ATOM 2892 N N . ALA A 1 358 ? 22.502 -15.773 -9.965 1.00 91.19 358 ALA A N 1
ATOM 2893 C CA . ALA A 1 358 ? 22.460 -16.561 -11.196 1.00 91.19 358 ALA A CA 1
ATOM 2894 C C . ALA A 1 358 ? 21.052 -16.648 -11.827 1.00 91.19 358 ALA A C 1
ATOM 2896 O O . ALA A 1 358 ? 20.836 -17.433 -12.750 1.00 91.19 358 ALA A O 1
ATOM 2897 N N . SER A 1 359 ? 20.087 -15.878 -11.321 1.00 93.88 359 SER A N 1
ATOM 2898 C CA . SER A 1 359 ? 18.703 -15.853 -11.794 1.00 93.88 359 SER A CA 1
ATOM 2899 C C . SER A 1 359 ? 18.380 -14.493 -12.408 1.00 93.88 359 SER A C 1
ATOM 2901 O O . SER A 1 359 ? 18.821 -13.468 -11.893 1.00 93.88 359 SER A O 1
ATOM 2903 N N . ILE A 1 360 ? 17.599 -14.472 -13.492 1.00 95.44 360 ILE A N 1
ATOM 2904 C CA . ILE A 1 360 ? 17.217 -13.238 -14.196 1.00 95.44 360 ILE A CA 1
ATOM 2905 C C . ILE A 1 360 ? 15.694 -13.100 -14.156 1.00 95.44 360 ILE A C 1
ATOM 2907 O O . ILE A 1 360 ? 15.023 -13.830 -14.891 1.00 95.44 360 ILE A O 1
ATOM 2911 N N . PRO A 1 361 ? 15.126 -12.219 -13.305 1.00 94.38 361 PRO A N 1
ATOM 2912 C CA . PRO A 1 361 ? 13.690 -11.991 -13.286 1.00 94.38 361 PRO A CA 1
ATOM 2913 C C . PRO A 1 361 ? 13.251 -11.413 -14.627 1.00 94.38 361 PRO A C 1
ATOM 2915 O O . PRO A 1 361 ? 14.043 -10.796 -15.339 1.00 94.38 361 PRO A O 1
ATOM 2918 N N . ASN A 1 362 ? 11.979 -11.596 -14.949 1.00 90.69 362 ASN A N 1
ATOM 2919 C CA . ASN A 1 362 ? 11.340 -11.005 -16.109 1.00 90.69 362 ASN A CA 1
ATOM 2920 C C . ASN A 1 362 ? 10.007 -10.356 -15.732 1.00 90.69 362 ASN A C 1
ATOM 2922 O O . ASN A 1 362 ? 9.516 -10.568 -14.626 1.00 90.69 362 ASN A O 1
ATOM 2926 N N . THR A 1 363 ? 9.398 -9.597 -16.640 1.00 85.94 363 THR A N 1
ATOM 2927 C CA . THR A 1 363 ? 8.080 -8.987 -16.419 1.00 85.94 363 THR A CA 1
ATOM 2928 C C . THR A 1 363 ? 7.021 -10.020 -16.020 1.00 85.94 363 THR A C 1
ATOM 2930 O O . THR A 1 363 ? 6.178 -9.742 -15.178 1.00 85.94 363 THR A O 1
ATOM 2933 N N . ASN A 1 364 ? 7.121 -11.247 -16.538 1.00 83.62 364 ASN A N 1
ATOM 2934 C CA . ASN A 1 364 ? 6.228 -12.373 -16.252 1.00 83.62 364 ASN A CA 1
ATOM 2935 C C . ASN A 1 364 ? 6.866 -13.499 -15.414 1.00 83.62 364 ASN A C 1
ATOM 2937 O O . ASN A 1 364 ? 6.317 -14.597 -15.354 1.00 83.62 364 ASN A O 1
ATOM 2941 N N . ALA A 1 365 ? 8.025 -13.277 -14.791 1.00 86.94 365 ALA A N 1
ATOM 2942 C CA . ALA A 1 365 ? 8.689 -14.314 -14.004 1.00 86.94 365 ALA A CA 1
ATOM 2943 C C . ALA A 1 365 ? 9.487 -13.729 -12.841 1.00 86.94 365 ALA A C 1
ATOM 2945 O O . ALA A 1 365 ? 10.379 -12.903 -13.027 1.00 86.94 365 ALA A O 1
ATOM 2946 N N . GLU A 1 366 ? 9.232 -14.228 -11.638 1.00 90.62 366 GLU A N 1
ATOM 2947 C CA . GLU A 1 366 ? 9.992 -13.883 -10.445 1.00 90.62 366 GLU A CA 1
ATOM 2948 C C . GLU A 1 366 ? 10.730 -15.097 -9.876 1.00 90.62 366 GLU A C 1
ATOM 2950 O O . GLU A 1 366 ? 10.521 -16.239 -10.280 1.00 90.62 366 GLU A O 1
ATOM 2955 N N . TYR A 1 367 ? 11.626 -14.838 -8.925 1.00 92.06 367 TYR A N 1
ATOM 2956 C CA . TYR A 1 367 ? 12.371 -15.873 -8.219 1.00 92.06 367 TYR A CA 1
ATOM 2957 C C . TYR A 1 367 ? 12.151 -15.711 -6.718 1.00 92.06 367 TYR A C 1
ATOM 2959 O O . TYR A 1 367 ? 12.460 -14.660 -6.142 1.00 92.06 367 TYR A O 1
ATOM 2967 N N . MET A 1 368 ? 11.602 -16.754 -6.101 1.00 89.19 368 MET A N 1
ATOM 2968 C CA . MET A 1 368 ? 11.277 -16.818 -4.676 1.00 89.19 368 MET A CA 1
ATOM 2969 C C . MET A 1 368 ? 12.166 -17.826 -3.954 1.00 89.19 368 MET A C 1
ATOM 2971 O O . MET A 1 368 ? 12.699 -18.745 -4.569 1.00 89.19 368 MET A O 1
ATOM 2975 N N . VAL A 1 369 ? 12.309 -17.675 -2.637 1.00 88.81 369 VAL A N 1
ATOM 2976 C CA . VAL A 1 369 ? 13.027 -18.637 -1.793 1.00 88.81 369 VAL A CA 1
ATOM 2977 C C . VAL A 1 369 ? 11.997 -19.519 -1.097 1.00 88.81 369 VAL A C 1
ATOM 2979 O O . VAL A 1 369 ? 11.351 -19.092 -0.146 1.00 88.81 369 VAL A O 1
ATOM 2982 N N . ILE A 1 370 ? 11.838 -20.751 -1.574 1.00 86.38 370 ILE A N 1
ATOM 2983 C CA . ILE A 1 370 ? 10.889 -21.728 -1.030 1.00 86.38 370 ILE A CA 1
ATOM 2984 C C . ILE A 1 370 ? 11.706 -22.883 -0.466 1.00 86.38 370 ILE A C 1
ATOM 2986 O O . ILE A 1 370 ? 12.520 -23.466 -1.176 1.00 86.38 370 ILE A O 1
ATOM 2990 N N . ASN A 1 371 ? 11.526 -23.203 0.819 1.00 87.06 371 ASN A N 1
ATOM 2991 C CA . ASN A 1 371 ? 12.279 -24.266 1.497 1.00 87.06 371 ASN A CA 1
ATOM 2992 C C . ASN A 1 371 ? 13.804 -24.152 1.292 1.00 87.06 371 ASN A C 1
ATOM 2994 O O . ASN A 1 371 ? 14.484 -25.149 1.059 1.00 87.06 371 ASN A O 1
ATOM 2998 N N . ASN A 1 372 ? 14.338 -22.926 1.373 1.00 84.69 372 ASN A N 1
ATOM 2999 C CA . ASN A 1 372 ? 15.764 -22.618 1.202 1.00 84.69 372 ASN A CA 1
ATOM 3000 C C . ASN A 1 372 ? 16.317 -22.868 -0.223 1.00 84.69 372 ASN A C 1
ATOM 3002 O O . ASN A 1 372 ? 17.529 -22.990 -0.403 1.00 84.69 372 ASN A O 1
ATOM 3006 N N . VAL A 1 373 ? 15.441 -22.920 -1.233 1.00 88.81 373 VAL A N 1
ATOM 3007 C CA . VAL A 1 373 ? 15.786 -23.089 -2.654 1.00 88.81 373 VAL A CA 1
ATOM 3008 C C . VAL A 1 373 ? 15.206 -21.940 -3.472 1.00 88.81 373 VAL A C 1
ATOM 3010 O O . VAL A 1 373 ? 14.045 -21.563 -3.296 1.00 88.81 373 VAL A O 1
ATOM 3013 N N . VAL A 1 374 ? 16.003 -21.391 -4.391 1.00 93.00 374 VAL A N 1
ATOM 3014 C CA . VAL A 1 374 ? 15.531 -20.365 -5.326 1.00 93.00 374 VAL A CA 1
ATOM 3015 C C . VAL A 1 374 ? 14.688 -21.027 -6.413 1.00 93.00 374 VAL A C 1
ATOM 3017 O O . VAL A 1 374 ? 15.180 -21.832 -7.199 1.00 93.00 374 VAL A O 1
ATOM 3020 N N . THR A 1 375 ? 13.405 -20.687 -6.450 1.00 92.50 375 THR A N 1
ATOM 3021 C CA . THR A 1 375 ? 12.409 -21.263 -7.355 1.00 92.50 375 THR A CA 1
ATOM 3022 C C . THR A 1 375 ? 11.884 -20.178 -8.284 1.00 92.50 375 THR A C 1
ATOM 3024 O O . THR A 1 375 ? 11.446 -19.125 -7.816 1.00 92.50 375 THR A O 1
ATOM 3027 N N . LYS A 1 376 ? 11.923 -20.435 -9.596 1.00 93.31 376 LYS A N 1
ATOM 3028 C CA . LYS A 1 376 ? 11.261 -19.584 -10.590 1.00 93.31 376 LYS A CA 1
ATOM 3029 C C . LYS A 1 376 ? 9.750 -19.746 -10.448 1.00 93.31 376 LYS A C 1
ATOM 3031 O O . LYS A 1 376 ? 9.258 -20.872 -10.444 1.00 93.31 376 LYS A O 1
ATOM 3036 N N . VAL A 1 377 ? 9.037 -18.634 -10.366 1.00 85.88 377 VAL A N 1
ATOM 3037 C CA . VAL A 1 377 ? 7.578 -18.592 -10.336 1.00 85.88 377 VAL A CA 1
ATOM 3038 C C . VAL A 1 377 ? 7.098 -17.687 -11.453 1.00 85.88 377 VAL A C 1
ATOM 3040 O O . VAL A 1 377 ? 7.557 -16.552 -11.588 1.00 85.88 377 VAL A O 1
ATOM 3043 N N . ASP A 1 378 ? 6.196 -18.210 -12.276 1.00 82.50 378 ASP A N 1
ATOM 3044 C CA . ASP A 1 378 ? 5.581 -17.430 -13.338 1.00 82.50 378 ASP A CA 1
ATOM 3045 C C . ASP A 1 378 ? 4.589 -16.445 -12.713 1.00 82.50 378 ASP A C 1
ATOM 3047 O O . ASP A 1 378 ? 3.709 -16.811 -11.930 1.00 82.50 378 ASP A O 1
ATOM 3051 N N . VAL A 1 379 ? 4.756 -15.173 -13.051 1.00 71.56 379 VAL A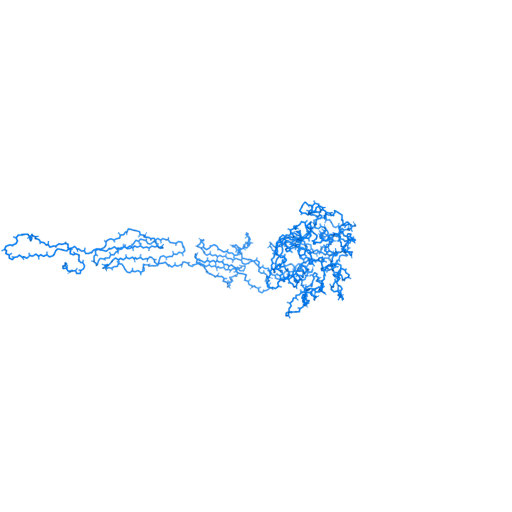 N 1
ATOM 3052 C CA . VAL A 1 379 ? 3.869 -14.096 -12.630 1.00 71.56 379 VAL A CA 1
ATOM 3053 C C . VAL A 1 379 ? 2.870 -13.889 -13.752 1.00 71.56 379 VAL A C 1
ATOM 3055 O O . VAL A 1 379 ? 3.255 -13.742 -14.915 1.00 71.56 379 VAL A O 1
ATOM 3058 N N . LYS A 1 380 ? 1.579 -13.846 -13.414 1.00 63.56 380 LYS A N 1
ATOM 3059 C CA . LYS A 1 380 ? 0.522 -13.492 -14.363 1.00 63.56 380 LYS A CA 1
ATOM 3060 C C . LYS A 1 380 ? 0.604 -11.997 -14.678 1.00 63.56 380 LYS A C 1
ATOM 3062 O O . LYS A 1 380 ? -0.185 -11.194 -14.195 1.00 63.56 380 LYS A O 1
ATOM 3067 N N . TYR A 1 381 ? 1.594 -11.628 -15.474 1.00 62.41 381 TYR A N 1
ATOM 3068 C CA . TYR A 1 381 ? 1.721 -10.311 -16.068 1.00 62.41 381 TYR A CA 1
ATOM 3069 C C . TYR A 1 381 ? 0.909 -10.348 -17.364 1.00 62.41 381 TYR A C 1
ATOM 3071 O O . TYR A 1 381 ? 1.431 -10.609 -18.445 1.00 62.41 381 TYR A O 1
ATOM 3079 N N . ASN A 1 382 ? -0.418 -10.293 -17.215 1.00 53.03 382 ASN A N 1
ATOM 3080 C CA . ASN A 1 382 ? -1.334 -10.484 -18.333 1.00 53.03 382 ASN A CA 1
ATOM 3081 C C . ASN A 1 382 ? -1.458 -9.185 -19.135 1.00 53.03 382 ASN A C 1
ATOM 3083 O O . ASN A 1 382 ? -1.943 -8.174 -18.634 1.00 53.03 382 ASN A O 1
ATOM 3087 N N . PHE A 1 383 ? -0.990 -9.245 -20.379 1.00 54.44 383 PHE A N 1
ATOM 3088 C CA . PHE A 1 383 ? -1.089 -8.185 -21.387 1.00 54.44 383 PHE A CA 1
ATOM 3089 C C . PHE A 1 383 ? -2.417 -8.190 -22.126 1.00 54.44 383 PHE A C 1
ATOM 3091 O O . PHE A 1 383 ? -2.831 -7.163 -22.652 1.00 54.44 383 PHE A O 1
ATOM 3098 N N . ASP A 1 384 ? -3.086 -9.342 -22.133 1.00 49.06 384 ASP A N 1
ATOM 3099 C CA . ASP A 1 384 ? -4.534 -9.376 -22.211 1.00 49.06 384 ASP A CA 1
ATOM 3100 C C . ASP A 1 384 ? -4.986 -8.635 -20.963 1.00 49.06 384 ASP A C 1
ATOM 3102 O O . ASP A 1 384 ? -4.891 -9.150 -19.847 1.00 49.06 384 ASP A O 1
ATOM 3106 N N . VAL A 1 385 ? -5.335 -7.371 -21.128 1.00 48.34 385 VAL A N 1
ATOM 3107 C CA . VAL A 1 385 ? -5.794 -6.515 -20.047 1.00 48.34 385 VAL A CA 1
ATOM 3108 C C . VAL A 1 385 ? -7.159 -7.071 -19.636 1.00 48.34 385 VAL A C 1
ATOM 3110 O O . VAL A 1 385 ? -8.198 -6.597 -20.060 1.00 48.34 385 VAL A O 1
ATOM 3113 N N . TYR A 1 386 ? -7.156 -8.140 -18.826 1.00 49.94 386 TYR A N 1
ATOM 3114 C CA . TYR A 1 386 ? -8.296 -8.585 -18.030 1.00 49.94 386 TYR A CA 1
ATOM 3115 C C . TYR A 1 386 ? -8.481 -7.515 -16.991 1.00 49.94 386 TYR A C 1
ATOM 3117 O O . TYR A 1 386 ? -8.014 -7.610 -15.856 1.00 49.94 386 TYR A O 1
ATOM 3125 N N . VAL A 1 387 ? -9.069 -6.434 -17.452 1.00 48.62 387 VAL A N 1
ATOM 3126 C CA . VAL A 1 387 ? -9.410 -5.358 -16.590 1.00 48.62 387 VAL A CA 1
ATOM 3127 C C . VAL A 1 387 ? -10.885 -5.476 -16.376 1.00 48.62 387 VAL A C 1
ATOM 3129 O O . VAL A 1 387 ? -11.664 -5.144 -17.269 1.00 48.62 387 VAL A O 1
ATOM 3132 N N . PRO A 1 388 ? -11.280 -5.928 -15.190 1.00 48.41 388 PRO A N 1
ATOM 3133 C CA . PRO A 1 388 ? -12.608 -5.633 -14.757 1.00 48.41 388 PRO A CA 1
ATOM 3134 C C . PRO A 1 388 ? -12.580 -4.123 -14.458 1.00 48.41 388 PRO A C 1
ATOM 3136 O O . PRO A 1 388 ? -12.055 -3.654 -13.448 1.00 48.41 388 PRO A O 1
ATOM 3139 N N . ILE A 1 389 ? -12.970 -3.329 -15.462 1.00 52.53 389 ILE A N 1
ATOM 3140 C CA . ILE A 1 389 ? -12.942 -1.873 -15.364 1.00 52.53 389 ILE A CA 1
ATOM 3141 C C . ILE A 1 389 ? -14.103 -1.526 -14.437 1.00 52.53 389 ILE A C 1
ATOM 3143 O O . ILE A 1 389 ? -15.268 -1.569 -14.830 1.00 52.53 389 ILE A O 1
ATOM 3147 N N . VAL A 1 390 ? -13.782 -1.269 -13.174 1.00 49.88 390 VAL A N 1
ATOM 3148 C CA . VAL A 1 390 ? -14.761 -0.897 -12.153 1.00 49.88 390 VAL A CA 1
ATOM 3149 C C . VAL A 1 390 ? -15.045 0.577 -12.261 1.00 49.88 390 VAL A C 1
ATOM 3151 O O . VAL A 1 390 ? -14.121 1.379 -12.406 1.00 49.88 390 VAL A O 1
ATOM 3154 N N . ASP A 1 391 ? -16.303 0.947 -12.069 1.00 48.94 391 ASP A N 1
ATOM 3155 C CA . ASP A 1 391 ? -16.647 2.320 -11.745 1.00 48.94 391 ASP A CA 1
ATOM 3156 C C . ASP A 1 391 ? -15.771 2.834 -10.588 1.00 48.94 391 ASP A C 1
ATOM 3158 O O . ASP A 1 391 ? -15.739 2.247 -9.504 1.00 48.94 391 ASP A O 1
ATOM 3162 N N . GLY A 1 392 ? -14.999 3.891 -10.830 1.00 51.59 392 GLY A N 1
ATOM 3163 C CA . GLY A 1 392 ? -14.057 4.470 -9.868 1.00 51.59 392 GLY A CA 1
ATOM 3164 C C . GLY A 1 392 ? -12.681 3.796 -9.719 1.00 51.59 392 GLY A C 1
ATOM 3165 O O . GLY A 1 392 ? -11.900 4.289 -8.907 1.00 51.59 392 GLY A O 1
ATOM 3166 N N . ILE A 1 393 ? -12.342 2.734 -10.468 1.00 58.34 393 ILE A N 1
ATOM 3167 C CA . ILE A 1 393 ? -10.964 2.202 -10.520 1.00 58.34 393 ILE A CA 1
ATOM 3168 C C . ILE A 1 393 ? -10.296 2.599 -11.834 1.00 58.34 393 ILE A C 1
ATOM 3170 O O . ILE A 1 393 ? -10.784 2.319 -12.926 1.00 58.34 393 ILE A O 1
ATOM 3174 N N . GLU A 1 394 ? -9.150 3.257 -11.698 1.00 70.94 394 GLU A N 1
ATOM 3175 C CA . GLU A 1 394 ? -8.274 3.652 -12.791 1.00 70.94 394 GLU A CA 1
ATOM 3176 C C . GLU A 1 394 ? -7.177 2.603 -12.971 1.00 70.94 394 GLU A C 1
ATOM 3178 O O . GLU A 1 394 ? -6.471 2.277 -12.015 1.00 70.94 394 GLU A O 1
ATOM 3183 N N . ILE A 1 395 ? -7.033 2.065 -14.183 1.00 76.00 395 ILE A N 1
ATOM 3184 C CA . ILE A 1 395 ? -6.067 0.995 -14.442 1.00 76.00 395 ILE A CA 1
ATOM 3185 C C . ILE A 1 395 ? -4.975 1.467 -15.366 1.00 76.00 395 ILE A C 1
ATOM 3187 O O . ILE A 1 395 ? -5.223 1.788 -16.523 1.00 76.00 395 ILE A O 1
ATOM 3191 N N . TYR A 1 396 ? -3.762 1.493 -14.825 1.00 81.75 396 TYR A N 1
ATOM 3192 C CA . TYR A 1 396 ? -2.557 1.873 -15.537 1.00 81.75 396 TYR A CA 1
ATOM 3193 C C . TYR A 1 396 ? -2.228 0.854 -16.617 1.00 81.75 396 TYR A C 1
ATOM 3195 O O . TYR A 1 396 ? -2.163 -0.352 -16.380 1.00 81.75 396 TYR A O 1
ATOM 3203 N N . LEU A 1 397 ? -2.017 1.366 -17.822 1.00 86.50 397 LEU A N 1
ATOM 3204 C CA . LEU A 1 397 ? -1.601 0.565 -18.953 1.00 86.50 397 LEU A CA 1
ATOM 3205 C C . LEU A 1 397 ? -0.124 0.182 -18.799 1.00 86.50 397 LEU A C 1
ATOM 3207 O O . LEU A 1 397 ? 0.704 1.047 -18.493 1.00 86.50 397 LEU A O 1
ATOM 3211 N N . PRO A 1 398 ? 0.240 -1.087 -19.053 1.00 86.69 398 PRO A N 1
ATOM 3212 C CA . PRO A 1 398 ? 1.625 -1.526 -18.957 1.00 86.69 398 PRO A CA 1
ATOM 3213 C C . PRO A 1 398 ? 2.489 -0.844 -20.023 1.00 86.69 398 PRO A C 1
ATOM 3215 O O . PRO A 1 398 ? 2.031 -0.574 -21.136 1.00 86.69 398 PRO A O 1
ATOM 3218 N N . ALA A 1 399 ? 3.762 -0.603 -19.706 1.00 90.81 399 ALA A N 1
ATOM 3219 C CA . ALA A 1 399 ? 4.733 -0.073 -20.659 1.00 90.81 399 ALA A CA 1
ATOM 3220 C C . ALA A 1 399 ? 5.624 -1.198 -21.222 1.00 90.81 399 ALA A C 1
ATOM 3222 O O . ALA A 1 399 ? 6.376 -1.813 -20.457 1.00 90.81 399 ALA A O 1
ATOM 3223 N N . PRO A 1 400 ? 5.599 -1.456 -22.542 1.00 93.31 400 PRO A N 1
ATOM 3224 C CA . PRO A 1 400 ? 6.490 -2.417 -23.177 1.00 93.31 400 PRO A CA 1
ATOM 3225 C C . PRO A 1 400 ? 7.943 -1.910 -23.184 1.00 93.31 400 PRO A C 1
ATOM 3227 O O . PRO A 1 400 ? 8.250 -0.775 -22.811 1.00 93.31 400 PRO A O 1
ATOM 3230 N N . VAL A 1 401 ? 8.861 -2.764 -23.623 1.00 93.19 401 VAL A N 1
ATOM 3231 C CA . VAL A 1 401 ? 10.278 -2.459 -23.858 1.00 93.19 401 VAL A CA 1
ATOM 3232 C C . VAL A 1 401 ? 10.606 -2.504 -25.345 1.00 93.19 401 VAL A C 1
ATOM 3234 O O . VAL A 1 401 ? 10.008 -3.264 -26.106 1.00 93.19 401 VAL A O 1
ATOM 3237 N N . ARG A 1 402 ? 11.599 -1.724 -25.765 1.00 94.50 402 ARG A N 1
ATOM 3238 C CA . ARG A 1 402 ? 12.185 -1.818 -27.102 1.00 94.50 402 ARG A CA 1
ATOM 3239 C C . ARG A 1 402 ? 13.623 -1.319 -27.057 1.00 94.50 402 ARG A C 1
ATOM 3241 O O . ARG A 1 402 ? 13.880 -0.211 -26.602 1.00 94.50 402 ARG A O 1
ATOM 3248 N N . GLU A 1 403 ? 14.563 -2.127 -27.539 1.00 90.12 403 GLU A N 1
ATOM 3249 C CA . GLU A 1 403 ? 15.981 -1.759 -27.497 1.00 90.12 403 GLU A CA 1
ATOM 3250 C C . GLU A 1 403 ? 16.267 -0.463 -28.254 1.00 90.12 403 GLU A C 1
ATOM 3252 O O . GLU A 1 403 ? 15.981 -0.384 -29.446 1.00 90.12 403 GLU A O 1
ATOM 3257 N N . ASN A 1 404 ? 16.896 0.506 -27.578 1.00 89.62 404 ASN A N 1
ATOM 3258 C CA . ASN A 1 404 ? 17.243 1.841 -28.092 1.00 89.62 404 ASN A CA 1
ATOM 3259 C C . ASN A 1 404 ? 16.050 2.780 -28.370 1.00 89.62 404 ASN A C 1
ATOM 3261 O O . ASN A 1 404 ? 16.220 3.806 -29.030 1.00 89.62 404 ASN A O 1
ATOM 3265 N N . TYR A 1 405 ? 14.847 2.461 -27.880 1.00 95.00 405 TYR A N 1
ATOM 3266 C CA . TYR A 1 405 ? 13.684 3.338 -28.014 1.00 95.00 405 TYR A CA 1
ATOM 3267 C C . TYR A 1 405 ? 13.002 3.574 -26.668 1.00 95.00 405 TYR A C 1
ATOM 3269 O O . TYR A 1 405 ? 12.710 2.633 -25.932 1.00 95.00 405 TYR A O 1
ATOM 3277 N N . ALA A 1 406 ? 12.668 4.831 -26.391 1.00 95.00 406 ALA A N 1
ATOM 3278 C CA . ALA A 1 406 ? 11.829 5.210 -25.267 1.00 95.00 406 ALA A CA 1
ATOM 3279 C C . ALA A 1 406 ? 10.353 4.975 -25.595 1.00 95.00 406 ALA A C 1
ATOM 3281 O O . ALA A 1 406 ? 9.871 5.327 -26.680 1.00 95.00 406 ALA A O 1
ATOM 3282 N N . PHE A 1 407 ? 9.625 4.386 -24.649 1.00 95.50 407 PHE A N 1
ATOM 3283 C CA . PHE A 1 407 ? 8.181 4.241 -24.758 1.00 95.50 407 PHE A CA 1
ATOM 3284 C C . PHE A 1 407 ? 7.507 5.589 -24.488 1.00 95.50 407 PHE A C 1
ATOM 3286 O O . PHE A 1 407 ? 7.532 6.096 -23.371 1.00 95.50 407 PHE A O 1
ATOM 3293 N N . VAL A 1 408 ? 6.880 6.170 -25.511 1.00 94.69 408 VAL A N 1
ATOM 3294 C CA . VAL A 1 408 ? 6.225 7.483 -25.397 1.00 94.69 408 VAL A CA 1
ATOM 3295 C C . VAL A 1 408 ? 4.807 7.343 -24.840 1.00 94.69 408 VAL A C 1
ATOM 3297 O O . VAL A 1 408 ? 4.320 8.227 -24.128 1.00 94.69 408 VAL A O 1
ATOM 3300 N N . GLY A 1 409 ? 4.119 6.248 -25.178 1.00 94.75 409 GLY A N 1
ATOM 3301 C CA . GLY A 1 409 ? 2.755 5.988 -24.727 1.00 94.75 409 GLY A CA 1
ATOM 3302 C C . GLY A 1 409 ? 1.893 5.190 -25.695 1.00 94.75 409 GLY A C 1
ATOM 3303 O O . GLY A 1 409 ? 2.303 4.881 -26.816 1.00 94.75 409 GLY A O 1
ATOM 3304 N N . TRP A 1 410 ? 0.667 4.917 -25.253 1.00 95.69 410 TRP A N 1
ATOM 3305 C CA . TRP A 1 410 ? -0.373 4.256 -26.034 1.00 95.69 410 TRP A CA 1
ATOM 3306 C C . TRP A 1 410 ? -1.289 5.255 -26.739 1.00 95.69 410 TRP A C 1
ATOM 3308 O O . TRP A 1 410 ? -1.677 6.264 -26.151 1.00 95.69 410 TRP A O 1
ATOM 3318 N N . TYR A 1 411 ? -1.675 4.947 -27.976 1.00 97.12 411 TYR A N 1
ATOM 3319 C CA . TYR A 1 411 ? -2.611 5.740 -28.779 1.00 97.12 411 TYR A CA 1
ATOM 3320 C C . TYR A 1 411 ? -3.676 4.835 -29.400 1.00 97.12 411 TYR A C 1
ATOM 3322 O O . TYR A 1 411 ? -3.394 3.686 -29.727 1.00 97.12 411 TYR A O 1
ATOM 3330 N N . ALA A 1 412 ? -4.889 5.350 -29.606 1.00 96.12 412 ALA A N 1
ATOM 3331 C CA . ALA A 1 412 ? -6.000 4.583 -30.185 1.00 96.12 412 ALA A CA 1
ATOM 3332 C C . ALA A 1 412 ? -5.895 4.376 -31.712 1.00 96.12 412 ALA A C 1
ATOM 3334 O O . ALA A 1 412 ? -6.757 3.739 -32.314 1.00 96.12 412 ALA A O 1
ATOM 3335 N N . ASN A 1 413 ? -4.868 4.935 -32.356 1.00 96.69 413 ASN A N 1
ATOM 3336 C CA . ASN A 1 413 ? -4.690 4.910 -33.804 1.00 96.69 413 ASN A CA 1
ATOM 3337 C C . ASN A 1 413 ? -3.197 4.796 -34.189 1.00 96.69 413 ASN A C 1
ATOM 3339 O O . ASN A 1 413 ? -2.323 5.181 -33.404 1.00 96.69 413 ASN A O 1
ATOM 3343 N N . PRO A 1 414 ? -2.887 4.249 -35.380 1.00 97.06 414 PRO A N 1
ATOM 3344 C CA . PRO A 1 414 ? -1.510 4.026 -35.829 1.00 97.06 414 PRO A CA 1
ATOM 3345 C C . PRO A 1 414 ? -0.761 5.303 -36.246 1.00 97.06 414 PRO A C 1
ATOM 3347 O O . PRO A 1 414 ? 0.459 5.267 -36.382 1.00 97.06 414 PRO A O 1
ATOM 3350 N N . ASP A 1 415 ? -1.456 6.419 -36.471 1.00 97.00 415 ASP A N 1
ATOM 3351 C CA . ASP A 1 415 ? -0.873 7.736 -36.763 1.00 97.00 415 ASP A CA 1
ATOM 3352 C C . ASP A 1 415 ? -0.480 8.516 -35.495 1.00 97.00 415 ASP A C 1
ATOM 3354 O O . ASP A 1 415 ? 0.136 9.580 -35.584 1.00 97.00 415 ASP A O 1
ATOM 3358 N N . PHE A 1 416 ? -0.773 7.960 -34.315 1.00 96.75 416 PHE A N 1
ATOM 3359 C CA . PHE A 1 416 ? -0.462 8.515 -32.997 1.00 96.75 416 PHE A CA 1
ATOM 3360 C C . PHE A 1 416 ? -1.022 9.926 -32.769 1.00 96.75 416 PHE A C 1
ATOM 3362 O O . PHE A 1 416 ? -0.371 10.778 -32.152 1.00 96.75 416 PHE A O 1
ATOM 3369 N N . THR A 1 417 ? -2.224 10.180 -33.282 1.00 95.50 417 THR A N 1
ATOM 3370 C CA . THR A 1 417 ? -2.966 11.426 -33.081 1.00 95.50 417 THR A CA 1
ATOM 3371 C C . THR A 1 417 ? -3.931 11.309 -31.900 1.00 95.50 417 THR A C 1
ATOM 3373 O O . THR A 1 417 ? -4.362 10.218 -31.523 1.00 95.50 417 THR A O 1
ATOM 3376 N N . GLY A 1 418 ? -4.288 12.444 -31.294 1.00 93.81 418 GLY A N 1
ATOM 3377 C CA . GLY A 1 418 ? -5.176 12.478 -30.128 1.00 93.81 418 GLY A CA 1
ATOM 3378 C C . GLY A 1 418 ? -4.456 12.244 -28.790 1.00 93.81 418 GLY A C 1
ATOM 3379 O O . GLY A 1 418 ? -3.230 12.372 -28.716 1.00 93.81 418 GLY A O 1
ATOM 3380 N N . PRO A 1 419 ? -5.212 11.980 -27.708 1.00 93.56 419 PRO A N 1
ATOM 3381 C CA . PRO A 1 419 ? -4.646 11.836 -26.373 1.00 93.56 419 PRO A CA 1
ATOM 3382 C C . PRO A 1 419 ? -3.862 10.528 -26.219 1.00 93.56 419 PRO A C 1
ATOM 3384 O O . PRO A 1 419 ? -4.231 9.486 -26.762 1.00 93.56 419 PRO A O 1
ATOM 3387 N N . LYS A 1 420 ? -2.798 10.590 -25.413 1.00 93.44 420 LYS A N 1
ATOM 3388 C CA . LYS A 1 420 ? -2.097 9.406 -24.915 1.00 93.44 420 LYS A CA 1
ATOM 3389 C C . LYS A 1 420 ? -2.961 8.709 -23.866 1.00 93.44 420 LYS A C 1
ATOM 3391 O O . LYS A 1 420 ? -3.396 9.349 -22.911 1.00 93.44 420 LYS A O 1
ATOM 3396 N N . TYR A 1 421 ? -3.106 7.398 -23.987 1.00 91.44 421 TYR A N 1
ATOM 3397 C CA . TYR A 1 421 ? -3.688 6.556 -22.952 1.00 91.44 421 TYR A CA 1
ATOM 3398 C C . TYR A 1 421 ? -2.596 6.152 -21.958 1.00 91.44 421 TYR A C 1
ATOM 3400 O O . TYR A 1 421 ? -1.592 5.537 -22.321 1.00 91.44 421 TYR A O 1
ATOM 3408 N N . VAL A 1 422 ? -2.782 6.542 -20.699 1.00 88.00 422 VAL A N 1
ATOM 3409 C CA . VAL A 1 422 ? -1.941 6.118 -19.564 1.00 88.00 422 VAL A CA 1
ATOM 3410 C C . VAL A 1 422 ? -2.715 5.149 -18.687 1.00 88.00 422 VAL A C 1
ATOM 3412 O O . VAL A 1 422 ? -2.148 4.194 -18.164 1.00 88.00 422 VAL A O 1
ATOM 3415 N N . THR A 1 423 ? -4.017 5.377 -18.572 1.00 85.38 423 THR A N 1
ATOM 3416 C CA . THR A 1 423 ? -4.929 4.599 -17.756 1.00 85.38 423 THR A CA 1
ATOM 3417 C C . THR A 1 423 ? -6.234 4.338 -18.502 1.00 85.38 423 THR A C 1
ATOM 3419 O O . THR A 1 423 ? -6.518 4.971 -19.522 1.00 85.38 423 THR A O 1
ATOM 3422 N N . LEU A 1 424 ? -7.018 3.392 -17.993 1.00 80.81 424 LEU A N 1
ATOM 3423 C CA . LEU A 1 424 ? -8.373 3.081 -18.434 1.00 80.81 424 LEU A CA 1
ATOM 3424 C C . LEU A 1 424 ? -9.335 3.241 -17.259 1.00 80.81 424 LEU A C 1
ATOM 3426 O O . LEU A 1 424 ? -9.019 2.808 -16.148 1.00 80.81 424 LEU A O 1
ATOM 3430 N N . LYS A 1 425 ? -10.502 3.841 -17.506 1.00 75.69 425 LYS A N 1
ATOM 3431 C CA . LYS A 1 425 ? -11.546 4.084 -16.500 1.00 75.69 425 LYS A CA 1
ATOM 3432 C C . LYS A 1 425 ? -12.893 3.563 -16.976 1.00 75.69 425 LYS A C 1
ATOM 3434 O O . LYS A 1 425 ? -13.196 3.594 -18.169 1.00 75.69 425 LYS A O 1
ATOM 3439 N N . ALA A 1 426 ? -13.705 3.076 -16.043 1.00 67.19 426 ALA A N 1
ATOM 3440 C CA . ALA A 1 426 ? -15.029 2.558 -16.374 1.00 67.19 426 ALA A CA 1
ATOM 3441 C C . ALA A 1 426 ? -15.949 3.700 -16.776 1.00 67.19 426 ALA A C 1
ATOM 3443 O O . ALA A 1 426 ? -15.837 4.810 -16.264 1.00 67.19 426 ALA A O 1
ATOM 3444 N N . GLY A 1 427 ? -16.867 3.411 -17.695 1.00 64.44 427 GLY A N 1
ATOM 3445 C CA . GLY A 1 427 ? -17.779 4.414 -18.237 1.00 64.44 427 GLY A CA 1
ATOM 3446 C C . GLY A 1 427 ? -17.154 5.327 -19.297 1.00 64.44 427 GLY A C 1
ATOM 3447 O O . GLY A 1 427 ? -17.878 6.111 -19.906 1.00 64.44 427 GLY A O 1
ATOM 3448 N N . GLU A 1 428 ? -15.850 5.212 -19.573 1.00 75.62 428 GLU A N 1
ATOM 3449 C CA . GLU A 1 428 ? -15.216 5.870 -20.717 1.00 75.62 428 GLU A CA 1
ATOM 3450 C C . GLU A 1 428 ? -15.297 5.007 -21.984 1.00 75.62 428 GLU A C 1
ATOM 3452 O O . GLU A 1 428 ? -15.458 3.787 -21.938 1.00 75.62 428 GLU A O 1
ATOM 3457 N N . ASN A 1 429 ? -15.149 5.642 -23.150 1.00 79.12 429 ASN A N 1
ATOM 3458 C CA . ASN A 1 429 ? -14.978 4.920 -24.409 1.00 79.12 429 ASN A CA 1
ATOM 3459 C C . ASN A 1 429 ? -13.572 4.307 -24.456 1.00 79.12 429 ASN A C 1
ATOM 3461 O O . ASN A 1 429 ? -12.613 4.955 -24.885 1.00 79.12 429 ASN A O 1
ATOM 3465 N N . ILE A 1 430 ? -13.458 3.058 -24.007 1.00 80.88 430 ILE A N 1
ATOM 3466 C CA . ILE A 1 430 ? -12.207 2.299 -24.031 1.00 80.88 430 ILE A CA 1
ATOM 3467 C C . ILE A 1 430 ? -11.923 1.822 -25.463 1.00 80.88 430 ILE A C 1
ATOM 3469 O O . ILE A 1 430 ? -12.777 1.173 -26.074 1.00 80.88 430 ILE A O 1
ATOM 3473 N N . PRO A 1 431 ? -10.738 2.117 -26.026 1.00 87.12 431 PRO A N 1
ATOM 3474 C CA . PRO A 1 431 ? -10.366 1.618 -27.339 1.00 87.12 431 PRO A CA 1
ATOM 3475 C C . PRO A 1 431 ? -10.148 0.103 -27.293 1.00 87.12 431 PRO A C 1
ATOM 3477 O O . PRO A 1 431 ? -9.489 -0.415 -26.396 1.00 87.12 431 PRO A O 1
ATOM 3480 N N . THR A 1 432 ? -10.638 -0.608 -28.306 1.00 87.06 432 THR A N 1
ATOM 3481 C CA . THR A 1 432 ? -10.416 -2.058 -28.445 1.00 87.06 432 THR A CA 1
ATOM 3482 C C . THR A 1 432 ? -9.005 -2.395 -28.923 1.00 87.06 432 THR A C 1
ATOM 3484 O O . THR A 1 432 ? -8.606 -3.553 -28.872 1.00 87.06 432 THR A O 1
ATOM 3487 N N . LYS A 1 433 ? -8.254 -1.405 -29.425 1.00 91.69 433 LYS A N 1
ATOM 3488 C CA . LYS A 1 433 ? -6.868 -1.558 -29.869 1.00 91.69 433 LYS A CA 1
ATOM 3489 C C . LYS A 1 433 ? -6.035 -0.328 -29.515 1.00 91.69 433 LYS A C 1
ATOM 3491 O O . LYS A 1 433 ? -6.478 0.803 -29.717 1.00 91.69 433 LYS A O 1
ATOM 3496 N N . LEU A 1 434 ? -4.818 -0.554 -29.029 1.00 94.00 434 LEU A N 1
ATOM 3497 C CA . LEU A 1 434 ? -3.840 0.477 -28.691 1.00 94.00 434 LEU A CA 1
ATOM 3498 C C . LEU A 1 434 ? -2.520 0.249 -29.431 1.00 94.00 434 LEU A C 1
ATOM 3500 O O . LEU A 1 434 ? -2.073 -0.880 -29.605 1.00 94.00 434 LEU A O 1
ATOM 3504 N N . TYR A 1 435 ? -1.879 1.340 -29.844 1.00 97.25 435 TYR A N 1
ATOM 3505 C CA . TYR A 1 435 ? -0.641 1.355 -30.618 1.00 97.25 435 TYR A CA 1
ATOM 3506 C C . TYR A 1 435 ? 0.481 2.000 -29.805 1.00 97.25 435 TYR A C 1
ATOM 3508 O O . TYR A 1 435 ? 0.346 3.135 -29.339 1.00 97.25 435 TYR A O 1
ATOM 3516 N N . ALA A 1 436 ? 1.593 1.283 -29.635 1.00 97.62 436 ALA A N 1
ATOM 3517 C CA . ALA A 1 436 ? 2.760 1.779 -28.915 1.00 97.62 436 ALA A CA 1
ATOM 3518 C C . ALA A 1 436 ? 3.503 2.812 -29.765 1.00 97.62 436 ALA A C 1
ATOM 3520 O O . ALA A 1 436 ? 3.944 2.507 -30.879 1.00 97.62 436 ALA A O 1
ATOM 3521 N N . LYS A 1 437 ? 3.679 4.024 -29.237 1.00 97.81 437 LYS A N 1
ATOM 3522 C CA . LYS A 1 437 ? 4.551 5.038 -29.833 1.00 97.81 437 LYS A CA 1
ATOM 3523 C C . LYS A 1 437 ? 5.945 4.950 -29.225 1.00 97.81 437 LYS A C 1
ATOM 3525 O O . LYS A 1 437 ? 6.099 4.898 -28.005 1.00 97.81 437 LYS A O 1
ATOM 3530 N N . TRP A 1 438 ? 6.949 5.003 -30.091 1.00 97.56 438 TRP A N 1
ATOM 3531 C CA . TRP A 1 438 ? 8.358 4.902 -29.732 1.00 97.56 438 TRP A CA 1
ATOM 3532 C C . TRP A 1 438 ? 9.120 6.148 -30.174 1.00 97.56 438 TRP A C 1
ATOM 3534 O O . TRP A 1 438 ? 8.899 6.653 -31.275 1.00 97.56 438 TRP A O 1
ATOM 3544 N N . GLU A 1 439 ? 10.035 6.610 -29.333 1.00 95.19 439 GLU A N 1
ATOM 3545 C CA . GLU A 1 439 ? 11.015 7.649 -29.646 1.00 95.19 439 GLU A CA 1
ATOM 3546 C C . GLU A 1 439 ? 12.396 6.993 -29.713 1.00 95.19 439 GLU A C 1
ATOM 3548 O O . GLU A 1 439 ? 12.795 6.310 -28.774 1.00 95.19 439 GLU A O 1
ATOM 3553 N N . SER A 1 440 ? 13.118 7.160 -30.824 1.00 93.62 440 SER A N 1
ATOM 3554 C CA . SER A 1 440 ? 14.509 6.698 -30.908 1.00 93.62 440 SER A CA 1
ATOM 3555 C C . SER A 1 440 ? 15.369 7.568 -30.008 1.00 93.62 440 SER A C 1
ATOM 3557 O O . SER A 1 440 ? 15.315 8.791 -30.118 1.00 93.62 440 SER A O 1
ATOM 3559 N N . ILE A 1 441 ? 16.198 6.941 -29.182 1.00 86.62 441 ILE A N 1
ATOM 3560 C CA . ILE A 1 441 ? 17.168 7.651 -28.354 1.00 86.62 441 ILE A CA 1
ATOM 3561 C C . ILE A 1 441 ? 18.558 7.382 -28.936 1.00 86.62 441 ILE A C 1
ATOM 3563 O O . ILE A 1 441 ? 18.924 6.228 -29.161 1.00 86.62 441 ILE A O 1
ATOM 3567 N N . SER A 1 442 ? 19.293 8.452 -29.246 1.00 73.88 442 SER A N 1
ATOM 3568 C CA . SER A 1 442 ? 20.642 8.419 -29.830 1.00 73.88 442 SER A CA 1
ATOM 3569 C C . SER A 1 442 ? 21.658 9.084 -28.924 1.00 73.88 442 SER A C 1
ATOM 3571 O O . SER A 1 442 ? 21.324 10.188 -28.433 1.00 73.88 442 SER A O 1
#

Sequence (442 aa):
PPTKEGFQFDRWDGNYTNVKSNITVKAVYKVATFEVKFFANGVQIGETQIIEYGKDAVAPQAPTLPGKEFSHWDKEFTNIKSNLVVNAVYTLLTYEIKYYFEDQVLNHTPNHYTIDDTITLTPYQIQGYIFLGWYLNSELTNGPVTELDPTELKPYILYGKYLDADTVYNIDFELNGGSWTWTANPMTDGSKGIVSYSNLPHMFTLDFFIYLRDNDLLTSPVVNSMFHRTTWAEFSAQNPYHNGDPYALYNDTSSNTGQTNDGYSQLFFDTATGDPVTGELIDIQGGFLGTEPYKSKYLPLVKHIARLFHHHYRSDYQNNRLWSGPLGKTLMGFVLDGYFYGTQSVSSGSDIFKQLRASIPNTNAEYMVINNVVTKVDVKYNFDVYVPIVDGIEIYLPAPVRENYAFVGWYANPDFTGPKYVTLKAGENIPTKLYAKWESIS

Radius of gyration: 38.4 Å; chains: 1; bounding box: 73×44×137 Å